Protein AF-A0A6V8HAY9-F1 (afdb_monomer_lite)

pLDDT: mean 81.93, std 17.63, range [26.91, 98.69]

Sequence (416 aa):
MENIYIRAATIEDAASVSQIQYEALKKFHAFYSGFLATHPRNILPITTKAAINNPKNIFLVAVDAATDEVVGFVRYAIVPEKQPEEENEAKGKEKEDAKSQLDRSQPEFANLFAPKEHVKKLWEEFSTRDDEMDACYEGVAKGQKHYYIKHLMISPTHQRRGIGAKLLSTVLAKSDAEHLPSFLTSSVEAHPLYTKLGFADFGPDFRIDNERWARRIMEVEEGLGVDENKRLKDPCIGLFEVENYSDYMAFLDKANKQRDAGRDEAHTEESTQPSKQVRTETVESGVRVPEQLKKVDAYYMSETDEPFEPVALNWKGASSGEWPGNDEFASLIASGSKPDIETLSEKSFDPRSQYSDVIKAVRAAVAASDSKVNESDVEVKVYRVEVGHSRVEYWVIALDGAEGKIVGLRAKAIES

InterPro domains:
  IPR000182 GNAT domain [PF13673] (139-209)
  IPR000182 GNAT domain [PS51186] (4-219)
  IPR016181 Acyl-CoA N-acyltransferase [SSF55729] (1-206)
  IPR056539 NuiA-like [PF23151] (246-414)
  IPR056539 NuiA-like [PTHR42093] (247-416)

Foldseek 3Di:
DFPKDKDWDDLVCLVVALVLVCQQCVLCQLLLVLWAPARSNVLSSVLSSVQSPDPQKTKMFIAGPVVRGGFWMWIKGWQAQDDPVVVVVCVPDPDCPPLSVDPCVDPVNVRNGHTDPLCNVVVVVVCVVVVVVVVQVCVVCVRHTAMETNDTGGRPVCPPVCPSVVNVVVVVVVCVVVVHKYKYWDWPVCVVSCVLVQWDFDDDWPKDQSLVSLVVSCVSCVVVVHDPSVPSSVSRVVPMGTTTMTMNVVRVCVVVCVVVVVVVVPDDDDDDDDFQQFAWDFEDPPFDAFPLQVPDQAFDDASNRHGWDKHKFAAQCLLVVDDDDQQRVQVRTTPDDRWDKDKDDPCRRCVPCRCVSQLLSQLVSLCVLPVVRDSVNWDWIWMWTDSGDFKTKIWTWTRNSSRNIIIGIIHIHGHD

Structure (mmCIF, N/CA/C/O backbone):
data_AF-A0A6V8HAY9-F1
#
_entry.id   AF-A0A6V8HAY9-F1
#
loop_
_atom_site.group_PDB
_atom_site.id
_atom_site.type_symbol
_atom_site.label_atom_id
_atom_site.label_alt_id
_atom_site.label_comp_id
_atom_site.label_asym_id
_atom_site.label_entity_id
_atom_site.label_seq_id
_atom_site.pdbx_PDB_ins_code
_atom_site.Cartn_x
_atom_site.Cartn_y
_atom_site.Cartn_z
_atom_site.occupancy
_atom_site.B_iso_or_equiv
_atom_site.auth_seq_id
_atom_site.auth_comp_id
_atom_site.auth_asym_id
_atom_site.auth_atom_id
_atom_site.pdbx_PDB_model_num
ATOM 1 N N . MET A 1 1 ? -12.230 -15.118 10.332 1.00 48.78 1 MET A N 1
ATOM 2 C CA . MET A 1 1 ? -10.915 -14.446 10.352 1.00 48.78 1 MET A CA 1
ATOM 3 C C . MET A 1 1 ? -9.862 -15.529 10.310 1.00 48.78 1 MET A C 1
ATOM 5 O O . MET A 1 1 ? -9.807 -16.326 11.235 1.00 48.78 1 MET A O 1
ATOM 9 N N . GLU A 1 2 ? -9.125 -15.621 9.208 1.00 59.16 2 GLU A N 1
ATOM 10 C CA . GLU A 1 2 ? -7.982 -16.534 9.094 1.00 59.16 2 GLU A CA 1
ATOM 11 C C . GLU A 1 2 ? -6.960 -16.235 10.192 1.00 59.16 2 GLU A C 1
ATOM 13 O O . GLU A 1 2 ? -6.788 -15.080 10.594 1.00 59.16 2 GLU A O 1
ATOM 18 N N . ASN A 1 3 ? -6.318 -17.282 10.704 1.00 86.56 3 ASN A N 1
ATOM 19 C CA . ASN A 1 3 ? -5.400 -17.224 11.837 1.00 86.56 3 ASN A CA 1
ATOM 20 C C . ASN A 1 3 ? -4.028 -16.674 11.395 1.00 86.56 3 ASN A C 1
ATOM 22 O O . ASN A 1 3 ? -3.010 -17.349 11.493 1.00 86.56 3 ASN A O 1
ATOM 26 N N . ILE A 1 4 ? -4.009 -15.458 10.842 1.00 95.12 4 ILE A N 1
ATOM 27 C CA . ILE A 1 4 ? -2.791 -14.800 10.359 1.00 95.12 4 ILE A CA 1
ATOM 28 C C . ILE A 1 4 ? -2.099 -14.087 11.520 1.00 95.12 4 ILE A C 1
ATOM 30 O O . ILE A 1 4 ? -2.687 -13.186 12.133 1.00 95.12 4 ILE A O 1
ATOM 34 N N . TYR A 1 5 ? -0.831 -14.398 11.778 1.00 95.62 5 TYR A N 1
ATOM 35 C CA . TYR A 1 5 ? 0.007 -13.667 12.736 1.00 95.62 5 TYR A CA 1
ATOM 36 C C . TYR A 1 5 ? 1.161 -12.945 12.033 1.00 95.62 5 TYR A C 1
ATOM 38 O O . TYR A 1 5 ? 1.526 -13.278 10.909 1.00 95.62 5 TYR A O 1
ATOM 46 N N . ILE A 1 6 ? 1.699 -11.906 12.677 1.00 97.75 6 ILE A N 1
ATOM 47 C CA . ILE A 1 6 ? 2.809 -11.107 12.141 1.00 97.75 6 ILE A CA 1
ATOM 48 C C . ILE A 1 6 ? 4.041 -11.335 13.005 1.00 97.75 6 ILE A C 1
ATOM 50 O O . ILE A 1 6 ? 3.955 -11.277 14.232 1.00 97.75 6 ILE A O 1
ATOM 54 N N . ARG A 1 7 ? 5.189 -11.549 12.363 1.00 97.50 7 ARG A N 1
ATOM 55 C CA . ARG A 1 7 ? 6.498 -11.628 13.024 1.00 97.50 7 ARG A CA 1
ATOM 56 C C . ARG A 1 7 ? 7.578 -10.952 12.186 1.00 97.50 7 ARG A C 1
ATOM 58 O O . ARG A 1 7 ? 7.374 -10.674 11.006 1.00 97.50 7 ARG A O 1
ATOM 65 N N . ALA A 1 8 ? 8.732 -10.693 12.796 1.00 97.81 8 ALA A N 1
ATOM 66 C CA . ALA A 1 8 ? 9.921 -10.320 12.040 1.00 97.81 8 ALA A CA 1
ATOM 67 C C . ALA A 1 8 ? 10.306 -11.451 11.073 1.00 97.81 8 ALA A C 1
ATOM 69 O O . ALA A 1 8 ? 10.159 -12.635 11.404 1.00 97.81 8 ALA A O 1
ATOM 70 N N . ALA A 1 9 ? 10.770 -11.078 9.882 1.00 97.38 9 ALA A N 1
ATOM 71 C CA . ALA A 1 9 ? 11.293 -12.046 8.930 1.00 97.38 9 ALA A CA 1
ATOM 72 C C . ALA A 1 9 ? 12.663 -12.569 9.381 1.00 97.38 9 ALA A C 1
ATOM 74 O O . ALA A 1 9 ? 13.457 -11.835 9.974 1.00 97.38 9 ALA A O 1
ATOM 75 N N . THR A 1 10 ? 12.951 -13.820 9.051 1.00 96.31 10 THR A N 1
ATOM 76 C CA . THR A 1 10 ? 14.282 -14.421 9.140 1.00 96.31 10 THR A CA 1
ATOM 77 C C . THR A 1 10 ? 14.824 -14.669 7.733 1.00 96.31 10 THR A C 1
ATOM 79 O O . THR A 1 10 ? 14.130 -14.504 6.727 1.00 96.31 10 THR A O 1
ATOM 82 N N . ILE A 1 11 ? 16.083 -15.097 7.639 1.00 95.81 11 ILE A N 1
ATOM 83 C CA . ILE A 1 11 ? 16.684 -15.456 6.351 1.00 95.81 11 ILE A CA 1
ATOM 84 C C . ILE A 1 11 ? 15.989 -16.649 5.673 1.00 95.81 11 ILE A C 1
ATOM 86 O O . ILE A 1 11 ? 16.065 -16.787 4.452 1.00 95.81 11 ILE A O 1
ATOM 90 N N . GLU A 1 12 ? 15.297 -17.489 6.445 1.00 96.62 12 GLU A N 1
ATOM 91 C CA . GLU A 1 12 ? 14.545 -18.644 5.941 1.00 96.62 12 GLU A CA 1
ATOM 92 C C . GLU A 1 12 ? 13.307 -18.203 5.144 1.00 96.62 12 GLU A C 1
ATOM 94 O O . GLU A 1 12 ? 12.920 -18.871 4.187 1.00 96.62 12 GLU A O 1
ATOM 99 N N . ASP A 1 13 ? 12.756 -17.021 5.443 1.00 97.81 13 ASP A N 1
ATOM 100 C CA . ASP A 1 13 ? 11.599 -16.466 4.732 1.00 97.81 13 ASP A CA 1
ATOM 101 C C . ASP A 1 13 ? 11.957 -15.896 3.347 1.00 97.81 13 ASP A C 1
ATOM 103 O O . ASP A 1 13 ? 11.064 -15.583 2.556 1.00 97.81 13 ASP A O 1
ATOM 107 N N . ALA A 1 14 ? 13.248 -15.738 3.024 1.00 97.00 14 ALA A N 1
ATOM 108 C CA . ALA A 1 14 ? 13.701 -15.032 1.822 1.00 97.00 14 ALA A CA 1
ATOM 109 C C . ALA A 1 14 ? 13.128 -15.620 0.522 1.00 97.00 14 ALA A C 1
ATOM 111 O O . ALA A 1 14 ? 12.751 -14.870 -0.382 1.00 97.00 14 ALA A O 1
ATOM 112 N N . ALA A 1 15 ? 13.025 -16.950 0.440 1.00 97.44 15 ALA A N 1
ATOM 113 C CA . ALA A 1 15 ? 12.447 -17.627 -0.717 1.00 97.44 15 ALA A CA 1
ATOM 114 C C . ALA A 1 15 ? 10.969 -17.245 -0.896 1.00 97.44 15 ALA A C 1
ATOM 116 O O . ALA A 1 15 ? 10.590 -16.762 -1.965 1.00 97.44 15 ALA A O 1
ATOM 117 N N . SER A 1 16 ? 10.168 -17.359 0.165 1.00 98.00 16 SER A N 1
ATOM 118 C CA . SER A 1 16 ? 8.740 -17.023 0.156 1.00 98.00 16 SER A CA 1
ATOM 119 C C . SER A 1 16 ? 8.496 -15.542 -0.135 1.00 98.00 16 SER A C 1
ATOM 121 O O . SER A 1 16 ? 7.665 -15.209 -0.976 1.00 98.00 16 SER A O 1
ATOM 123 N N . VAL A 1 17 ? 9.270 -14.643 0.483 1.00 97.94 17 VAL A N 1
ATOM 124 C CA . VAL A 1 17 ? 9.190 -13.192 0.236 1.00 97.94 17 VAL A CA 1
ATOM 125 C C . VAL A 1 17 ? 9.482 -12.868 -1.232 1.00 97.94 17 VAL A C 1
ATOM 127 O O . VAL A 1 17 ? 8.710 -12.147 -1.867 1.00 97.94 17 VAL A O 1
ATOM 130 N N . SER A 1 18 ? 10.554 -13.434 -1.799 1.00 96.50 18 SER A N 1
ATOM 131 C CA . SER A 1 18 ? 10.913 -13.199 -3.205 1.00 96.50 18 SER A CA 1
ATOM 132 C C . SER A 1 18 ? 9.863 -13.752 -4.177 1.00 96.50 18 SER A C 1
ATOM 134 O O . SER A 1 18 ? 9.556 -13.110 -5.183 1.00 96.50 18 SER A O 1
ATOM 136 N N . GLN A 1 19 ? 9.256 -14.900 -3.850 1.00 97.44 19 GLN A N 1
ATOM 137 C CA . GLN A 1 19 ? 8.193 -15.509 -4.646 1.00 97.44 19 GLN A CA 1
ATOM 138 C C . GLN A 1 19 ? 6.910 -14.672 -4.604 1.00 97.44 19 GLN A C 1
ATOM 140 O O . GLN A 1 19 ? 6.338 -14.398 -5.657 1.00 97.44 19 GLN A O 1
ATOM 145 N N . ILE A 1 20 ? 6.494 -14.198 -3.425 1.00 97.50 20 ILE A N 1
ATOM 146 C CA . ILE A 1 20 ? 5.339 -13.297 -3.280 1.00 97.50 20 ILE A CA 1
ATOM 147 C C . ILE A 1 20 ? 5.561 -12.016 -4.080 1.00 97.50 20 ILE A C 1
ATOM 149 O O . ILE A 1 20 ? 4.661 -11.585 -4.799 1.00 97.50 20 ILE A O 1
ATOM 153 N N . GLN A 1 21 ? 6.755 -11.423 -3.996 1.00 94.25 21 GLN A N 1
ATOM 154 C CA . GLN A 1 21 ? 7.088 -10.227 -4.767 1.00 94.25 21 GLN A CA 1
ATOM 155 C C . GLN A 1 21 ? 7.016 -10.485 -6.275 1.00 94.25 21 GLN A C 1
ATOM 157 O O . GLN A 1 21 ? 6.438 -9.689 -7.019 1.00 94.25 21 GLN A O 1
ATOM 162 N N . TYR A 1 22 ? 7.556 -11.616 -6.731 1.00 93.94 22 TYR A N 1
ATOM 163 C CA . TYR A 1 22 ? 7.466 -12.015 -8.129 1.00 93.94 22 TYR A CA 1
ATOM 164 C C . TYR A 1 22 ? 6.005 -12.203 -8.568 1.00 93.94 22 TYR A C 1
ATOM 166 O O . TYR A 1 22 ? 5.606 -11.721 -9.624 1.00 93.94 22 TYR A O 1
ATOM 174 N N . GLU A 1 23 ? 5.169 -12.861 -7.774 1.00 95.00 23 GLU A N 1
ATOM 175 C CA . GLU A 1 23 ? 3.765 -13.075 -8.130 1.00 95.00 23 GLU A CA 1
ATOM 176 C C . GLU A 1 23 ? 2.939 -11.785 -8.112 1.00 95.00 23 GLU A C 1
ATOM 178 O O . GLU A 1 23 ? 2.144 -11.560 -9.027 1.00 95.00 23 GLU A O 1
ATOM 183 N N . ALA A 1 24 ? 3.156 -10.915 -7.124 1.00 89.81 24 ALA A N 1
ATOM 184 C CA . ALA A 1 24 ? 2.458 -9.638 -7.004 1.00 89.81 24 ALA A CA 1
ATOM 185 C C . ALA A 1 24 ? 2.745 -8.704 -8.192 1.00 89.81 24 ALA A C 1
ATOM 187 O O . ALA A 1 24 ? 1.851 -8.002 -8.661 1.00 89.81 24 ALA A O 1
ATOM 188 N N . LEU A 1 25 ? 3.969 -8.745 -8.728 1.00 87.56 25 LEU A N 1
ATOM 189 C CA . LEU A 1 25 ? 4.401 -7.921 -9.862 1.00 87.56 25 LEU A CA 1
ATOM 190 C C . LEU A 1 25 ? 4.292 -8.638 -11.217 1.00 87.56 25 LEU A C 1
ATOM 192 O O . LEU A 1 25 ? 4.812 -8.149 -12.219 1.00 87.56 25 LEU A O 1
ATOM 196 N N . LYS A 1 26 ? 3.601 -9.787 -11.282 1.00 90.00 26 LYS A N 1
ATOM 197 C CA . LYS A 1 26 ? 3.583 -10.670 -12.462 1.00 90.00 26 LYS A CA 1
ATOM 198 C C . LYS A 1 26 ? 3.272 -9.956 -13.779 1.00 90.00 26 LYS A C 1
ATOM 200 O O . LYS A 1 26 ? 3.869 -10.292 -14.801 1.00 90.00 26 LYS A O 1
ATOM 205 N N . LYS A 1 27 ? 2.354 -8.986 -13.754 1.00 87.44 27 LYS A N 1
ATOM 206 C CA . LYS A 1 27 ? 1.926 -8.232 -14.943 1.00 87.44 27 LYS A CA 1
ATOM 207 C C . LYS A 1 27 ? 3.024 -7.341 -15.541 1.00 87.44 27 LYS A C 1
ATOM 209 O O . LYS A 1 27 ? 2.970 -7.056 -16.729 1.00 87.44 27 LYS A O 1
ATOM 214 N N . PHE A 1 28 ? 4.039 -6.971 -14.759 1.00 87.25 28 PHE A N 1
ATOM 215 C CA . PHE A 1 28 ? 5.123 -6.087 -15.195 1.00 87.25 28 PHE A CA 1
ATOM 216 C C . PHE A 1 28 ? 6.381 -6.831 -15.658 1.00 87.25 28 PHE A C 1
ATOM 218 O O . PHE A 1 28 ? 7.229 -6.246 -16.325 1.00 87.25 28 PHE A O 1
ATOM 225 N N . HIS A 1 29 ? 6.528 -8.127 -15.359 1.00 88.81 29 HIS A N 1
ATOM 226 C CA . HIS A 1 29 ? 7.774 -8.845 -15.679 1.00 88.81 29 HIS A CA 1
ATOM 227 C C . HIS A 1 29 ? 8.082 -8.896 -17.166 1.00 88.81 29 HIS A C 1
ATOM 229 O O . HIS A 1 29 ? 9.246 -8.776 -17.535 1.00 88.81 29 HIS A O 1
ATOM 235 N N . ALA A 1 30 ? 7.055 -9.047 -18.009 1.00 89.12 30 ALA A N 1
ATOM 236 C CA . ALA A 1 30 ? 7.232 -9.009 -19.457 1.00 89.12 30 ALA A CA 1
ATOM 237 C C . ALA A 1 30 ? 7.833 -7.662 -19.875 1.00 89.12 30 ALA A C 1
ATOM 239 O O . ALA A 1 30 ? 8.895 -7.640 -20.491 1.00 89.12 30 ALA A O 1
ATOM 240 N N . PHE A 1 31 ? 7.221 -6.559 -19.437 1.00 91.25 31 PHE A N 1
ATOM 241 C CA . PHE A 1 31 ? 7.702 -5.203 -19.685 1.00 91.25 31 PHE A CA 1
ATOM 242 C C . PHE A 1 31 ? 9.172 -5.015 -19.276 1.00 91.25 31 PHE A C 1
ATOM 244 O O . PHE A 1 31 ? 10.010 -4.697 -20.120 1.00 91.25 31 PHE A O 1
ATOM 251 N N . TYR A 1 32 ? 9.515 -5.296 -18.015 1.00 87.31 32 TYR A N 1
ATOM 252 C CA . TYR A 1 32 ? 10.884 -5.117 -17.518 1.00 87.31 32 TYR A CA 1
ATOM 253 C C . TYR A 1 32 ? 11.896 -6.073 -18.172 1.00 87.31 32 TYR A C 1
ATOM 255 O O . TYR A 1 32 ? 13.059 -5.707 -18.332 1.00 87.31 32 TYR A O 1
ATOM 263 N N . SER A 1 33 ? 11.478 -7.262 -18.624 1.00 89.06 33 SER A N 1
ATOM 264 C CA . SER A 1 33 ? 12.341 -8.169 -19.402 1.00 89.06 33 SER A CA 1
ATOM 265 C C . SER A 1 33 ? 12.676 -7.652 -20.808 1.00 89.06 33 SER A C 1
ATOM 267 O O . SER A 1 33 ? 13.651 -8.103 -21.413 1.00 89.06 33 SER A O 1
ATOM 269 N N . GLY A 1 34 ? 11.911 -6.680 -21.319 1.00 91.06 34 GLY A N 1
ATOM 270 C CA . GLY A 1 34 ? 12.255 -5.954 -22.539 1.00 91.06 34 GLY A CA 1
ATOM 271 C C . GLY A 1 34 ? 13.511 -5.098 -22.366 1.00 91.06 34 GLY A C 1
ATOM 272 O O . GLY A 1 34 ? 14.342 -5.038 -23.267 1.00 91.06 34 GLY A O 1
ATOM 273 N N . PHE A 1 35 ? 13.688 -4.503 -21.183 1.00 89.81 35 PHE A N 1
ATOM 274 C CA . PHE A 1 35 ? 14.856 -3.688 -20.854 1.00 89.81 35 PHE A CA 1
ATOM 275 C C . PHE A 1 35 ? 16.031 -4.497 -20.310 1.00 89.81 35 PHE A C 1
ATOM 277 O O . PHE A 1 35 ? 17.158 -4.309 -20.759 1.00 89.81 35 PHE A O 1
ATOM 284 N N . LEU A 1 36 ? 15.791 -5.359 -19.322 1.00 89.00 36 LEU A N 1
ATOM 285 C CA . LEU A 1 36 ? 16.849 -5.974 -18.520 1.00 89.00 36 LEU A CA 1
ATOM 286 C C . LEU A 1 36 ? 17.462 -7.197 -19.208 1.00 89.00 36 LEU A C 1
ATOM 288 O O . LEU A 1 36 ? 16.752 -8.052 -19.737 1.00 89.00 36 LEU A O 1
ATOM 292 N N . ALA A 1 37 ? 18.788 -7.324 -19.131 1.00 90.00 37 ALA A N 1
ATOM 293 C CA . ALA A 1 37 ? 19.498 -8.517 -19.592 1.00 90.00 37 ALA A CA 1
ATOM 294 C C . ALA A 1 37 ? 19.234 -9.737 -18.689 1.00 90.00 37 ALA A C 1
ATOM 296 O O . ALA A 1 37 ? 19.242 -10.878 -19.152 1.00 90.00 37 ALA A O 1
ATOM 297 N N . THR A 1 38 ? 18.961 -9.503 -17.402 1.00 88.25 38 THR A N 1
ATOM 298 C CA . THR A 1 38 ? 18.595 -10.548 -16.443 1.00 88.25 38 THR A CA 1
ATOM 299 C C . THR A 1 38 ? 17.096 -10.499 -16.173 1.00 88.25 38 THR A C 1
ATOM 301 O O . THR A 1 38 ? 16.545 -9.469 -15.796 1.00 88.25 38 THR A O 1
ATOM 304 N N . HIS A 1 39 ? 16.412 -11.631 -16.328 1.00 88.88 39 HIS A N 1
ATOM 305 C CA . HIS A 1 39 ? 14.978 -11.701 -16.063 1.00 88.88 39 HIS A CA 1
ATOM 306 C C . HIS A 1 39 ? 14.671 -11.493 -14.556 1.00 88.88 39 HIS A C 1
ATOM 308 O O . HIS A 1 39 ? 15.339 -12.120 -13.724 1.00 88.88 39 HIS A O 1
ATOM 314 N N . PRO A 1 40 ? 13.621 -10.730 -14.168 1.00 83.62 40 PRO A N 1
ATOM 315 C CA . PRO A 1 40 ? 13.296 -10.426 -12.764 1.00 83.62 40 PRO A CA 1
ATOM 316 C C . PRO A 1 40 ? 13.225 -11.638 -11.824 1.00 83.62 40 PRO A C 1
ATOM 318 O O . PRO A 1 40 ? 13.639 -11.564 -10.670 1.00 83.62 40 PRO A O 1
ATOM 321 N N . ARG A 1 41 ? 12.772 -12.792 -12.332 1.00 90.56 41 ARG A N 1
ATOM 322 C CA . ARG A 1 41 ? 12.734 -14.073 -11.594 1.00 90.56 41 ARG A CA 1
ATOM 323 C C . ARG A 1 41 ? 14.089 -14.505 -11.021 1.00 90.56 41 ARG A C 1
ATOM 325 O O . ARG A 1 41 ? 14.120 -15.163 -9.989 1.00 90.56 41 ARG A O 1
ATOM 332 N N . ASN A 1 42 ? 15.182 -14.145 -11.689 1.00 90.38 42 ASN A N 1
ATOM 333 C CA . ASN A 1 42 ? 16.539 -14.481 -11.261 1.00 90.38 42 ASN A CA 1
ATOM 334 C C . ASN A 1 42 ? 17.147 -13.379 -10.379 1.00 90.38 42 ASN A C 1
ATOM 336 O O . ASN A 1 42 ? 18.057 -13.653 -9.604 1.00 90.38 42 ASN A O 1
ATOM 340 N N . ILE A 1 43 ? 16.629 -12.150 -10.470 1.00 86.62 43 ILE A N 1
ATOM 341 C CA . ILE A 1 43 ? 17.093 -10.997 -9.689 1.00 86.62 43 ILE A CA 1
ATOM 342 C C . ILE A 1 43 ? 16.517 -11.036 -8.271 1.00 86.62 43 ILE A C 1
ATOM 344 O O . ILE A 1 43 ? 17.257 -10.899 -7.297 1.00 86.62 43 ILE A O 1
ATOM 348 N N . LEU A 1 44 ? 15.197 -11.223 -8.147 1.00 89.56 44 LEU A N 1
ATOM 349 C CA . LEU A 1 44 ? 14.482 -11.073 -6.876 1.00 89.56 44 LEU A CA 1
ATOM 350 C C . LEU A 1 44 ? 15.014 -11.981 -5.754 1.00 89.56 44 LEU A C 1
ATOM 352 O O . LEU A 1 44 ? 15.248 -11.462 -4.667 1.00 89.56 44 LEU A O 1
ATOM 356 N N . PRO A 1 45 ? 15.296 -13.284 -5.961 1.00 91.44 45 PRO A N 1
ATOM 357 C CA . PRO A 1 45 ? 15.821 -14.124 -4.882 1.00 91.44 45 PRO A CA 1
ATOM 358 C C . PRO A 1 45 ? 17.152 -13.614 -4.311 1.00 91.44 45 PRO A C 1
ATOM 360 O O . PRO A 1 45 ? 17.373 -13.669 -3.100 1.00 91.44 45 PRO A O 1
ATOM 363 N N . ILE A 1 46 ? 18.026 -13.085 -5.173 1.00 90.25 46 ILE A N 1
ATOM 364 C CA . ILE A 1 46 ? 19.342 -12.565 -4.787 1.00 90.25 46 ILE A CA 1
ATOM 365 C C . ILE A 1 46 ? 19.173 -11.273 -3.981 1.00 90.25 46 ILE A C 1
ATOM 367 O O . ILE A 1 46 ? 19.696 -11.152 -2.870 1.00 90.25 46 ILE A O 1
ATOM 371 N N . THR A 1 47 ? 18.398 -10.322 -4.506 1.00 86.75 47 THR A N 1
ATOM 372 C CA . THR A 1 47 ? 18.240 -8.998 -3.891 1.00 86.75 47 THR A CA 1
ATOM 373 C C . THR A 1 47 ? 17.382 -9.034 -2.631 1.00 86.75 47 THR A C 1
ATOM 375 O O . THR A 1 47 ? 17.698 -8.337 -1.668 1.00 86.75 47 THR A O 1
ATOM 378 N N . THR A 1 48 ? 16.355 -9.887 -2.572 1.00 91.50 48 THR A N 1
ATOM 379 C CA . THR A 1 48 ? 15.564 -10.116 -1.354 1.00 91.50 48 THR A CA 1
ATOM 380 C C . THR A 1 48 ? 16.436 -10.684 -0.239 1.00 91.50 48 THR A C 1
ATOM 382 O O . THR A 1 48 ? 16.396 -10.175 0.881 1.00 91.50 48 THR A O 1
ATOM 385 N N . LYS A 1 49 ? 17.264 -11.697 -0.531 1.00 91.81 49 LYS A N 1
ATOM 386 C CA . LYS A 1 49 ? 18.160 -12.298 0.467 1.00 91.81 49 LYS A CA 1
ATOM 387 C C . LYS A 1 49 ? 19.185 -11.288 0.990 1.00 91.81 49 LYS A C 1
ATOM 389 O O . LYS A 1 49 ? 19.410 -11.214 2.196 1.00 91.81 49 LYS A O 1
ATOM 394 N N . ALA A 1 50 ? 19.772 -10.490 0.096 1.00 89.62 50 ALA A N 1
ATOM 395 C CA . ALA A 1 50 ? 20.682 -9.410 0.471 1.00 89.62 50 ALA A CA 1
ATOM 396 C C . ALA A 1 50 ? 19.986 -8.355 1.347 1.00 89.62 50 ALA A C 1
ATOM 398 O O . ALA A 1 50 ? 20.521 -7.953 2.377 1.00 89.62 50 ALA A O 1
ATOM 399 N N . ALA A 1 51 ? 18.764 -7.958 0.982 1.00 90.00 51 ALA A N 1
ATOM 400 C CA . ALA A 1 51 ? 17.992 -6.972 1.728 1.00 90.00 51 ALA A CA 1
ATOM 401 C C . ALA A 1 51 ? 17.616 -7.453 3.136 1.00 90.00 51 ALA A C 1
ATOM 403 O O . ALA A 1 51 ? 17.728 -6.666 4.069 1.00 90.00 51 ALA A O 1
ATOM 404 N N . ILE A 1 52 ? 17.206 -8.715 3.307 1.00 92.88 52 ILE A N 1
ATOM 405 C CA . ILE A 1 52 ? 16.873 -9.282 4.628 1.00 92.88 52 ILE A CA 1
ATOM 406 C C . ILE A 1 52 ? 18.101 -9.312 5.550 1.00 92.88 52 ILE A C 1
ATOM 408 O O . ILE A 1 52 ? 17.975 -9.074 6.746 1.00 92.88 52 ILE A O 1
ATOM 412 N N . ASN A 1 53 ? 19.293 -9.559 5.000 1.00 90.44 53 ASN A N 1
ATOM 413 C CA . ASN A 1 53 ? 20.541 -9.553 5.770 1.00 90.44 53 ASN A CA 1
ATOM 414 C C . ASN A 1 53 ? 21.087 -8.147 6.057 1.00 90.44 53 ASN A C 1
ATOM 416 O O . ASN A 1 53 ? 22.002 -8.002 6.867 1.00 90.44 53 ASN A O 1
ATOM 420 N N . ASN A 1 54 ? 20.565 -7.113 5.394 1.00 87.94 54 ASN A N 1
ATOM 421 C CA . ASN A 1 54 ? 21.012 -5.744 5.599 1.00 87.94 54 ASN A CA 1
ATOM 422 C C . ASN A 1 54 ? 20.231 -5.111 6.767 1.00 87.94 54 ASN A C 1
ATOM 424 O O . ASN A 1 54 ? 19.029 -4.879 6.622 1.00 87.94 54 ASN A O 1
ATOM 428 N N . PRO A 1 55 ? 20.892 -4.735 7.881 1.00 88.00 55 PRO A N 1
ATOM 429 C CA . PRO A 1 55 ? 20.225 -4.196 9.068 1.00 88.00 55 PRO A CA 1
ATOM 430 C C . PRO A 1 55 ? 19.527 -2.847 8.837 1.00 88.00 55 PRO A C 1
ATOM 432 O O . PRO A 1 55 ? 18.688 -2.455 9.644 1.00 88.00 55 PRO A O 1
ATOM 435 N N . LYS A 1 56 ? 19.828 -2.136 7.737 1.00 88.19 56 LYS A N 1
ATOM 436 C CA . LYS A 1 56 ? 19.085 -0.931 7.324 1.00 88.19 56 LYS A CA 1
ATOM 437 C C . LYS A 1 56 ? 17.645 -1.251 6.884 1.00 88.19 56 LYS A C 1
ATOM 439 O O . LYS A 1 56 ? 16.827 -0.338 6.774 1.00 88.19 56 LYS A O 1
ATOM 444 N N . ASN A 1 57 ? 17.331 -2.520 6.606 1.00 90.75 57 ASN A N 1
ATOM 445 C CA . ASN A 1 57 ? 16.002 -2.967 6.208 1.00 90.75 57 ASN A CA 1
ATOM 446 C C . ASN A 1 57 ? 15.336 -3.755 7.328 1.00 90.75 57 ASN A C 1
ATOM 448 O O . ASN A 1 57 ? 15.917 -4.665 7.912 1.00 90.75 57 ASN A O 1
ATOM 452 N N . ILE A 1 58 ? 14.067 -3.445 7.556 1.00 96.06 58 ILE A N 1
ATOM 453 C CA . ILE A 1 58 ? 13.225 -4.157 8.502 1.00 96.06 58 ILE A CA 1
ATOM 454 C C . ILE A 1 58 ? 12.126 -4.851 7.706 1.00 96.06 58 ILE A C 1
ATOM 456 O O . ILE A 1 58 ? 11.432 -4.229 6.897 1.00 96.06 58 ILE A O 1
ATOM 460 N N . PHE A 1 59 ? 11.978 -6.152 7.939 1.00 97.81 59 PHE A N 1
ATOM 461 C CA . PHE A 1 59 ? 10.965 -6.984 7.306 1.00 97.81 59 PHE A CA 1
ATOM 462 C C . PHE A 1 59 ? 10.024 -7.555 8.359 1.00 97.81 59 PHE A C 1
ATOM 464 O O . PHE A 1 59 ? 10.468 -8.162 9.338 1.00 97.81 59 PHE A O 1
ATOM 471 N N . LEU A 1 60 ? 8.722 -7.407 8.126 1.00 98.50 60 LEU A N 1
ATOM 472 C CA . LEU A 1 60 ? 7.695 -8.170 8.828 1.00 98.50 60 LEU A CA 1
ATOM 473 C C . LEU A 1 60 ? 6.993 -9.080 7.823 1.00 98.50 60 LEU A C 1
ATOM 475 O O . LEU A 1 60 ? 6.694 -8.653 6.707 1.00 98.50 60 LEU A O 1
ATOM 479 N N . VAL A 1 61 ? 6.711 -10.311 8.232 1.00 98.69 61 VAL A N 1
ATOM 480 C CA . VAL A 1 61 ? 5.953 -11.291 7.450 1.00 98.69 61 VAL A CA 1
ATOM 481 C C . VAL A 1 61 ? 4.627 -11.591 8.128 1.00 98.69 61 VAL A C 1
ATOM 483 O O . VAL A 1 61 ? 4.540 -11.645 9.356 1.00 98.69 61 VAL A O 1
ATOM 486 N N . ALA A 1 62 ? 3.597 -11.781 7.313 1.00 98.50 62 ALA A N 1
ATOM 487 C CA . ALA A 1 62 ? 2.325 -12.349 7.716 1.00 98.50 62 ALA A CA 1
ATOM 488 C C . ALA A 1 62 ? 2.356 -13.851 7.430 1.00 98.50 62 ALA A C 1
ATOM 490 O O . ALA A 1 62 ? 2.621 -14.250 6.294 1.00 98.50 62 ALA A O 1
ATOM 491 N N . VAL A 1 63 ? 2.087 -14.658 8.452 1.00 98.12 63 VAL A N 1
ATOM 492 C CA . VAL A 1 63 ? 2.132 -16.121 8.387 1.00 98.12 63 VAL A CA 1
ATOM 493 C C . VAL A 1 63 ? 0.744 -16.678 8.662 1.00 98.12 63 VAL A C 1
ATOM 495 O O . VAL A 1 63 ? 0.099 -16.273 9.635 1.00 98.12 63 VAL A O 1
ATOM 498 N N . ASP A 1 64 ? 0.286 -17.588 7.809 1.00 95.62 64 ASP A N 1
ATOM 499 C CA . ASP A 1 64 ? -0.921 -18.367 8.060 1.00 95.62 64 ASP A CA 1
ATOM 500 C C . ASP A 1 64 ? -0.616 -19.468 9.077 1.00 95.62 64 ASP A C 1
ATOM 502 O O . ASP A 1 64 ? 0.136 -20.395 8.799 1.00 95.62 64 ASP A O 1
ATOM 506 N N . ALA A 1 65 ? -1.195 -19.380 10.276 1.00 93.62 65 ALA A N 1
ATOM 507 C CA . ALA A 1 65 ? -0.945 -20.359 11.329 1.00 93.62 65 ALA A CA 1
ATOM 508 C C . ALA A 1 65 ? -1.476 -21.768 11.014 1.00 93.62 65 ALA A C 1
ATOM 510 O O . ALA A 1 65 ? -1.102 -22.711 11.708 1.00 93.62 65 ALA A O 1
ATOM 511 N N . ALA A 1 66 ? -2.371 -21.927 10.034 1.00 91.81 66 ALA A N 1
ATOM 512 C CA . ALA A 1 66 ? -2.877 -23.242 9.648 1.00 91.81 66 ALA A CA 1
ATOM 513 C C . ALA A 1 66 ? -1.872 -24.019 8.785 1.00 91.81 66 ALA A C 1
ATOM 515 O O . ALA A 1 66 ? -1.783 -25.240 8.908 1.00 91.81 66 ALA A O 1
ATOM 516 N N . THR A 1 67 ? -1.135 -23.320 7.919 1.00 93.44 67 THR A N 1
ATOM 517 C CA . THR A 1 67 ? -0.192 -23.923 6.962 1.00 93.44 67 THR A CA 1
ATOM 518 C C . THR A 1 67 ? 1.272 -23.654 7.304 1.00 93.44 67 THR A C 1
ATOM 520 O O . THR A 1 67 ? 2.148 -24.305 6.746 1.00 93.44 67 THR A O 1
ATOM 523 N N . ASP A 1 68 ? 1.528 -22.723 8.226 1.00 93.56 68 ASP A N 1
ATOM 524 C CA . ASP A 1 68 ? 2.841 -22.140 8.522 1.00 93.56 68 ASP A CA 1
ATOM 525 C C . ASP A 1 68 ? 3.495 -21.459 7.302 1.00 93.56 68 ASP A C 1
ATOM 527 O O . ASP A 1 68 ? 4.712 -21.299 7.215 1.00 93.56 68 ASP A O 1
ATOM 531 N N . GLU A 1 69 ? 2.679 -21.027 6.334 1.00 96.06 69 GLU A N 1
ATOM 532 C CA . GLU A 1 69 ? 3.156 -20.361 5.124 1.00 96.06 69 GLU A CA 1
ATOM 533 C C . GLU A 1 69 ? 3.215 -18.842 5.301 1.00 96.06 69 GLU A C 1
ATOM 535 O O . GLU A 1 69 ? 2.292 -18.203 5.813 1.00 96.06 69 GLU A O 1
ATOM 540 N N . VAL A 1 70 ? 4.292 -18.230 4.805 1.00 98.31 70 VAL A N 1
ATOM 541 C CA . VAL A 1 70 ? 4.356 -16.777 4.622 1.00 98.31 70 VAL A CA 1
ATOM 542 C C . VAL A 1 70 ? 3.423 -16.398 3.473 1.00 98.31 70 VAL A C 1
ATOM 544 O O . VAL A 1 70 ? 3.616 -16.837 2.343 1.00 98.31 70 VAL A O 1
ATOM 547 N N . VAL A 1 71 ? 2.437 -15.546 3.754 1.00 97.88 71 VAL A N 1
ATOM 548 C CA . VAL A 1 71 ? 1.388 -15.138 2.798 1.00 97.88 71 VAL A CA 1
ATOM 549 C C . VAL A 1 71 ? 1.438 -13.652 2.440 1.00 97.88 71 VAL A C 1
ATOM 551 O O . VAL A 1 71 ? 0.722 -13.187 1.553 1.00 97.88 71 VAL A O 1
ATOM 554 N N . GLY A 1 72 ? 2.301 -12.883 3.096 1.00 98.19 72 GLY A N 1
ATOM 555 C CA . GLY A 1 72 ? 2.542 -11.483 2.773 1.00 98.19 72 GLY A CA 1
ATOM 556 C C . GLY A 1 72 ? 3.707 -10.914 3.565 1.00 98.19 72 GLY A C 1
ATOM 557 O O . GLY A 1 72 ? 4.142 -11.504 4.554 1.00 98.19 72 GLY A O 1
ATOM 558 N N . PHE A 1 73 ? 4.212 -9.761 3.145 1.00 98.62 73 PHE A N 1
ATOM 559 C CA . PHE A 1 73 ? 5.287 -9.075 3.849 1.00 98.62 73 PHE A CA 1
ATOM 560 C C . PHE A 1 73 ? 5.213 -7.557 3.680 1.00 98.62 73 PHE A C 1
ATOM 562 O O . PHE A 1 73 ? 4.621 -7.038 2.730 1.00 98.62 73 PHE A O 1
ATOM 569 N N . VAL A 1 74 ? 5.862 -6.855 4.605 1.00 98.06 74 VAL A N 1
ATOM 570 C CA . VAL A 1 74 ? 6.201 -5.437 4.480 1.00 98.06 74 VAL A CA 1
ATOM 571 C C . VAL A 1 74 ? 7.702 -5.257 4.689 1.00 98.06 74 VAL A C 1
ATOM 573 O O . VAL A 1 74 ? 8.276 -5.819 5.624 1.00 98.06 74 VAL A O 1
ATOM 576 N N . ARG A 1 75 ? 8.335 -4.484 3.803 1.00 96.31 75 ARG A N 1
ATOM 577 C CA . ARG A 1 75 ? 9.729 -4.032 3.908 1.00 96.31 75 ARG A CA 1
ATOM 578 C C . ARG A 1 75 ? 9.729 -2.528 4.117 1.00 96.31 75 ARG A C 1
ATOM 580 O O . ARG A 1 75 ? 9.188 -1.798 3.287 1.00 96.31 75 ARG A O 1
ATOM 587 N N . TYR A 1 76 ? 10.398 -2.065 5.162 1.00 94.69 76 TYR A N 1
A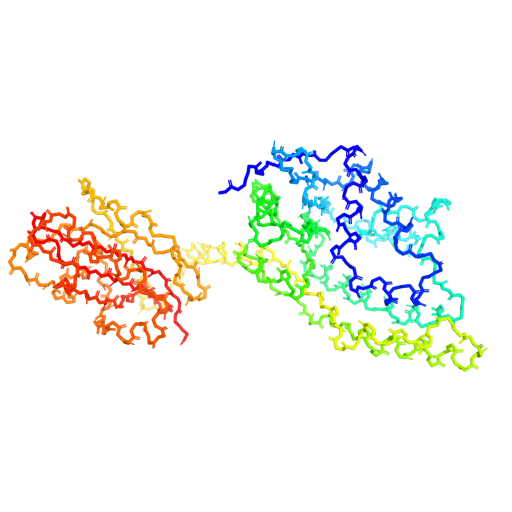TOM 588 C CA . TYR A 1 76 ? 10.572 -0.641 5.429 1.00 94.69 76 TYR A CA 1
ATOM 589 C C . TYR A 1 76 ? 11.973 -0.340 5.971 1.00 94.69 76 TYR A C 1
ATOM 591 O O . TYR A 1 76 ? 12.717 -1.246 6.351 1.00 94.69 76 TYR A O 1
ATOM 599 N N . ALA A 1 77 ? 12.344 0.935 5.970 1.00 92.12 77 ALA A N 1
ATOM 600 C CA . ALA A 1 77 ? 13.562 1.443 6.592 1.00 92.12 77 ALA A CA 1
ATOM 601 C C . ALA A 1 77 ? 13.228 2.648 7.477 1.00 92.12 77 ALA A C 1
ATOM 603 O O . ALA A 1 77 ? 12.247 3.346 7.224 1.00 92.12 77 ALA A O 1
ATOM 604 N N . ILE A 1 78 ? 14.056 2.898 8.489 1.00 91.81 78 ILE A N 1
ATOM 605 C CA . ILE A 1 78 ? 14.032 4.148 9.254 1.00 91.81 78 ILE A CA 1
ATOM 606 C C . ILE A 1 78 ? 15.165 5.006 8.698 1.00 91.81 78 ILE A C 1
ATOM 608 O O . ILE A 1 78 ? 16.340 4.683 8.876 1.00 91.81 78 ILE A O 1
ATOM 612 N N . VAL A 1 79 ? 14.806 6.050 7.962 1.00 88.44 79 VAL A N 1
ATOM 613 C CA . VAL A 1 79 ? 15.747 6.989 7.357 1.00 88.44 79 VAL A CA 1
ATOM 614 C C . VAL A 1 79 ? 16.176 7.985 8.437 1.00 88.44 79 VAL A C 1
ATOM 616 O O . VAL A 1 79 ? 15.304 8.581 9.077 1.00 88.44 79 VAL A O 1
ATOM 619 N N . PRO A 1 80 ? 17.487 8.135 8.700 1.00 87.25 80 PRO A N 1
ATOM 620 C CA . PRO A 1 80 ? 17.978 9.093 9.680 1.00 87.25 80 PRO A CA 1
ATOM 621 C C . PRO A 1 80 ? 17.779 10.528 9.186 1.00 87.25 80 PRO A C 1
ATOM 623 O O . PRO A 1 80 ? 17.592 10.775 7.996 1.00 87.25 80 PRO A O 1
ATOM 626 N N . GLU A 1 81 ? 17.842 11.473 10.116 1.00 86.06 81 GLU A N 1
ATOM 627 C CA . GLU A 1 81 ? 17.883 12.890 9.774 1.00 86.06 81 GLU A CA 1
ATOM 628 C C . GLU A 1 81 ? 19.181 13.206 9.011 1.00 86.06 81 GLU A C 1
ATOM 630 O O . GLU A 1 81 ? 20.264 12.809 9.450 1.00 86.06 81 GLU A O 1
ATOM 635 N N . LYS A 1 82 ? 19.079 13.885 7.862 1.00 81.12 82 LYS A N 1
ATOM 636 C CA . LYS A 1 82 ? 20.247 14.311 7.076 1.00 81.12 82 LYS A CA 1
ATOM 637 C C . LYS A 1 82 ? 20.937 15.467 7.804 1.00 81.12 82 LYS A C 1
ATOM 639 O O . LYS A 1 82 ? 20.308 16.493 8.061 1.00 81.12 82 LYS A O 1
ATOM 644 N N . GLN A 1 83 ? 22.230 15.332 8.105 1.00 63.16 83 GLN A N 1
ATOM 645 C CA . GLN A 1 83 ? 23.003 16.447 8.659 1.00 63.16 83 GLN A CA 1
ATOM 646 C C . GLN A 1 83 ? 23.452 17.415 7.546 1.00 63.16 83 GLN A C 1
ATOM 648 O O . GLN A 1 83 ? 23.799 16.957 6.455 1.00 63.16 83 GLN A O 1
ATOM 653 N N . PRO A 1 84 ? 23.525 18.738 7.804 1.00 52.88 84 PRO A N 1
ATOM 654 C CA . PRO A 1 84 ? 23.924 19.743 6.806 1.00 52.88 84 PRO A CA 1
ATOM 655 C C . PRO A 1 84 ? 25.300 19.499 6.159 1.00 52.88 84 PRO A C 1
ATOM 657 O O . PRO A 1 84 ? 25.573 19.970 5.059 1.00 52.88 84 PRO A O 1
ATOM 660 N N . GLU A 1 85 ? 26.189 18.769 6.835 1.00 49.97 85 GLU A N 1
ATOM 661 C CA . GLU A 1 85 ? 27.555 18.497 6.371 1.00 49.97 85 GLU A CA 1
ATOM 662 C C . GLU A 1 85 ? 27.613 17.376 5.309 1.00 49.97 85 GLU A C 1
ATOM 664 O O . GLU A 1 85 ? 28.468 17.407 4.422 1.00 49.97 85 GLU A O 1
ATOM 669 N N . GLU A 1 86 ? 26.654 16.441 5.315 1.00 49.84 86 GLU A N 1
ATOM 670 C CA . GLU A 1 86 ? 26.567 15.327 4.352 1.00 49.84 86 GLU A CA 1
ATOM 671 C C . GLU A 1 86 ? 26.081 15.777 2.959 1.00 49.84 86 GLU A C 1
ATOM 673 O O . GLU A 1 86 ? 26.327 15.108 1.950 1.00 49.84 86 GLU A O 1
ATOM 678 N N . GLU A 1 87 ? 25.453 16.955 2.879 1.00 45.47 87 GLU A N 1
ATOM 679 C CA . GLU A 1 87 ? 24.942 17.569 1.646 1.00 45.47 87 GLU A CA 1
ATOM 680 C C . GLU A 1 87 ? 26.069 17.932 0.652 1.00 45.47 87 GLU A C 1
ATOM 682 O O . GLU A 1 87 ? 25.863 17.966 -0.566 1.00 45.47 87 GLU A O 1
ATOM 687 N N . ASN A 1 88 ? 27.290 18.147 1.161 1.00 40.84 88 ASN A N 1
ATOM 688 C CA . ASN A 1 88 ? 28.469 18.465 0.351 1.00 40.84 88 ASN A CA 1
ATOM 689 C C . ASN A 1 88 ? 29.263 17.224 -0.099 1.00 40.84 88 ASN A C 1
ATOM 691 O O . ASN A 1 88 ? 29.886 17.269 -1.161 1.00 40.84 88 ASN A O 1
ATOM 695 N N . GLU A 1 89 ? 29.218 16.106 0.638 1.00 38.81 89 GLU A N 1
ATOM 696 C CA . GLU A 1 89 ? 29.927 14.866 0.267 1.00 38.81 89 GLU A CA 1
ATOM 697 C C . GLU A 1 89 ? 29.139 13.967 -0.703 1.00 38.81 89 GLU A C 1
ATOM 699 O O . GLU A 1 89 ? 29.739 13.249 -1.510 1.00 38.81 89 GLU A O 1
ATOM 704 N N . ALA A 1 90 ? 27.802 14.031 -0.691 1.00 40.81 90 ALA A N 1
ATOM 705 C CA . ALA A 1 90 ? 26.939 13.219 -1.558 1.00 40.81 90 ALA A CA 1
ATOM 706 C C . ALA A 1 90 ? 27.050 13.559 -3.061 1.00 40.81 90 ALA A C 1
ATOM 708 O O . ALA A 1 90 ? 26.591 12.797 -3.910 1.00 40.81 90 ALA A O 1
ATOM 709 N N . LYS A 1 91 ? 27.697 14.678 -3.415 1.00 39.56 91 LYS A N 1
ATOM 710 C CA . LYS A 1 91 ? 27.916 15.094 -4.812 1.00 39.56 91 LYS A CA 1
ATOM 711 C C . LYS A 1 91 ? 29.021 14.311 -5.539 1.00 39.56 91 LYS A C 1
ATOM 713 O O . LYS A 1 91 ? 29.189 14.520 -6.737 1.00 39.56 91 LYS A O 1
ATOM 718 N N . GLY A 1 92 ? 29.771 13.436 -4.854 1.00 35.12 92 GLY A N 1
ATOM 719 C CA . GLY A 1 92 ? 30.970 12.792 -5.419 1.00 35.12 92 GLY A CA 1
ATOM 720 C C . GLY A 1 92 ? 31.113 11.275 -5.251 1.00 35.12 92 GLY A C 1
ATOM 721 O O . GLY A 1 92 ? 32.098 10.728 -5.739 1.00 35.12 92 GLY A O 1
ATOM 722 N N . LYS A 1 93 ? 30.187 10.576 -4.586 1.00 32.03 93 LYS A N 1
ATOM 723 C CA . LYS A 1 93 ? 30.238 9.109 -4.436 1.00 32.03 93 LYS A CA 1
ATOM 724 C C . LYS A 1 93 ? 29.092 8.490 -5.228 1.00 32.03 93 LYS A C 1
ATOM 726 O O . LYS A 1 93 ? 27.961 8.953 -5.104 1.00 32.03 93 LYS A O 1
ATOM 731 N N . GLU A 1 94 ? 29.394 7.484 -6.053 1.00 36.84 94 GLU A N 1
ATOM 732 C CA . GLU A 1 94 ? 28.391 6.658 -6.734 1.00 36.84 94 GLU A CA 1
ATOM 733 C C . GLU A 1 94 ? 27.320 6.266 -5.716 1.00 36.84 94 GLU A C 1
ATOM 735 O O . GLU A 1 94 ? 27.603 5.614 -4.711 1.00 36.84 94 GLU A O 1
ATOM 740 N N . LYS A 1 95 ? 26.117 6.803 -5.936 1.00 37.94 95 LYS A N 1
ATOM 741 C CA . LYS A 1 95 ? 25.013 6.792 -4.987 1.00 37.94 95 LYS A CA 1
ATOM 742 C C . LYS A 1 95 ? 24.716 5.343 -4.601 1.00 37.94 95 LYS A C 1
ATOM 744 O O . LYS A 1 95 ? 24.248 4.561 -5.427 1.00 37.94 95 LYS A O 1
ATOM 749 N N . GLU A 1 96 ? 24.945 4.989 -3.336 1.00 39.50 96 GLU A N 1
ATOM 750 C CA . GLU A 1 96 ? 24.174 3.924 -2.699 1.00 39.50 96 GLU A CA 1
ATOM 751 C C . GLU A 1 96 ? 22.715 4.359 -2.908 1.00 39.50 96 GLU A C 1
ATOM 753 O O . GLU A 1 96 ? 22.292 5.357 -2.327 1.00 39.50 96 GLU A O 1
ATOM 758 N N . ASP A 1 97 ? 21.994 3.732 -3.846 1.00 43.22 97 ASP A N 1
ATOM 759 C CA . ASP A 1 97 ? 20.624 4.130 -4.184 1.00 43.22 97 ASP A CA 1
ATOM 760 C C . ASP A 1 97 ? 19.825 4.066 -2.879 1.00 43.22 97 ASP A C 1
ATOM 762 O O . ASP A 1 97 ? 19.523 2.970 -2.398 1.00 43.22 97 ASP A O 1
ATOM 766 N N . ALA A 1 98 ? 19.526 5.211 -2.257 1.00 41.47 98 ALA A N 1
ATOM 767 C CA . ALA A 1 98 ? 18.972 5.264 -0.900 1.00 41.47 98 ALA A CA 1
ATOM 768 C C . ALA A 1 98 ? 17.662 4.453 -0.793 1.00 41.47 98 ALA A C 1
ATOM 770 O O . ALA A 1 98 ? 17.335 3.875 0.253 1.00 41.47 98 ALA A O 1
ATOM 771 N N . LYS A 1 99 ? 16.965 4.320 -1.930 1.00 44.94 99 LYS A N 1
ATOM 772 C CA . LYS A 1 99 ? 15.795 3.465 -2.142 1.00 44.94 99 LYS A CA 1
ATOM 773 C C . LYS A 1 99 ? 16.133 1.971 -2.232 1.00 44.94 99 LYS A C 1
ATOM 775 O O . LYS A 1 99 ? 15.518 1.175 -1.516 1.00 44.94 99 LYS A O 1
ATOM 780 N N . SER A 1 100 ? 17.124 1.556 -3.026 1.00 50.56 100 SER A N 1
ATOM 781 C CA . SER A 1 100 ? 17.453 0.128 -3.193 1.00 50.56 100 SER A CA 1
ATOM 782 C C . SER A 1 100 ? 18.253 -0.451 -2.013 1.00 50.56 100 SER A C 1
ATOM 784 O O . SER A 1 100 ? 18.019 -1.604 -1.631 1.00 50.56 100 SER A O 1
ATOM 786 N N . GLN A 1 101 ? 19.121 0.365 -1.388 1.00 54.28 101 GLN A N 1
ATOM 787 C CA . GLN A 1 101 ? 20.116 -0.022 -0.367 1.00 54.28 101 GLN A CA 1
ATOM 788 C C . GLN A 1 101 ? 20.938 -1.254 -0.769 1.00 54.28 101 GLN A C 1
ATOM 790 O O . GLN A 1 101 ? 21.337 -2.062 0.074 1.00 54.28 101 GLN A O 1
ATOM 795 N N . LEU A 1 102 ? 21.122 -1.419 -2.077 1.00 56.84 102 LEU A N 1
ATOM 796 C CA . LEU A 1 102 ? 21.953 -2.446 -2.664 1.00 56.84 102 LEU A CA 1
ATOM 797 C C . LEU A 1 102 ? 23.301 -1.807 -2.984 1.00 56.84 102 LEU A C 1
ATOM 799 O O . LEU A 1 102 ? 23.359 -0.804 -3.696 1.00 56.84 102 LEU A O 1
ATOM 803 N N . ASP A 1 103 ? 24.374 -2.389 -2.468 1.00 60.69 103 ASP A N 1
ATOM 804 C CA . ASP A 1 103 ? 25.727 -1.953 -2.784 1.00 60.69 103 ASP A CA 1
ATOM 805 C C . ASP A 1 103 ? 26.102 -2.437 -4.191 1.00 60.69 103 ASP A C 1
ATOM 807 O O . ASP A 1 103 ? 26.676 -3.507 -4.376 1.00 60.69 103 ASP A O 1
ATOM 811 N N . ARG A 1 104 ? 25.737 -1.659 -5.214 1.00 56.84 104 ARG A N 1
ATOM 812 C CA . ARG A 1 104 ? 25.989 -2.008 -6.622 1.00 56.84 104 ARG A CA 1
ATOM 813 C C . ARG A 1 104 ? 27.479 -2.062 -6.985 1.00 56.84 104 ARG A C 1
ATOM 815 O O . ARG A 1 104 ? 27.792 -2.524 -8.079 1.00 56.84 104 ARG A O 1
ATOM 822 N N . SER A 1 105 ? 28.377 -1.645 -6.086 1.00 56.25 105 SER A N 1
ATOM 823 C CA . SER A 1 105 ? 29.821 -1.833 -6.259 1.00 56.25 105 SER A CA 1
ATOM 824 C C . SER A 1 105 ? 30.252 -3.292 -6.059 1.00 56.25 105 SER A C 1
ATOM 826 O O . SER A 1 105 ? 31.311 -3.695 -6.546 1.00 56.25 105 SER A O 1
ATOM 828 N N . GLN A 1 106 ? 29.425 -4.116 -5.400 1.00 60.84 106 GLN A N 1
ATOM 829 C CA . GLN A 1 106 ? 29.706 -5.540 -5.239 1.00 60.84 106 GLN A CA 1
ATOM 830 C C . GLN A 1 106 ? 29.482 -6.296 -6.560 1.00 60.84 106 GLN A C 1
ATOM 832 O O . GLN A 1 106 ? 28.448 -6.104 -7.215 1.00 60.84 106 GLN A O 1
ATOM 837 N N . PRO A 1 107 ? 30.409 -7.190 -6.959 1.00 68.56 107 PRO A N 1
ATOM 838 C CA . PRO A 1 107 ? 30.336 -7.906 -8.233 1.00 68.56 107 PRO A CA 1
ATOM 839 C C . PRO A 1 107 ? 29.041 -8.702 -8.435 1.00 68.56 107 PRO A C 1
ATOM 841 O O . PRO A 1 107 ? 28.548 -8.788 -9.560 1.00 68.56 107 PRO A O 1
ATOM 844 N N . GLU A 1 108 ? 28.467 -9.260 -7.363 1.00 68.69 108 GLU A N 1
ATOM 845 C CA . GLU A 1 108 ? 27.196 -9.993 -7.413 1.00 68.69 108 GLU A CA 1
ATOM 846 C C . GLU A 1 108 ? 25.981 -9.118 -7.755 1.00 68.69 108 GLU A C 1
ATOM 848 O O . GLU A 1 108 ? 24.964 -9.651 -8.199 1.00 68.69 108 GLU A O 1
ATOM 853 N N . PHE A 1 109 ? 26.076 -7.796 -7.575 1.00 71.44 109 PHE A N 1
ATOM 854 C CA . PHE A 1 109 ? 24.987 -6.846 -7.814 1.00 71.44 109 PHE A CA 1
ATOM 855 C C . PHE A 1 109 ? 25.212 -5.972 -9.053 1.00 71.44 109 PHE A C 1
ATOM 857 O O . PHE A 1 109 ? 24.230 -5.529 -9.655 1.00 71.44 109 PHE A O 1
ATOM 864 N N . ALA A 1 110 ? 26.469 -5.778 -9.467 1.00 65.12 110 ALA A N 1
ATOM 865 C CA . ALA A 1 110 ? 26.874 -4.868 -10.543 1.00 65.12 110 ALA A CA 1
ATOM 866 C C . ALA A 1 110 ? 26.122 -5.084 -11.873 1.00 65.12 110 ALA A C 1
ATOM 868 O O . ALA A 1 110 ? 25.781 -4.121 -12.553 1.00 65.12 110 ALA A O 1
ATOM 869 N N . ASN A 1 111 ? 25.804 -6.335 -12.223 1.00 77.38 111 ASN A N 1
ATOM 870 C CA . ASN A 1 111 ? 25.167 -6.675 -13.503 1.00 77.38 111 ASN A CA 1
ATOM 871 C C . ASN A 1 111 ? 23.710 -7.145 -13.386 1.00 77.38 111 ASN A C 1
ATOM 873 O O . ASN A 1 111 ? 23.092 -7.469 -14.401 1.00 77.38 111 ASN A O 1
ATOM 877 N N . LEU A 1 112 ? 23.132 -7.194 -12.180 1.00 78.75 112 LEU A N 1
ATOM 878 C CA . LEU A 1 112 ? 21.782 -7.747 -12.001 1.00 78.75 112 LEU A CA 1
ATOM 879 C C . LEU A 1 112 ? 20.715 -6.938 -12.737 1.00 78.75 112 LEU A C 1
ATOM 881 O O . LEU A 1 112 ? 19.794 -7.517 -13.302 1.00 78.75 112 LEU A O 1
ATOM 885 N N . PHE A 1 113 ? 20.859 -5.615 -12.750 1.00 77.81 113 PHE A N 1
ATOM 886 C CA . PHE A 1 113 ? 19.908 -4.686 -13.363 1.00 77.81 113 PHE A CA 1
ATOM 887 C C . PHE A 1 113 ? 20.433 -4.082 -14.668 1.00 77.81 113 PHE A C 1
ATOM 889 O O . PHE A 1 113 ? 19.904 -3.076 -15.131 1.00 77.81 113 PHE A O 1
ATOM 896 N N . ALA A 1 114 ? 21.489 -4.658 -15.251 1.00 85.75 114 ALA A N 1
ATOM 897 C CA . ALA A 1 114 ? 22.049 -4.138 -16.488 1.00 85.75 114 ALA A CA 1
ATOM 898 C C . ALA A 1 114 ? 20.990 -4.195 -17.608 1.00 85.75 114 ALA A C 1
ATOM 900 O O . ALA A 1 114 ? 20.410 -5.267 -17.844 1.00 85.75 114 ALA A O 1
ATOM 901 N N . PRO A 1 115 ? 20.718 -3.073 -18.303 1.00 87.50 115 PRO A N 1
ATOM 902 C CA . PRO A 1 115 ? 19.875 -3.107 -19.485 1.00 87.50 115 PRO A CA 1
ATOM 903 C C . PRO A 1 115 ? 20.590 -3.866 -20.609 1.00 87.50 115 PRO A C 1
ATOM 905 O O . PRO A 1 115 ? 21.821 -3.951 -20.638 1.00 87.50 115 PRO A O 1
ATOM 908 N N . LYS A 1 116 ? 19.832 -4.404 -21.565 1.00 90.50 116 LYS A N 1
ATOM 909 C CA . LYS A 1 116 ? 20.405 -4.940 -22.803 1.00 90.50 116 LYS A CA 1
ATOM 910 C C . LYS A 1 116 ? 21.055 -3.796 -23.579 1.00 90.50 116 LYS A C 1
ATOM 912 O O . LYS A 1 116 ? 20.516 -2.690 -23.642 1.00 90.50 116 LYS A O 1
ATOM 917 N N . GLU A 1 117 ? 22.200 -4.076 -24.194 1.00 92.62 117 GLU A N 1
ATOM 918 C CA . GLU A 1 117 ? 23.046 -3.040 -24.795 1.00 92.62 117 GLU A CA 1
ATOM 919 C C . GLU A 1 117 ? 22.295 -2.196 -25.838 1.00 92.62 117 GLU A C 1
ATOM 921 O O . GLU A 1 117 ? 22.398 -0.971 -25.847 1.00 92.62 117 GLU A O 1
ATOM 926 N N . HIS A 1 118 ? 21.460 -2.830 -26.668 1.00 92.88 118 HIS A N 1
ATOM 927 C CA . HIS A 1 118 ? 20.729 -2.153 -27.742 1.00 92.88 118 HIS A CA 1
ATOM 928 C C . HIS A 1 118 ? 19.595 -1.236 -27.266 1.00 92.88 118 HIS A C 1
ATOM 930 O O . HIS A 1 118 ? 19.200 -0.344 -28.012 1.00 92.88 118 HIS A O 1
ATOM 936 N N . VAL A 1 119 ? 19.099 -1.400 -26.034 1.00 93.38 119 VAL A N 1
ATOM 937 C CA . VAL A 1 119 ? 18.060 -0.533 -25.435 1.00 93.38 119 VAL A CA 1
ATOM 938 C C . VAL A 1 119 ? 18.592 0.352 -24.312 1.00 93.38 119 VAL A C 1
ATOM 940 O O . VAL A 1 119 ? 17.818 1.075 -23.691 1.00 93.38 119 VAL A O 1
ATOM 943 N N . LYS A 1 120 ? 19.905 0.360 -24.059 1.00 91.75 120 LYS A N 1
ATOM 944 C CA . LYS A 1 120 ? 20.521 1.116 -22.960 1.00 91.75 120 LYS A CA 1
ATOM 945 C C . LYS A 1 120 ? 20.177 2.609 -22.977 1.00 91.75 120 LYS A C 1
ATOM 947 O O . LYS A 1 120 ? 19.790 3.157 -21.953 1.00 91.75 120 LYS A O 1
ATOM 952 N N . LYS A 1 121 ? 20.216 3.250 -24.149 1.00 92.88 121 LYS A N 1
ATOM 953 C CA 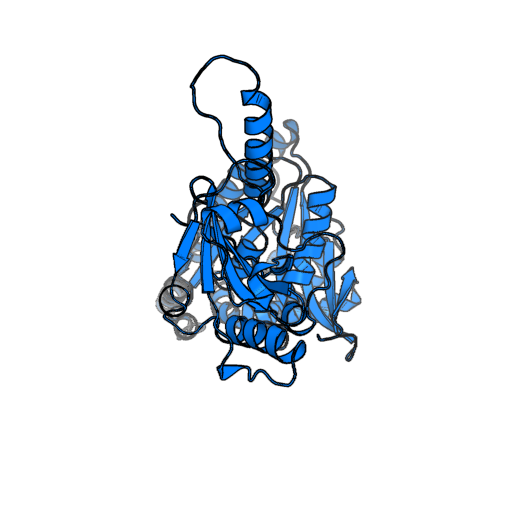. LYS A 1 121 ? 19.822 4.663 -24.292 1.00 92.88 121 LYS A CA 1
ATOM 954 C C . LYS A 1 121 ? 18.344 4.896 -23.954 1.00 92.88 121 LYS A C 1
ATOM 956 O O . LYS A 1 121 ? 17.987 5.922 -23.388 1.00 92.88 121 LYS A O 1
ATOM 961 N N . LEU A 1 122 ? 17.478 3.949 -24.318 1.00 92.94 122 LEU A N 1
ATOM 962 C CA . LEU A 1 122 ? 16.052 4.022 -24.003 1.00 92.94 122 LEU A CA 1
ATOM 963 C C . LEU A 1 122 ? 15.805 3.791 -22.505 1.00 92.94 122 LEU A C 1
ATOM 965 O O . LEU A 1 122 ? 14.913 4.412 -21.940 1.00 92.94 122 LEU A O 1
ATOM 969 N N . TRP A 1 123 ? 16.606 2.931 -21.870 1.00 86.38 123 TRP A N 1
ATOM 970 C CA . TRP A 1 123 ? 16.607 2.731 -20.422 1.00 86.38 123 TRP A CA 1
ATOM 971 C C . TRP A 1 123 ? 17.022 4.001 -19.671 1.00 86.38 123 TRP A C 1
ATOM 973 O O . TRP A 1 123 ? 16.325 4.401 -18.750 1.00 86.38 123 TRP A O 1
ATOM 983 N N . GLU A 1 124 ? 18.086 4.684 -20.106 1.00 86.62 124 GLU A N 1
ATOM 984 C CA . GLU A 1 124 ? 18.504 5.977 -19.536 1.00 86.62 124 GLU A CA 1
ATOM 985 C C . GLU A 1 124 ? 17.373 7.015 -19.594 1.00 86.62 124 GLU A C 1
ATOM 987 O O . GLU A 1 124 ? 17.118 7.700 -18.609 1.00 86.62 124 GLU A O 1
ATOM 992 N N . GLU A 1 125 ? 16.649 7.087 -20.716 1.00 88.88 125 GLU A N 1
ATOM 993 C CA . GLU A 1 125 ? 15.479 7.963 -20.857 1.00 88.88 125 GLU A CA 1
ATOM 994 C C . GLU A 1 125 ? 14.304 7.532 -19.964 1.00 88.88 125 GLU A C 1
ATOM 996 O O . GLU A 1 125 ? 13.621 8.373 -19.391 1.00 88.88 125 GLU A O 1
ATOM 1001 N N . PHE A 1 126 ? 14.051 6.228 -19.831 1.00 82.88 126 PHE A N 1
ATOM 1002 C CA . PHE A 1 126 ? 13.014 5.704 -18.937 1.00 82.88 126 PHE A CA 1
ATOM 1003 C C . PHE A 1 126 ? 13.317 6.021 -17.463 1.00 82.88 126 PHE A C 1
ATOM 1005 O O . PHE A 1 126 ? 12.398 6.299 -16.689 1.00 82.88 126 PHE A O 1
ATOM 1012 N N . SER A 1 127 ? 14.599 6.012 -17.093 1.00 78.12 127 SER A N 1
ATOM 1013 C CA . SER A 1 127 ? 15.077 6.236 -15.729 1.00 78.12 127 SER A CA 1
ATOM 1014 C C . SER A 1 127 ? 15.126 7.705 -15.302 1.00 78.12 127 SER A C 1
ATOM 1016 O O . SER A 1 127 ? 15.230 7.953 -14.107 1.00 78.12 127 SER A O 1
ATOM 1018 N N . THR A 1 128 ? 14.985 8.695 -16.195 1.00 76.81 128 THR A N 1
ATOM 1019 C CA . THR A 1 128 ? 14.986 10.117 -15.772 1.00 76.81 128 THR A CA 1
ATOM 1020 C C . THR A 1 128 ? 13.829 10.460 -14.833 1.00 76.81 128 THR A C 1
ATOM 1022 O O . THR A 1 128 ? 13.926 11.390 -14.039 1.00 76.81 128 THR A O 1
ATOM 1025 N N . ARG A 1 129 ? 12.730 9.699 -14.893 1.00 74.12 129 ARG A N 1
ATOM 1026 C CA . ARG A 1 129 ? 11.607 9.819 -13.951 1.00 74.12 129 ARG A CA 1
ATOM 1027 C C . ARG A 1 129 ? 12.053 9.567 -12.508 1.00 74.12 129 ARG A C 1
ATOM 1029 O O . ARG A 1 129 ? 11.522 10.192 -11.596 1.00 74.12 129 ARG A O 1
ATOM 1036 N N . ASP A 1 130 ? 13.011 8.666 -12.293 1.00 70.06 130 ASP A N 1
ATOM 1037 C CA . ASP A 1 130 ? 13.470 8.335 -10.943 1.00 70.06 130 ASP A CA 1
ATOM 1038 C C . ASP A 1 130 ? 14.105 9.563 -10.269 1.00 70.06 130 ASP A C 1
ATOM 1040 O O . ASP A 1 130 ? 13.862 9.786 -9.084 1.00 70.06 130 ASP A O 1
ATOM 1044 N N . ASP A 1 131 ? 14.793 10.421 -11.037 1.00 73.88 131 ASP A N 1
ATOM 1045 C CA . ASP A 1 131 ? 15.329 11.700 -10.551 1.00 73.88 131 ASP A CA 1
ATOM 1046 C C . ASP A 1 131 ? 14.211 12.687 -10.160 1.00 73.88 131 ASP A C 1
ATOM 1048 O O . ASP A 1 131 ? 14.301 13.364 -9.134 1.00 73.88 131 ASP A O 1
ATOM 1052 N N . GLU A 1 132 ? 13.132 12.768 -10.948 1.00 74.12 132 GLU A N 1
ATOM 1053 C CA . GLU A 1 132 ? 11.975 13.630 -10.648 1.00 74.12 132 GLU A CA 1
ATOM 1054 C C . GLU A 1 132 ? 11.235 13.164 -9.385 1.00 74.12 132 GLU A C 1
ATOM 1056 O O . GLU A 1 132 ? 10.846 13.970 -8.533 1.00 74.12 132 GLU A O 1
ATOM 1061 N N . MET A 1 133 ? 11.076 11.848 -9.247 1.00 72.19 133 MET A N 1
ATOM 1062 C CA . MET A 1 133 ? 10.486 11.207 -8.077 1.00 72.19 133 MET A CA 1
ATOM 1063 C C . MET A 1 133 ? 11.346 11.400 -6.826 1.00 72.19 133 MET A C 1
ATOM 1065 O O . MET A 1 133 ? 10.812 11.712 -5.760 1.00 72.19 133 MET A O 1
ATOM 1069 N N . ASP A 1 134 ? 12.666 11.243 -6.946 1.00 74.25 134 ASP A N 1
ATOM 1070 C CA . ASP A 1 134 ? 13.620 11.512 -5.867 1.00 74.25 134 ASP A CA 1
ATOM 1071 C C . ASP A 1 134 ? 13.535 12.968 -5.411 1.00 74.25 134 ASP A C 1
ATOM 1073 O O . ASP A 1 134 ? 13.375 13.221 -4.217 1.00 74.25 134 ASP A O 1
ATOM 1077 N N . ALA A 1 135 ? 13.548 13.923 -6.344 1.00 75.00 135 ALA A N 1
ATOM 1078 C CA . ALA A 1 135 ? 13.429 15.342 -6.020 1.00 75.00 135 ALA A CA 1
ATOM 1079 C C . ALA A 1 135 ? 12.097 15.672 -5.319 1.00 75.00 135 ALA A C 1
ATOM 1081 O O . ALA A 1 135 ? 12.072 16.446 -4.358 1.00 75.00 135 ALA A O 1
ATOM 1082 N N . CYS A 1 136 ? 10.990 15.065 -5.763 1.00 76.88 136 CYS A N 1
ATOM 1083 C CA . CYS A 1 136 ? 9.683 15.225 -5.126 1.00 76.88 136 CYS A CA 1
ATOM 1084 C C . CYS A 1 136 ? 9.689 14.701 -3.683 1.00 76.88 136 CYS A C 1
ATOM 1086 O O . CYS A 1 136 ? 9.291 15.414 -2.758 1.00 76.88 136 CYS A O 1
ATOM 1088 N N . TYR A 1 137 ? 10.194 13.484 -3.486 1.00 79.00 137 TYR A N 1
ATOM 1089 C CA . TYR A 1 137 ? 10.339 12.877 -2.170 1.00 79.00 137 TYR A CA 1
ATOM 1090 C C . TYR A 1 137 ? 11.235 13.705 -1.243 1.00 79.00 137 TYR A C 1
ATOM 1092 O O . TYR A 1 137 ? 10.852 13.969 -0.105 1.00 79.00 137 TYR A O 1
ATOM 1100 N N . GLU A 1 138 ? 12.397 14.160 -1.716 1.00 78.00 138 GLU A N 1
ATOM 1101 C CA . GLU A 1 138 ? 13.313 14.979 -0.918 1.00 78.00 138 GLU A CA 1
ATOM 1102 C C . GLU A 1 138 ? 12.684 16.315 -0.511 1.00 78.00 138 GLU A C 1
ATOM 1104 O O . GLU A 1 138 ? 12.840 16.741 0.638 1.00 78.00 138 GLU A O 1
ATOM 1109 N N . GLY A 1 139 ? 11.915 16.937 -1.408 1.00 75.50 139 GLY A N 1
ATOM 1110 C CA . GLY A 1 139 ? 11.196 18.180 -1.129 1.00 75.50 139 GLY A CA 1
ATOM 1111 C C . GLY A 1 139 ? 10.146 18.055 -0.019 1.00 75.50 139 GLY A C 1
ATOM 1112 O O . GLY A 1 139 ? 9.916 19.022 0.714 1.00 75.50 139 GLY A O 1
ATOM 1113 N N . VAL A 1 140 ? 9.533 16.876 0.138 1.00 76.00 140 VAL A N 1
ATOM 1114 C CA . VAL A 1 140 ? 8.528 16.615 1.184 1.00 76.00 140 VAL A CA 1
ATOM 1115 C C . VAL A 1 140 ? 9.160 16.072 2.461 1.00 76.00 140 VAL A C 1
ATOM 1117 O O . VAL A 1 140 ? 8.862 16.570 3.546 1.00 76.00 140 VAL A O 1
ATOM 1120 N N . ALA A 1 141 ? 10.083 15.117 2.349 1.00 79.06 141 ALA A N 1
ATOM 1121 C CA . ALA A 1 141 ? 10.789 14.562 3.497 1.00 79.06 141 ALA A CA 1
ATOM 1122 C C . ALA A 1 141 ? 11.660 15.614 4.200 1.00 79.06 141 ALA A C 1
ATOM 1124 O O . ALA A 1 141 ? 11.845 15.530 5.411 1.00 79.06 141 ALA A O 1
ATOM 1125 N N . LYS A 1 142 ? 12.194 16.605 3.466 1.00 81.38 142 LYS A N 1
ATOM 1126 C CA . LYS A 1 142 ? 13.001 17.724 3.997 1.00 81.38 142 LYS A CA 1
ATOM 1127 C C . LYS A 1 142 ? 14.149 17.283 4.909 1.00 81.38 142 LYS A C 1
ATOM 1129 O O . LYS A 1 142 ? 14.491 17.964 5.868 1.00 81.38 142 LYS A O 1
ATOM 1134 N N . GLY A 1 143 ? 14.715 16.110 4.629 1.00 79.00 143 GLY A N 1
ATOM 1135 C CA . GLY A 1 143 ? 15.811 15.540 5.408 1.00 79.00 143 GLY A CA 1
ATOM 1136 C C . GLY A 1 143 ? 15.457 15.128 6.840 1.00 79.00 143 GLY A C 1
ATOM 1137 O O . GLY A 1 143 ? 16.362 14.700 7.545 1.00 79.00 143 GLY A O 1
ATOM 1138 N N . GLN A 1 144 ? 14.196 15.209 7.279 1.00 83.12 144 GLN A N 1
ATOM 1139 C CA . GLN A 1 144 ? 13.802 14.808 8.634 1.00 83.12 144 GLN A CA 1
ATOM 1140 C C . GLN A 1 144 ? 13.924 13.290 8.822 1.00 83.12 144 GLN A C 1
ATOM 1142 O O . GLN A 1 144 ? 13.784 12.537 7.856 1.00 83.12 144 GLN A O 1
ATOM 1147 N N . LYS A 1 145 ? 14.122 12.811 10.057 1.00 88.19 145 LYS A N 1
ATOM 1148 C CA . LYS A 1 145 ? 14.044 11.370 10.358 1.00 88.19 145 LYS A CA 1
ATOM 1149 C C . LYS A 1 145 ? 12.630 10.857 10.059 1.00 88.19 145 LYS A C 1
ATOM 1151 O O . LYS A 1 145 ? 11.661 11.483 10.471 1.00 88.19 145 LYS A O 1
ATOM 1156 N N . HIS A 1 146 ? 12.492 9.720 9.381 1.00 89.50 146 HIS A N 1
ATOM 1157 C CA . HIS A 1 146 ? 11.178 9.163 9.035 1.00 89.50 146 HIS A CA 1
ATOM 1158 C C . HIS A 1 146 ? 11.230 7.664 8.713 1.00 89.50 146 HIS A C 1
ATOM 1160 O O . HIS A 1 146 ? 12.290 7.069 8.532 1.00 89.50 146 HIS A O 1
ATOM 1166 N N . TYR A 1 147 ? 10.061 7.045 8.618 1.00 92.25 147 TYR A N 1
ATOM 1167 C CA . TYR A 1 147 ? 9.844 5.696 8.122 1.00 92.25 147 TYR A CA 1
ATOM 1168 C C . TYR A 1 147 ? 9.598 5.739 6.607 1.00 92.25 147 TYR A C 1
ATOM 1170 O O . TYR A 1 147 ? 8.783 6.517 6.118 1.00 92.25 147 TYR A O 1
ATOM 1178 N N . TYR A 1 148 ? 10.287 4.889 5.849 1.00 89.56 148 TYR A N 1
ATOM 1179 C CA . TYR A 1 148 ? 10.072 4.731 4.409 1.00 89.56 148 TYR A CA 1
ATOM 1180 C C . TYR A 1 148 ? 9.637 3.296 4.109 1.00 89.56 148 TYR A C 1
ATOM 1182 O O . TYR A 1 148 ? 10.432 2.354 4.234 1.00 89.56 148 TYR A O 1
ATOM 1190 N N . ILE A 1 149 ? 8.365 3.116 3.751 1.00 92.38 149 ILE A N 1
ATOM 1191 C CA . ILE A 1 149 ? 7.780 1.818 3.418 1.00 92.38 149 ILE A CA 1
ATOM 1192 C C . ILE A 1 149 ? 8.069 1.547 1.944 1.00 92.38 149 ILE A C 1
ATOM 1194 O O . ILE A 1 149 ? 7.548 2.213 1.056 1.00 92.38 149 ILE A O 1
ATOM 1198 N N . LYS A 1 150 ? 8.920 0.550 1.692 1.00 87.12 150 LYS A N 1
ATOM 1199 C CA . LYS A 1 150 ? 9.424 0.225 0.352 1.00 87.12 150 LYS A CA 1
ATOM 1200 C C . LYS A 1 150 ? 8.519 -0.743 -0.382 1.00 87.12 150 LYS A C 1
ATOM 1202 O O . LYS A 1 150 ? 8.258 -0.575 -1.562 1.00 87.12 150 LYS A O 1
ATOM 1207 N N . HIS A 1 151 ? 8.083 -1.790 0.311 1.00 91.00 151 HIS A N 1
ATOM 1208 C CA . HIS A 1 151 ? 7.231 -2.819 -0.270 1.00 91.00 151 HIS A CA 1
ATOM 1209 C C . HIS A 1 151 ? 6.153 -3.213 0.727 1.00 91.00 151 HIS A C 1
ATOM 1211 O O . HIS A 1 151 ? 6.462 -3.495 1.884 1.00 91.00 151 HIS A O 1
ATOM 1217 N N . LEU A 1 152 ? 4.919 -3.324 0.247 1.00 94.94 152 LEU A N 1
ATOM 1218 C CA . LEU A 1 152 ? 3.832 -4.030 0.911 1.00 94.94 152 LEU A CA 1
ATOM 1219 C C . LEU A 1 152 ? 3.216 -4.979 -0.112 1.00 94.94 152 LEU A C 1
ATOM 1221 O O . LEU A 1 152 ? 2.598 -4.536 -1.077 1.00 94.94 152 LEU A O 1
ATOM 1225 N N . MET A 1 153 ? 3.415 -6.282 0.068 1.00 95.69 153 MET A N 1
ATOM 1226 C CA . MET A 1 153 ? 3.002 -7.269 -0.930 1.00 95.69 153 MET A CA 1
ATOM 1227 C C . MET A 1 153 ? 2.359 -8.472 -0.262 1.00 95.69 153 MET A C 1
ATOM 1229 O O . MET A 1 153 ? 2.904 -9.053 0.676 1.00 95.69 153 MET A O 1
ATOM 1233 N N . ILE A 1 154 ? 1.187 -8.843 -0.771 1.00 96.44 154 ILE A N 1
ATOM 1234 C CA . ILE A 1 154 ? 0.400 -9.983 -0.306 1.00 96.44 154 ILE A CA 1
ATOM 1235 C C . ILE A 1 154 ? 0.310 -10.989 -1.445 1.00 96.44 154 ILE A C 1
ATOM 1237 O O . ILE A 1 154 ? 0.049 -10.595 -2.589 1.00 96.44 154 ILE A O 1
ATOM 1241 N N . SER A 1 155 ? 0.492 -12.270 -1.121 1.00 95.88 155 SER A N 1
ATOM 1242 C CA . SER A 1 155 ? 0.292 -13.376 -2.056 1.00 95.88 155 SER A CA 1
ATOM 1243 C C . SER A 1 155 ? -1.061 -13.212 -2.761 1.00 95.88 155 SER A C 1
ATOM 1245 O O . SER A 1 155 ? -2.065 -12.999 -2.072 1.00 95.88 155 SER A O 1
ATOM 1247 N N . PRO A 1 156 ? -1.137 -13.309 -4.103 1.00 92.88 156 PRO A N 1
ATOM 1248 C CA . PRO A 1 156 ? -2.388 -13.108 -4.833 1.00 92.88 156 PRO A CA 1
ATOM 1249 C C . PRO A 1 156 ? -3.549 -13.979 -4.339 1.00 92.88 156 PRO A C 1
ATOM 1251 O O . PRO A 1 156 ? -4.697 -13.543 -4.358 1.00 92.88 156 PRO A O 1
ATOM 1254 N N . THR A 1 157 ? -3.264 -15.184 -3.837 1.00 93.56 157 THR A N 1
ATOM 1255 C CA . THR A 1 157 ? -4.276 -16.107 -3.297 1.00 93.56 157 THR A CA 1
ATOM 1256 C C . THR A 1 157 ? -4.798 -15.707 -1.912 1.00 93.56 157 THR A C 1
ATOM 1258 O O . THR A 1 157 ? -5.838 -16.213 -1.497 1.00 93.56 157 THR A O 1
ATOM 1261 N N . HIS A 1 158 ? -4.134 -14.770 -1.228 1.00 93.81 158 HIS A N 1
ATOM 1262 C CA . HIS A 1 158 ? -4.446 -14.303 0.130 1.00 93.81 158 HIS A CA 1
ATOM 1263 C C . HIS A 1 158 ? -4.808 -12.805 0.190 1.00 93.81 158 HIS A C 1
ATOM 1265 O O . HIS A 1 158 ? -4.973 -12.221 1.265 1.00 93.81 158 HIS A O 1
ATOM 1271 N N . GLN A 1 159 ? -4.951 -12.150 -0.965 1.00 90.75 159 GLN A N 1
ATOM 1272 C CA . GLN A 1 159 ? -5.377 -10.753 -1.048 1.00 90.75 159 GLN A CA 1
ATOM 1273 C C . GLN A 1 159 ? -6.839 -10.562 -0.620 1.00 90.75 159 GLN A C 1
ATOM 1275 O O . GLN A 1 159 ? -7.634 -11.496 -0.592 1.00 90.75 159 GLN A O 1
ATOM 1280 N N . ARG A 1 160 ? -7.204 -9.309 -0.307 1.00 88.75 160 ARG A N 1
ATOM 1281 C CA . ARG A 1 160 ? -8.565 -8.895 0.106 1.00 88.75 160 ARG A CA 1
ATOM 1282 C C . ARG A 1 160 ? -9.062 -9.512 1.423 1.00 88.75 160 ARG A C 1
ATOM 1284 O O . ARG A 1 160 ? -10.253 -9.472 1.700 1.00 88.75 160 ARG A O 1
ATOM 1291 N N . ARG A 1 161 ? -8.146 -9.992 2.271 1.00 91.56 161 ARG A N 1
ATOM 1292 C CA . ARG A 1 161 ? -8.437 -10.564 3.603 1.00 91.56 161 ARG A CA 1
ATOM 1293 C C . ARG A 1 161 ? -7.952 -9.699 4.777 1.00 91.56 161 ARG A C 1
ATOM 1295 O O . ARG A 1 161 ? -7.809 -10.181 5.892 1.00 91.56 161 ARG A O 1
ATOM 1302 N N . GLY A 1 162 ? -7.627 -8.428 4.525 1.00 92.94 162 GLY A N 1
ATOM 1303 C CA . GLY A 1 162 ? -7.138 -7.489 5.548 1.00 92.94 162 GLY A CA 1
ATOM 1304 C C . GLY A 1 162 ? -5.659 -7.638 5.940 1.00 92.94 162 GLY A C 1
ATOM 1305 O O . GLY A 1 162 ? -5.169 -6.861 6.754 1.00 92.94 162 GLY A O 1
ATOM 1306 N N . ILE A 1 163 ? -4.916 -8.575 5.338 1.00 95.75 163 ILE A N 1
ATOM 1307 C CA . ILE A 1 163 ? -3.504 -8.845 5.676 1.00 95.75 163 ILE A CA 1
ATOM 1308 C C . ILE A 1 163 ? -2.608 -7.622 5.427 1.00 95.75 163 ILE A C 1
ATOM 1310 O O . ILE A 1 163 ? -1.796 -7.274 6.281 1.00 95.75 163 ILE A O 1
ATOM 1314 N N . GLY A 1 164 ? -2.789 -6.938 4.290 1.00 94.38 164 GLY A N 1
ATOM 1315 C CA . GLY A 1 164 ?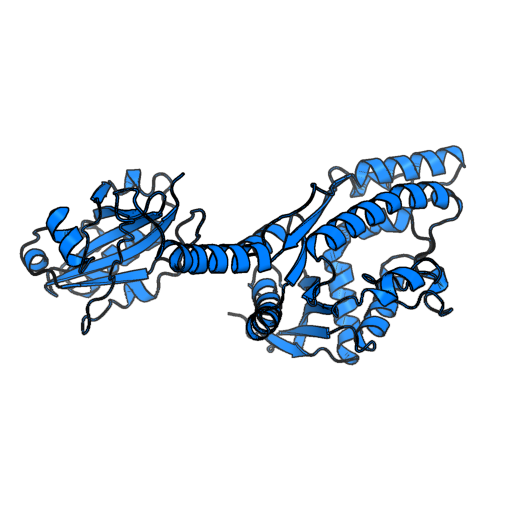 -2.038 -5.721 3.959 1.00 94.38 164 GLY A CA 1
ATOM 1316 C C . GLY A 1 164 ? -2.246 -4.603 4.979 1.00 94.38 164 GLY A C 1
ATOM 1317 O O . GLY A 1 164 ? -1.272 -4.016 5.442 1.00 94.38 164 GLY A O 1
ATOM 1318 N N . ALA A 1 165 ? -3.496 -4.382 5.399 1.00 94.62 165 ALA A N 1
ATOM 1319 C CA . ALA A 1 165 ? -3.814 -3.426 6.456 1.00 94.62 165 ALA A CA 1
ATOM 1320 C C . ALA A 1 165 ? -3.124 -3.808 7.768 1.00 94.62 165 ALA A C 1
ATOM 1322 O O . ALA A 1 165 ? -2.439 -2.986 8.359 1.00 94.62 165 ALA A O 1
ATOM 1323 N N . LYS A 1 166 ? -3.210 -5.079 8.178 1.00 95.56 166 LYS A N 1
ATOM 1324 C CA . LYS A 1 166 ? -2.584 -5.561 9.415 1.00 95.56 166 LYS A CA 1
ATOM 1325 C C . LYS A 1 166 ? -1.061 -5.354 9.424 1.00 95.56 166 LYS A C 1
ATOM 1327 O O . LYS A 1 166 ? -0.515 -4.889 10.425 1.00 95.56 166 LYS A O 1
ATOM 1332 N N . LEU A 1 167 ? -0.377 -5.679 8.322 1.00 97.50 167 LEU A N 1
ATOM 1333 C CA . LEU A 1 167 ? 1.069 -5.467 8.174 1.00 97.50 167 LEU A CA 1
ATOM 1334 C C . LEU A 1 167 ? 1.432 -3.984 8.247 1.00 97.50 167 LEU A C 1
ATOM 1336 O O . LEU A 1 167 ? 2.305 -3.615 9.030 1.00 97.50 167 LEU A O 1
ATOM 1340 N N . LEU A 1 168 ? 0.749 -3.141 7.471 1.00 95.94 168 LEU A N 1
ATOM 1341 C CA . LEU A 1 168 ? 1.057 -1.716 7.418 1.00 95.94 168 LEU A CA 1
ATOM 1342 C C . LEU A 1 168 ? 0.728 -1.010 8.740 1.00 95.94 168 LEU A C 1
ATOM 1344 O O . LEU A 1 168 ? 1.583 -0.303 9.261 1.00 95.94 168 LEU A O 1
ATOM 1348 N N . SER A 1 169 ? -0.424 -1.284 9.359 1.00 94.50 169 SER A N 1
ATOM 1349 C CA . SER A 1 169 ? -0.770 -0.756 10.687 1.00 94.50 169 SER A CA 1
ATOM 1350 C C . SER A 1 169 ? 0.250 -1.144 11.763 1.00 94.50 169 SER A C 1
ATOM 1352 O O . SER A 1 169 ? 0.504 -0.361 12.671 1.00 94.50 169 SER A O 1
ATOM 1354 N N . THR A 1 170 ? 0.886 -2.318 11.654 1.00 95.19 170 THR A N 1
ATOM 1355 C CA . THR A 1 170 ? 1.965 -2.720 12.577 1.00 95.19 170 THR A CA 1
ATOM 1356 C C . THR A 1 170 ? 3.206 -1.831 12.435 1.00 95.19 170 THR A C 1
ATOM 1358 O O . THR A 1 170 ? 3.912 -1.603 13.416 1.00 95.19 170 THR A O 1
ATOM 1361 N N . VAL A 1 171 ? 3.492 -1.334 11.228 1.00 95.44 171 VAL A N 1
ATOM 1362 C CA . VAL A 1 171 ? 4.587 -0.381 10.984 1.00 95.44 171 VAL A CA 1
ATOM 1363 C C . VAL A 1 171 ? 4.184 1.020 11.440 1.00 95.44 171 VAL A C 1
ATOM 1365 O O . VAL A 1 171 ? 4.949 1.648 12.168 1.00 95.44 171 VAL A O 1
ATOM 1368 N N . LEU A 1 172 ? 2.975 1.469 11.089 1.00 92.25 172 LEU A N 1
ATOM 1369 C CA . LEU A 1 172 ? 2.464 2.794 11.457 1.00 92.25 172 LEU A CA 1
ATOM 1370 C C . LEU A 1 172 ? 2.393 2.988 12.973 1.00 92.25 172 LEU A C 1
ATOM 1372 O O . LEU A 1 172 ? 2.852 4.004 13.473 1.00 92.25 172 LEU A O 1
ATOM 1376 N N . ALA A 1 173 ? 1.966 1.972 13.727 1.00 91.31 173 ALA A N 1
ATOM 1377 C CA . ALA A 1 173 ? 1.956 2.042 15.188 1.00 91.31 173 ALA A CA 1
ATOM 1378 C C . ALA A 1 173 ? 3.350 2.322 15.790 1.00 91.31 173 ALA A C 1
ATOM 1380 O O . ALA A 1 173 ? 3.452 2.922 16.861 1.00 91.31 173 ALA A O 1
ATOM 1381 N N . LYS A 1 174 ? 4.434 1.907 15.114 1.00 91.69 174 LYS A N 1
ATOM 1382 C CA . LYS A 1 174 ? 5.808 2.227 15.535 1.00 91.69 174 LYS A CA 1
ATOM 1383 C C . LYS A 1 174 ? 6.174 3.668 15.198 1.00 91.69 174 LYS A C 1
ATOM 1385 O O . LYS A 1 174 ? 6.725 4.353 16.055 1.00 91.69 174 LYS A O 1
ATOM 1390 N N . SER A 1 175 ? 5.853 4.134 13.988 1.00 90.44 175 SER A N 1
ATOM 1391 C CA . SER A 1 175 ? 6.105 5.530 13.611 1.00 90.44 175 SER A CA 1
ATOM 1392 C C . SER A 1 175 ? 5.286 6.503 14.462 1.00 90.44 175 SER A C 1
ATOM 1394 O O . SER A 1 175 ? 5.822 7.518 14.893 1.00 90.44 175 SER A O 1
ATOM 1396 N N . ASP A 1 176 ? 4.038 6.154 14.791 1.00 84.75 176 ASP A N 1
ATOM 1397 C CA . ASP A 1 176 ? 3.151 6.924 15.670 1.00 84.75 176 ASP A CA 1
ATOM 1398 C C . ASP A 1 176 ? 3.738 7.082 17.074 1.00 84.75 176 ASP A C 1
ATOM 1400 O O . ASP A 1 176 ? 3.757 8.186 17.621 1.00 84.75 176 ASP A O 1
ATOM 1404 N N . ALA A 1 177 ? 4.249 5.986 17.647 1.00 86.38 177 ALA A N 1
ATOM 1405 C CA . ALA A 1 177 ? 4.872 5.986 18.969 1.00 86.38 177 ALA A CA 1
ATOM 1406 C C . ALA A 1 177 ? 6.162 6.822 19.023 1.00 86.38 177 ALA A C 1
ATOM 1408 O O . ALA A 1 177 ? 6.513 7.334 20.084 1.00 86.38 177 ALA A O 1
ATOM 1409 N N . GLU A 1 178 ? 6.862 6.965 17.893 1.00 87.88 178 GLU A N 1
ATOM 1410 C CA . GLU A 1 178 ? 8.044 7.824 17.754 1.00 87.88 178 GLU A CA 1
ATOM 1411 C C . GLU A 1 178 ? 7.712 9.247 17.274 1.00 87.88 178 GLU A C 1
ATOM 1413 O O . GLU A 1 178 ? 8.610 10.086 17.225 1.00 87.88 178 GLU A O 1
ATOM 1418 N N . HIS A 1 179 ? 6.452 9.527 16.927 1.00 85.00 179 HIS A N 1
ATOM 1419 C CA . HIS A 1 179 ? 6.013 10.776 16.298 1.00 85.00 179 HIS A CA 1
ATOM 1420 C C . HIS A 1 179 ? 6.785 11.115 15.011 1.00 85.00 179 HIS A C 1
ATOM 1422 O O . HIS A 1 179 ? 7.159 12.265 14.781 1.00 85.00 179 HIS A O 1
ATOM 1428 N N . LEU A 1 180 ? 7.041 10.105 14.174 1.00 86.69 180 LEU A N 1
ATOM 1429 C CA . LEU A 1 180 ? 7.794 10.251 12.928 1.00 86.69 180 LEU A CA 1
ATOM 1430 C C . LEU A 1 180 ? 6.910 10.066 11.687 1.00 86.69 180 LEU A C 1
ATOM 1432 O O . LEU A 1 180 ? 5.984 9.251 11.714 1.00 86.69 180 LEU A O 1
ATOM 1436 N N . PRO A 1 181 ? 7.237 10.739 10.567 1.00 88.25 181 PRO A N 1
ATOM 1437 C CA . PRO A 1 181 ? 6.562 10.508 9.301 1.00 88.25 181 PRO A CA 1
ATOM 1438 C C . PRO A 1 181 ? 6.733 9.115 8.758 1.00 88.25 181 PRO A C 1
ATOM 1440 O O . PRO A 1 181 ? 7.750 8.469 8.987 1.00 88.25 181 PRO A O 1
ATOM 1443 N N . SER A 1 182 ? 5.741 8.708 7.976 1.00 88.75 182 SER A N 1
ATOM 1444 C CA . SER A 1 182 ? 5.798 7.535 7.123 1.00 88.75 182 SER A CA 1
ATOM 1445 C C . SER A 1 182 ? 5.553 7.964 5.683 1.00 88.75 182 SER A C 1
ATOM 1447 O O . SER A 1 182 ? 4.558 8.626 5.393 1.00 88.75 182 SER A O 1
ATOM 1449 N N . PHE A 1 183 ? 6.449 7.555 4.791 1.00 87.75 183 PHE A N 1
ATOM 1450 C CA . PHE A 1 183 ? 6.351 7.799 3.357 1.00 87.75 183 PHE A CA 1
ATOM 1451 C C . PHE A 1 183 ? 6.333 6.477 2.593 1.00 87.75 183 PHE A C 1
ATOM 1453 O O . PHE A 1 183 ? 7.011 5.517 2.975 1.00 87.75 183 PHE A O 1
ATOM 1460 N N . LEU A 1 184 ? 5.582 6.440 1.496 1.00 88.19 184 LEU A N 1
ATOM 1461 C CA . LEU A 1 184 ? 5.547 5.316 0.561 1.00 88.19 184 LEU A CA 1
ATOM 1462 C C . LEU A 1 184 ? 5.259 5.790 -0.862 1.00 88.19 184 LEU A C 1
ATOM 1464 O O . LEU A 1 184 ? 4.833 6.930 -1.063 1.00 88.19 184 LEU A O 1
ATOM 1468 N N . THR A 1 185 ? 5.457 4.898 -1.830 1.00 81.00 185 THR A N 1
ATOM 1469 C CA . THR A 1 185 ? 4.875 5.031 -3.169 1.00 81.00 185 THR A CA 1
ATOM 1470 C C . THR A 1 185 ? 3.709 4.060 -3.330 1.00 81.00 185 THR A C 1
ATOM 1472 O O . THR A 1 185 ? 3.723 2.931 -2.825 1.00 81.00 185 THR A O 1
ATOM 1475 N N . SER A 1 186 ? 2.647 4.530 -3.980 1.00 77.50 186 SER A N 1
ATOM 1476 C CA . SER A 1 186 ? 1.394 3.803 -4.127 1.00 77.50 186 SER A CA 1
ATOM 1477 C C . SER A 1 186 ? 1.095 3.441 -5.563 1.00 77.50 186 SER A C 1
ATOM 1479 O O . SER A 1 186 ? 1.041 4.321 -6.415 1.00 77.50 186 SER A O 1
ATOM 1481 N N . SER A 1 187 ? 0.823 2.153 -5.787 1.00 78.50 187 SER A N 1
ATOM 1482 C CA . SER A 1 187 ? 0.156 1.690 -6.998 1.00 78.50 187 SER A CA 1
ATOM 1483 C C . SER A 1 187 ? -1.334 2.020 -6.947 1.00 78.50 187 SER A C 1
ATOM 1485 O O . SER A 1 187 ? -1.924 2.069 -5.866 1.00 78.50 187 SER A O 1
ATOM 1487 N N . VAL A 1 188 ? -1.978 2.146 -8.111 1.00 76.94 188 VAL A N 1
ATOM 1488 C CA . VAL A 1 188 ? -3.434 2.387 -8.204 1.00 76.94 188 VAL A CA 1
ATOM 1489 C C . VAL A 1 188 ? -4.237 1.379 -7.377 1.00 76.94 188 VAL A C 1
ATOM 1491 O O . VAL A 1 188 ? -5.225 1.727 -6.739 1.00 76.94 188 VAL A O 1
ATOM 1494 N N . GLU A 1 189 ? -3.821 0.112 -7.371 1.00 80.50 189 GLU A N 1
ATOM 1495 C CA . GLU A 1 189 ? -4.526 -0.958 -6.663 1.00 80.50 189 GLU A CA 1
ATOM 1496 C C . GLU A 1 189 ? -4.369 -0.877 -5.143 1.00 80.50 189 GLU A C 1
ATOM 1498 O O . GLU A 1 189 ? -5.274 -1.285 -4.410 1.00 80.50 189 GLU A O 1
ATOM 1503 N N . ALA A 1 190 ? -3.219 -0.391 -4.671 1.00 81.50 190 ALA A N 1
ATOM 1504 C CA . ALA A 1 190 ? -2.917 -0.256 -3.250 1.00 81.50 190 ALA A CA 1
ATOM 1505 C C . ALA A 1 190 ? -3.379 1.091 -2.674 1.00 81.50 190 ALA A C 1
ATOM 1507 O O . ALA A 1 190 ? -3.564 1.197 -1.463 1.00 81.50 190 ALA A O 1
ATOM 1508 N N . HIS A 1 191 ? -3.610 2.094 -3.523 1.00 83.06 191 HIS A N 1
ATOM 1509 C CA . HIS A 1 191 ? -3.999 3.448 -3.130 1.00 83.06 191 HIS A CA 1
ATOM 1510 C C . HIS A 1 191 ? -5.196 3.502 -2.167 1.00 83.06 191 HIS A C 1
ATOM 1512 O O . HIS A 1 191 ? -5.030 4.067 -1.083 1.00 83.06 191 HIS A O 1
ATOM 1518 N N . PRO A 1 192 ? -6.324 2.793 -2.407 1.00 86.00 192 PRO A N 1
ATOM 1519 C CA . PRO A 1 192 ? -7.454 2.818 -1.475 1.00 86.00 192 PRO A CA 1
ATOM 1520 C C . PRO A 1 192 ? -7.110 2.309 -0.069 1.00 86.00 192 PRO A C 1
ATOM 1522 O O . PRO A 1 192 ? -7.679 2.769 0.919 1.00 86.00 192 PRO A O 1
ATOM 1525 N N . LEU A 1 193 ? -6.181 1.350 0.044 1.00 87.12 193 LEU A N 1
ATOM 1526 C CA . LEU A 1 193 ? -5.716 0.864 1.344 1.00 87.12 193 LEU A CA 1
ATOM 1527 C C . LEU A 1 193 ? -4.941 1.954 2.085 1.00 87.12 193 LEU A C 1
ATOM 1529 O O . LEU A 1 193 ? -5.126 2.114 3.289 1.00 87.12 193 LEU A O 1
ATOM 1533 N N . TYR A 1 194 ? -4.065 2.673 1.387 1.00 87.94 194 TYR A N 1
ATOM 1534 C CA . TYR A 1 194 ? -3.239 3.700 2.009 1.00 87.94 194 TYR A CA 1
ATOM 1535 C C . TYR A 1 194 ? -4.087 4.890 2.438 1.00 87.94 194 TYR A C 1
ATOM 1537 O O . TYR A 1 194 ? -4.015 5.267 3.607 1.00 87.94 194 TYR A O 1
ATOM 1545 N N . THR A 1 195 ? -4.972 5.397 1.577 1.00 85.94 195 THR A N 1
ATOM 1546 C CA . THR A 1 195 ? -5.897 6.481 1.946 1.00 85.94 195 THR A CA 1
ATOM 1547 C C . THR A 1 195 ? -6.733 6.112 3.171 1.00 85.94 195 THR A C 1
ATOM 1549 O O . THR A 1 195 ? -6.823 6.897 4.112 1.00 85.94 195 THR A O 1
ATOM 1552 N N . LYS A 1 196 ? -7.251 4.875 3.232 1.00 82.56 196 LYS A N 1
ATOM 1553 C CA . LYS A 1 196 ? -7.974 4.363 4.409 1.00 82.56 196 LYS A CA 1
ATOM 1554 C C . LYS A 1 196 ? -7.125 4.355 5.690 1.00 82.56 196 LYS A C 1
ATOM 1556 O O . LYS A 1 196 ? -7.669 4.437 6.786 1.00 82.56 196 LYS A O 1
ATOM 1561 N N . LEU A 1 197 ? -5.807 4.231 5.564 1.00 84.75 197 LEU A N 1
ATOM 1562 C CA . LEU A 1 197 ? -4.852 4.262 6.673 1.00 84.75 197 LEU A CA 1
ATOM 1563 C C . LEU A 1 197 ? -4.284 5.665 6.950 1.00 84.75 197 LEU A C 1
ATOM 1565 O O . LEU A 1 197 ? -3.349 5.777 7.733 1.00 84.75 197 LEU A O 1
ATOM 1569 N N . GLY A 1 198 ? -4.839 6.723 6.349 1.00 82.75 198 GLY A N 1
ATOM 1570 C CA . GLY A 1 198 ? -4.487 8.116 6.654 1.00 82.75 198 GLY A CA 1
ATOM 1571 C C . GLY A 1 198 ? -3.348 8.703 5.817 1.00 82.75 198 GLY A C 1
ATOM 1572 O O . GLY A 1 198 ? -2.891 9.809 6.092 1.00 82.75 198 GLY A O 1
ATOM 1573 N N . PHE A 1 199 ? -2.891 7.985 4.794 1.00 85.38 199 PHE A N 1
ATOM 1574 C CA . PHE A 1 199 ? -1.917 8.477 3.822 1.00 85.38 199 PHE A CA 1
ATOM 1575 C C . PHE A 1 199 ? -2.566 9.511 2.885 1.00 85.38 199 PHE A C 1
ATOM 1577 O O . PHE A 1 199 ? -3.627 9.252 2.311 1.00 85.38 199 PHE A O 1
ATOM 1584 N N . ALA A 1 200 ? -1.940 10.683 2.740 1.00 83.50 200 ALA A N 1
ATOM 1585 C CA . ALA A 1 200 ? -2.369 11.738 1.822 1.00 83.50 200 ALA A CA 1
ATOM 1586 C C . ALA A 1 200 ? -1.424 11.837 0.619 1.00 83.50 200 ALA A C 1
ATOM 1588 O O . ALA A 1 200 ? -0.206 11.788 0.787 1.00 83.50 200 ALA A O 1
ATOM 1589 N N . ASP A 1 201 ? -1.963 11.960 -0.592 1.00 82.81 201 ASP A N 1
ATOM 1590 C CA . ASP A 1 201 ? -1.144 12.067 -1.802 1.00 82.81 201 ASP A CA 1
ATOM 1591 C C . ASP A 1 201 ? -0.373 13.391 -1.851 1.00 82.81 201 ASP A C 1
ATOM 1593 O O . ASP A 1 201 ? -0.876 14.447 -1.452 1.00 82.81 201 ASP A O 1
ATOM 1597 N N . PHE A 1 202 ? 0.837 13.343 -2.400 1.00 78.00 202 PHE A N 1
ATOM 1598 C CA . PHE A 1 202 ? 1.621 14.522 -2.731 1.00 78.00 202 PHE A CA 1
ATOM 1599 C C . PHE A 1 202 ? 2.417 14.324 -4.020 1.00 78.00 202 PHE A C 1
ATOM 1601 O O . PHE A 1 202 ? 2.721 13.208 -4.434 1.00 78.00 202 PHE A O 1
ATOM 1608 N N . GLY A 1 203 ? 2.801 15.447 -4.627 1.00 71.25 203 GLY A N 1
ATOM 1609 C CA . GLY A 1 203 ? 3.518 15.448 -5.896 1.00 71.25 203 GLY A CA 1
ATOM 1610 C C . GLY A 1 203 ? 2.601 15.269 -7.109 1.00 71.25 203 GLY A C 1
ATOM 1611 O O . GLY A 1 203 ? 1.377 15.219 -6.975 1.00 71.25 203 GLY A O 1
ATOM 1612 N N . PRO A 1 204 ? 3.184 15.263 -8.316 1.00 70.94 204 PRO A N 1
ATOM 1613 C CA . PRO A 1 204 ? 2.451 14.953 -9.535 1.00 70.94 204 PRO A CA 1
ATOM 1614 C C . PRO A 1 204 ? 2.117 13.455 -9.615 1.00 70.94 204 PRO A C 1
ATOM 1616 O O . PRO A 1 204 ? 2.769 12.626 -8.986 1.00 70.94 204 PRO A O 1
ATOM 1619 N N . ASP A 1 205 ? 1.128 13.111 -10.442 1.00 71.56 205 ASP A N 1
ATOM 1620 C CA . ASP A 1 205 ? 0.855 11.723 -10.830 1.00 71.56 205 ASP A CA 1
ATOM 1621 C C . ASP A 1 205 ? 2.016 11.205 -11.698 1.00 71.56 205 ASP A C 1
ATOM 1623 O O . ASP A 1 205 ? 2.161 11.584 -12.868 1.00 71.56 205 ASP A O 1
ATOM 1627 N N . PHE A 1 206 ? 2.876 10.363 -11.117 1.00 74.31 206 PHE A N 1
ATOM 1628 C CA . PHE A 1 206 ? 3.966 9.708 -11.836 1.00 74.31 206 PHE A CA 1
ATOM 1629 C C . PHE A 1 206 ? 3.436 8.461 -12.543 1.00 74.31 206 PHE A C 1
ATOM 1631 O O . PHE A 1 206 ? 3.584 7.328 -12.078 1.00 74.31 206 PHE A O 1
ATOM 1638 N N . ARG A 1 207 ? 2.808 8.686 -13.698 1.00 79.19 207 ARG A N 1
ATOM 1639 C CA . ARG A 1 207 ? 2.232 7.626 -14.524 1.00 79.19 207 ARG A CA 1
ATOM 1640 C C . ARG A 1 207 ? 3.196 7.146 -15.606 1.00 79.19 207 ARG A C 1
ATOM 1642 O O . ARG A 1 207 ? 3.656 7.915 -16.450 1.00 79.19 207 ARG A O 1
ATOM 1649 N N . ILE A 1 208 ? 3.421 5.840 -15.647 1.00 81.75 208 ILE A N 1
ATOM 1650 C CA . ILE A 1 208 ? 4.174 5.140 -16.686 1.00 81.75 208 ILE A CA 1
ATOM 1651 C C . ILE A 1 208 ? 3.183 4.479 -17.636 1.00 81.75 208 ILE A C 1
ATOM 1653 O O . ILE A 1 208 ? 2.365 3.659 -17.235 1.00 81.75 208 ILE A O 1
ATOM 1657 N N . ASP A 1 209 ? 3.284 4.812 -18.918 1.00 87.69 209 ASP A N 1
ATOM 1658 C CA . ASP A 1 209 ? 2.595 4.095 -19.989 1.00 87.69 209 ASP A CA 1
ATOM 1659 C C . ASP A 1 209 ? 3.480 2.939 -20.475 1.00 87.69 209 ASP A C 1
ATOM 1661 O O . ASP A 1 209 ? 4.348 3.111 -21.341 1.00 87.69 209 ASP A O 1
ATOM 1665 N N . ASN A 1 210 ? 3.302 1.760 -19.873 1.00 88.88 210 ASN A N 1
ATOM 1666 C CA . ASN A 1 210 ? 4.093 0.576 -20.207 1.00 88.88 210 ASN A CA 1
ATOM 1667 C C . ASN A 1 210 ? 3.882 0.148 -21.661 1.00 88.88 210 ASN A C 1
ATOM 1669 O O . ASN A 1 210 ? 4.820 -0.341 -22.288 1.00 88.88 210 ASN A O 1
ATOM 1673 N N . GLU A 1 211 ? 2.683 0.351 -22.218 1.00 91.38 211 GLU A N 1
ATOM 1674 C CA . GLU A 1 211 ? 2.393 0.049 -23.621 1.00 91.38 211 GLU A CA 1
ATOM 1675 C C . GLU A 1 211 ? 3.262 0.891 -24.557 1.00 91.38 211 GLU A C 1
ATOM 1677 O O . GLU A 1 211 ? 3.901 0.366 -25.477 1.00 91.38 211 GLU A O 1
ATOM 1682 N N . ARG A 1 212 ? 3.309 2.205 -24.309 1.00 93.69 212 ARG A N 1
ATOM 1683 C CA . ARG A 1 212 ? 4.113 3.146 -25.091 1.00 93.69 212 ARG A CA 1
ATOM 1684 C C . ARG A 1 212 ? 5.590 2.784 -25.022 1.00 93.69 212 ARG A C 1
ATOM 1686 O O . ARG A 1 212 ? 6.248 2.747 -26.059 1.00 93.69 212 ARG A O 1
ATOM 1693 N N . TRP A 1 213 ? 6.114 2.501 -23.832 1.00 92.94 213 TRP A N 1
ATOM 1694 C CA . TRP A 1 213 ? 7.520 2.123 -23.666 1.00 92.94 213 TRP A CA 1
ATOM 1695 C C . TRP A 1 213 ? 7.843 0.766 -24.299 1.00 92.94 213 TRP A C 1
ATOM 1697 O O . TRP A 1 213 ? 8.848 0.652 -25.000 1.00 92.94 213 TRP A O 1
ATOM 1707 N N . ALA A 1 214 ? 6.962 -0.229 -24.159 1.00 93.88 214 ALA A N 1
ATOM 1708 C CA . ALA A 1 214 ? 7.098 -1.518 -24.834 1.00 93.88 214 ALA A CA 1
ATOM 1709 C C . ALA A 1 214 ? 7.151 -1.363 -26.361 1.00 93.88 214 ALA A C 1
ATOM 1711 O O . ALA A 1 214 ? 7.968 -2.002 -27.022 1.00 93.88 214 ALA A O 1
ATOM 1712 N N . ARG A 1 215 ? 6.329 -0.471 -26.930 1.00 94.38 215 ARG A N 1
ATOM 1713 C CA . ARG A 1 215 ? 6.356 -0.161 -28.367 1.00 94.38 215 ARG A CA 1
ATOM 1714 C C . ARG A 1 215 ? 7.687 0.452 -28.800 1.00 94.38 215 ARG A C 1
ATOM 1716 O O . ARG A 1 215 ? 8.227 0.049 -29.821 1.00 94.38 215 ARG A O 1
ATOM 1723 N N . ARG A 1 216 ? 8.249 1.364 -28.004 1.00 96.31 216 ARG A N 1
ATOM 1724 C CA . ARG A 1 216 ? 9.558 1.973 -28.295 1.00 96.31 216 ARG A CA 1
ATOM 1725 C C . ARG A 1 216 ? 10.700 0.958 -28.257 1.00 96.31 216 ARG A C 1
ATOM 1727 O O . ARG A 1 216 ? 11.592 1.033 -29.093 1.00 96.31 216 ARG A O 1
ATOM 1734 N N . ILE A 1 217 ? 10.661 -0.004 -27.331 1.00 95.31 217 ILE A N 1
ATOM 1735 C CA . ILE A 1 217 ? 11.611 -1.131 -27.313 1.00 95.31 217 ILE A CA 1
ATOM 1736 C C . ILE A 1 217 ? 11.510 -1.915 -28.625 1.00 95.31 217 ILE A C 1
ATOM 1738 O O . ILE A 1 217 ? 12.522 -2.161 -29.276 1.00 95.31 217 ILE A O 1
ATOM 1742 N N . MET A 1 218 ? 10.285 -2.257 -29.036 1.00 94.50 218 MET A N 1
ATOM 1743 C CA . MET A 1 218 ? 10.040 -2.991 -30.279 1.00 94.50 218 MET A CA 1
ATOM 1744 C C . MET A 1 218 ? 10.554 -2.244 -31.515 1.00 94.50 218 MET A C 1
ATOM 1746 O O . MET A 1 218 ? 11.165 -2.866 -32.373 1.00 94.50 218 MET A O 1
ATOM 1750 N N . GLU A 1 219 ? 10.345 -0.928 -31.597 1.00 94.94 219 GLU A N 1
ATOM 1751 C CA . GLU A 1 219 ? 10.824 -0.088 -32.707 1.00 94.94 219 GLU A CA 1
ATOM 1752 C C . GLU A 1 219 ? 12.359 -0.072 -32.799 1.00 94.94 219 GLU A C 1
ATOM 1754 O O . GLU A 1 219 ? 12.920 -0.162 -33.894 1.00 94.94 219 GLU A O 1
ATOM 1759 N N . VAL A 1 220 ? 13.048 0.005 -31.653 1.00 94.50 220 VAL A N 1
ATOM 1760 C CA . VAL A 1 220 ? 14.516 -0.079 -31.593 1.00 94.50 220 VAL A CA 1
ATOM 1761 C C . VAL A 1 220 ? 14.999 -1.449 -32.067 1.00 94.50 220 VAL A C 1
ATOM 1763 O O . VAL A 1 220 ? 15.932 -1.529 -32.864 1.00 94.50 220 VAL A O 1
ATOM 1766 N N . GLU A 1 221 ? 14.364 -2.527 -31.610 1.00 93.94 221 GLU A N 1
ATOM 1767 C CA . GLU A 1 221 ? 14.740 -3.890 -31.993 1.00 93.94 221 GLU A CA 1
ATOM 1768 C C . GLU A 1 221 ? 14.467 -4.191 -33.468 1.00 93.94 221 GLU A C 1
ATOM 1770 O O . GLU A 1 221 ? 15.334 -4.743 -34.148 1.00 93.94 221 GLU A O 1
ATOM 1775 N N . GLU A 1 222 ? 13.317 -3.766 -33.992 1.00 92.62 222 GLU A N 1
ATOM 1776 C CA . GLU A 1 222 ? 12.961 -3.922 -35.403 1.00 92.62 22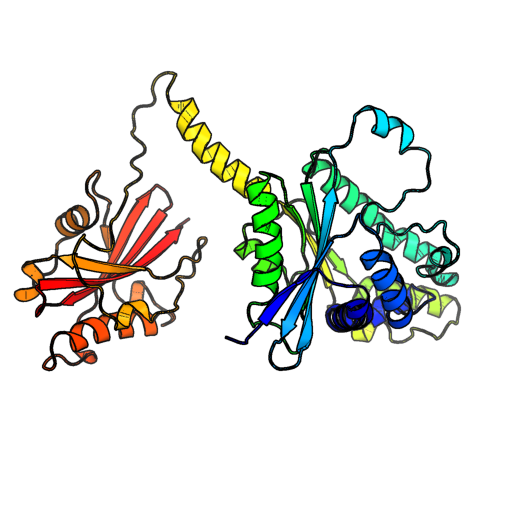2 GLU A CA 1
ATOM 1777 C C . GLU A 1 222 ? 13.970 -3.209 -36.311 1.00 92.62 222 GLU A C 1
ATOM 1779 O O . GLU A 1 222 ? 14.458 -3.803 -37.276 1.00 92.62 222 GLU A O 1
ATOM 1784 N N . GLY A 1 223 ? 14.364 -1.978 -35.960 1.00 92.88 223 GLY A N 1
ATOM 1785 C CA . GLY A 1 223 ? 15.386 -1.221 -36.690 1.00 92.88 223 GLY A CA 1
ATOM 1786 C C . GLY A 1 223 ? 16.774 -1.878 -36.697 1.00 92.88 223 GLY A C 1
ATOM 1787 O O . GLY A 1 223 ? 17.582 -1.592 -37.581 1.00 92.88 223 GLY A O 1
ATOM 1788 N N . LEU A 1 224 ? 17.044 -2.775 -35.745 1.00 92.69 224 LEU A N 1
ATOM 1789 C CA . LEU A 1 224 ? 18.295 -3.528 -35.618 1.00 92.69 224 LEU A CA 1
ATOM 1790 C C . LEU A 1 224 ? 18.185 -4.980 -36.117 1.00 92.69 224 LEU A C 1
ATOM 1792 O O . LEU A 1 224 ? 19.180 -5.705 -36.098 1.00 92.69 224 LEU A O 1
ATOM 1796 N N . GLY A 1 225 ? 17.002 -5.418 -36.562 1.00 90.38 225 GLY A N 1
ATOM 1797 C CA . GLY A 1 225 ? 16.749 -6.807 -36.957 1.00 90.38 225 GLY A CA 1
ATOM 1798 C C . GLY A 1 225 ? 16.747 -7.802 -35.788 1.00 90.38 225 GLY A C 1
ATOM 1799 O O . GLY A 1 225 ? 16.959 -8.996 -36.004 1.00 90.38 225 GLY A O 1
ATOM 1800 N N . VAL A 1 226 ? 16.525 -7.328 -34.560 1.00 89.69 226 VAL A N 1
ATOM 1801 C CA . VAL A 1 226 ? 16.394 -8.150 -33.349 1.00 89.69 226 VAL A CA 1
ATOM 1802 C C . VAL A 1 226 ? 14.938 -8.615 -33.209 1.00 89.69 226 VAL A C 1
ATOM 1804 O O . VAL A 1 226 ? 14.004 -7.842 -33.395 1.00 89.69 226 VAL A O 1
ATOM 1807 N N . ASP A 1 227 ? 14.735 -9.899 -32.903 1.00 84.44 227 ASP A N 1
ATOM 1808 C CA . ASP A 1 227 ? 13.416 -10.563 -32.877 1.00 84.44 227 ASP A CA 1
ATOM 1809 C C . ASP A 1 227 ? 12.989 -11.000 -31.460 1.00 84.44 227 ASP A C 1
ATOM 1811 O O . ASP A 1 227 ? 12.161 -11.887 -31.272 1.00 84.44 227 ASP A O 1
ATOM 1815 N N . GLU A 1 228 ? 13.593 -10.436 -30.417 1.00 84.12 228 GLU A N 1
ATOM 1816 C CA . GLU A 1 228 ? 13.369 -10.919 -29.051 1.00 84.12 228 GLU A CA 1
ATOM 1817 C C . GLU A 1 228 ? 11.994 -10.487 -28.508 1.00 84.12 228 GLU A C 1
ATOM 1819 O O . GLU A 1 228 ? 11.290 -11.287 -27.889 1.00 84.12 228 GLU A O 1
ATOM 1824 N N . ASN A 1 229 ? 11.572 -9.246 -28.790 1.00 86.94 229 ASN A N 1
ATOM 1825 C CA . ASN A 1 229 ? 10.385 -8.630 -28.193 1.00 86.94 229 ASN A CA 1
ATOM 1826 C C . ASN A 1 229 ? 9.251 -8.311 -29.183 1.00 86.94 229 ASN A C 1
ATOM 1828 O O . ASN A 1 229 ? 8.423 -7.450 -28.891 1.00 86.94 229 ASN A O 1
ATOM 1832 N N . LYS A 1 230 ? 9.122 -9.018 -30.319 1.00 87.25 230 LYS A N 1
ATOM 1833 C CA . LYS A 1 230 ? 8.118 -8.721 -31.379 1.00 87.25 230 LYS A CA 1
ATOM 1834 C C . LYS A 1 230 ? 6.663 -8.545 -30.923 1.00 87.25 230 LYS A C 1
ATOM 1836 O O . LYS A 1 230 ? 5.851 -7.988 -31.661 1.00 87.25 230 LYS A O 1
ATOM 1841 N N . ARG A 1 231 ? 6.303 -9.049 -29.742 1.00 88.50 231 ARG A N 1
ATOM 1842 C CA . ARG A 1 231 ? 4.958 -8.943 -29.153 1.00 88.50 231 ARG A CA 1
ATOM 1843 C C . ARG A 1 231 ? 4.960 -8.376 -27.733 1.00 88.50 231 ARG A C 1
ATOM 1845 O O . ARG A 1 231 ? 3.989 -8.556 -27.008 1.00 88.50 231 ARG A O 1
ATOM 1852 N N . LEU A 1 232 ? 6.027 -7.691 -27.324 1.00 89.19 232 LEU A N 1
ATOM 1853 C CA . LEU A 1 232 ? 6.181 -7.166 -25.963 1.00 89.19 232 LEU A CA 1
ATOM 1854 C C . LEU A 1 232 ? 5.083 -6.170 -25.576 1.00 89.19 232 LEU A C 1
ATOM 1856 O O . LEU A 1 232 ? 4.689 -6.114 -24.413 1.00 89.19 232 LEU A O 1
ATOM 1860 N N . LYS A 1 233 ? 4.540 -5.425 -26.545 1.00 87.56 233 LYS A N 1
ATOM 1861 C CA . LYS A 1 233 ? 3.409 -4.524 -26.298 1.00 87.56 233 LYS A CA 1
ATOM 1862 C C . LYS A 1 233 ? 2.129 -5.253 -25.888 1.00 87.56 233 LYS A C 1
ATOM 1864 O O . LYS A 1 233 ? 1.345 -4.677 -25.151 1.00 87.56 233 LYS A O 1
ATOM 1869 N N . ASP A 1 234 ? 1.907 -6.489 -26.341 1.00 90.12 234 ASP A N 1
ATOM 1870 C CA . ASP A 1 234 ? 0.638 -7.204 -26.159 1.00 90.12 234 ASP A CA 1
ATOM 1871 C C . ASP A 1 234 ? 0.265 -7.388 -24.673 1.00 90.12 234 ASP A C 1
ATOM 1873 O O . ASP A 1 234 ? -0.857 -7.036 -24.309 1.00 90.12 234 ASP A O 1
ATOM 1877 N N . PRO A 1 235 ? 1.162 -7.867 -23.781 1.00 87.69 235 PRO A N 1
ATOM 1878 C CA . PRO A 1 235 ? 0.878 -7.912 -22.343 1.00 87.69 235 PRO A CA 1
ATOM 1879 C C . PRO A 1 235 ? 0.848 -6.529 -21.673 1.00 87.69 235 PRO A C 1
ATOM 1881 O O . PRO A 1 235 ? 0.449 -6.437 -20.516 1.00 87.69 235 PRO A O 1
ATOM 1884 N N . CYS A 1 236 ? 1.273 -5.473 -22.372 1.00 86.56 236 CYS A N 1
ATOM 1885 C CA . CYS A 1 236 ? 1.323 -4.109 -21.853 1.00 86.56 236 CYS A CA 1
ATOM 1886 C C . CYS A 1 236 ? 0.130 -3.250 -22.304 1.00 86.56 236 CYS A C 1
ATOM 1888 O O . CYS A 1 236 ? 0.068 -2.091 -21.912 1.00 86.56 236 CYS A O 1
ATOM 1890 N N . ILE A 1 237 ? -0.803 -3.771 -23.113 1.00 85.50 237 ILE A N 1
ATOM 1891 C CA . ILE A 1 237 ? -1.951 -2.994 -23.611 1.00 85.50 237 ILE A CA 1
ATOM 1892 C C . ILE A 1 237 ? -2.768 -2.453 -22.436 1.00 85.50 237 ILE A C 1
ATOM 1894 O O . ILE A 1 237 ? -3.280 -3.222 -21.619 1.00 85.50 237 ILE A O 1
ATOM 1898 N N . GLY A 1 238 ? -2.891 -1.124 -22.361 1.00 80.12 238 GLY A N 1
ATOM 1899 C CA . GLY A 1 238 ? -3.576 -0.438 -21.261 1.00 80.12 238 GLY A CA 1
ATOM 1900 C C . GLY A 1 238 ? -2.939 -0.639 -19.878 1.00 80.12 238 GLY A C 1
ATOM 1901 O O . GLY A 1 238 ? -3.584 -0.350 -18.868 1.00 80.12 238 GLY A O 1
ATOM 1902 N N . LEU A 1 239 ? -1.704 -1.147 -19.816 1.00 80.00 239 LEU A N 1
ATOM 1903 C CA . LEU A 1 239 ? -0.950 -1.299 -18.580 1.00 80.00 239 LEU A CA 1
ATOM 1904 C C . LEU A 1 239 ? -0.316 0.040 -18.213 1.00 80.00 239 LEU A C 1
ATOM 1906 O O . LEU A 1 239 ? 0.448 0.618 -18.986 1.00 80.00 239 LEU A O 1
ATOM 1910 N N . PHE A 1 240 ? -0.634 0.495 -17.007 1.00 76.50 240 PHE A N 1
ATOM 1911 C CA . PHE A 1 240 ? -0.022 1.668 -16.413 1.00 76.50 240 PHE A CA 1
ATOM 1912 C C . PHE A 1 240 ? 0.523 1.318 -15.035 1.00 76.50 240 PHE A C 1
ATOM 1914 O O . PHE A 1 240 ? -0.170 0.683 -14.234 1.00 76.50 240 PHE A O 1
ATOM 1921 N N . GLU A 1 241 ? 1.743 1.757 -14.760 1.00 72.69 241 GLU A N 1
ATOM 1922 C CA . GLU A 1 241 ? 2.242 1.917 -13.399 1.00 72.69 241 GLU A CA 1
ATOM 1923 C C . GLU A 1 241 ? 1.941 3.353 -12.983 1.00 72.69 241 GLU A C 1
ATOM 1925 O O . GLU A 1 241 ? 2.169 4.293 -13.740 1.00 72.69 241 GLU A O 1
ATOM 1930 N N . VAL A 1 242 ? 1.370 3.514 -11.800 1.00 64.69 242 VAL A N 1
ATOM 1931 C CA . VAL A 1 242 ? 1.214 4.816 -11.155 1.00 64.69 242 VAL A CA 1
ATOM 1932 C C . VAL A 1 242 ? 1.967 4.702 -9.853 1.00 64.69 242 VAL A C 1
ATOM 1934 O O . VAL A 1 242 ? 1.757 3.727 -9.133 1.00 64.69 242 VAL A O 1
ATOM 1937 N N . GLU A 1 243 ? 2.840 5.659 -9.577 1.00 61.03 243 GLU A N 1
ATOM 1938 C CA . GLU A 1 243 ? 3.480 5.792 -8.277 1.00 61.03 243 GLU A CA 1
ATOM 1939 C C . GLU A 1 243 ? 3.107 7.145 -7.684 1.00 61.03 243 GLU A C 1
ATOM 1941 O O . GLU A 1 243 ? 3.760 8.155 -7.932 1.00 61.03 243 GLU A O 1
ATOM 1946 N N . ASN A 1 244 ? 2.044 7.165 -6.882 1.00 54.44 244 ASN A N 1
ATOM 1947 C CA . ASN A 1 244 ? 1.716 8.347 -6.093 1.00 54.44 244 ASN A CA 1
ATOM 1948 C C . ASN A 1 244 ? 2.507 8.302 -4.796 1.00 54.44 244 ASN A C 1
ATOM 1950 O O . ASN A 1 244 ? 2.437 7.323 -4.044 1.00 54.44 244 ASN A O 1
ATOM 1954 N N . TYR A 1 245 ? 3.269 9.355 -4.533 1.00 54.22 245 TYR A N 1
ATOM 1955 C CA . TYR A 1 245 ? 3.873 9.514 -3.229 1.00 54.22 245 TYR A CA 1
ATOM 1956 C C . TYR A 1 245 ? 2.811 9.878 -2.210 1.00 54.22 245 TYR A C 1
ATOM 1958 O O . TYR A 1 245 ? 1.933 10.697 -2.478 1.00 54.22 245 TYR A O 1
ATOM 1966 N N . SER A 1 246 ? 2.914 9.277 -1.029 1.00 54.75 246 SER A N 1
ATOM 1967 C CA . SER A 1 246 ? 1.983 9.578 0.038 1.00 54.75 246 SER A CA 1
ATOM 1968 C C . SER A 1 246 ? 2.656 9.796 1.385 1.00 54.75 246 SER A C 1
ATOM 1970 O O . SER A 1 246 ? 3.584 9.070 1.754 1.00 54.75 246 SER A O 1
ATOM 1972 N N . ASP A 1 247 ? 2.208 10.847 2.076 1.00 52.22 247 ASP A N 1
ATOM 1973 C CA . ASP A 1 247 ? 2.711 11.324 3.361 1.00 52.22 247 ASP A CA 1
ATOM 1974 C C . ASP A 1 247 ? 1.645 11.100 4.431 1.00 52.22 247 ASP A C 1
ATOM 1976 O O . ASP A 1 247 ? 0.504 11.556 4.321 1.00 52.22 247 ASP A O 1
ATOM 1980 N N . TYR A 1 248 ? 2.039 10.390 5.479 1.00 48.03 248 TYR A N 1
ATOM 1981 C CA . TYR A 1 248 ? 1.210 10.113 6.641 1.00 48.03 248 TYR A CA 1
ATOM 1982 C C . TYR A 1 248 ? 1.271 11.237 7.703 1.00 48.03 248 TYR A C 1
ATOM 1984 O O . TYR A 1 248 ? 0.314 11.429 8.453 1.00 48.03 248 TYR A O 1
ATOM 1992 N N . MET A 1 249 ? 2.333 12.061 7.748 1.00 45.78 249 MET A N 1
ATOM 1993 C CA . MET A 1 249 ? 2.406 13.195 8.689 1.00 45.78 249 MET A CA 1
ATOM 1994 C C . MET A 1 249 ? 1.679 14.436 8.212 1.00 45.78 249 MET A C 1
ATOM 1996 O O . MET A 1 249 ? 1.305 15.229 9.060 1.00 45.78 249 MET A O 1
ATOM 2000 N N . ALA A 1 250 ? 1.360 14.600 6.928 1.00 47.62 250 ALA A N 1
ATOM 2001 C CA . ALA A 1 250 ? 0.448 15.670 6.516 1.00 47.62 250 ALA A CA 1
ATOM 2002 C C . ALA A 1 250 ? -0.917 15.565 7.233 1.00 47.62 250 ALA A C 1
ATOM 2004 O O . ALA A 1 250 ? -1.531 16.584 7.545 1.00 47.62 250 ALA A O 1
ATOM 2005 N N . PHE A 1 251 ? -1.366 14.347 7.563 1.00 39.94 251 PHE A N 1
ATOM 2006 C CA . PHE A 1 251 ? -2.556 14.097 8.376 1.00 39.94 251 PHE A CA 1
ATOM 2007 C C . PHE A 1 251 ? -2.331 14.410 9.861 1.00 39.94 251 PHE A C 1
ATOM 2009 O O . PHE A 1 251 ? -3.156 15.104 10.452 1.00 39.94 251 PHE A O 1
ATOM 2016 N N . LEU A 1 252 ? -1.217 13.966 10.457 1.00 41.56 252 LEU A N 1
ATOM 2017 C CA . LEU A 1 252 ? -0.901 14.248 11.863 1.00 41.56 252 LEU A CA 1
ATOM 2018 C C . LEU A 1 252 ? -0.579 15.725 12.102 1.00 41.56 252 LEU A C 1
ATOM 2020 O O . LEU A 1 252 ? -1.055 16.277 13.080 1.00 41.56 252 LEU A O 1
ATOM 2024 N N . ASP A 1 253 ? 0.127 16.399 11.200 1.00 45.94 253 ASP A N 1
ATOM 2025 C CA . ASP A 1 253 ? 0.332 17.847 11.216 1.00 45.94 253 ASP A CA 1
ATOM 2026 C C . ASP A 1 253 ? -0.960 18.600 10.923 1.00 45.94 253 ASP A C 1
ATOM 2028 O O . ASP A 1 253 ? -1.150 19.669 11.478 1.00 45.94 253 ASP A O 1
ATOM 2032 N N . LYS A 1 254 ? -1.884 18.087 10.101 1.00 44.41 254 LYS A N 1
ATOM 2033 C CA . LYS A 1 254 ? -3.220 18.690 9.944 1.00 44.41 254 LYS A CA 1
ATOM 2034 C C . LYS A 1 254 ? -4.062 18.496 11.206 1.00 44.41 254 LYS A C 1
ATOM 2036 O O . LYS A 1 254 ? -4.714 19.443 11.626 1.00 44.41 254 LYS A O 1
ATOM 2041 N N . ALA A 1 255 ? -4.003 17.334 11.853 1.00 41.56 255 ALA A N 1
ATOM 2042 C CA . ALA A 1 255 ? -4.678 17.049 13.118 1.00 41.56 255 ALA A CA 1
ATOM 2043 C C . ALA A 1 255 ? -4.061 17.833 14.293 1.00 41.56 255 ALA A C 1
ATOM 2045 O O . ALA A 1 255 ? -4.787 18.366 15.130 1.00 41.56 255 ALA A O 1
ATOM 2046 N N . ASN A 1 256 ? -2.734 17.975 14.322 1.00 42.09 256 ASN A N 1
ATOM 2047 C CA . ASN A 1 256 ? -1.989 18.750 15.310 1.00 42.09 256 ASN A CA 1
ATOM 2048 C C . ASN A 1 256 ? -2.109 20.249 15.041 1.00 42.09 256 ASN A C 1
ATOM 2050 O O . ASN A 1 256 ? -2.375 20.969 15.983 1.00 42.09 256 ASN A O 1
ATOM 2054 N N . LYS A 1 257 ? -2.058 20.737 13.793 1.00 42.94 257 LYS A N 1
ATOM 2055 C CA . LYS A 1 257 ? -2.385 22.137 13.456 1.00 42.94 257 LYS A CA 1
ATOM 2056 C C . LYS A 1 257 ? -3.845 22.458 13.726 1.00 42.94 257 LYS A C 1
ATOM 2058 O O . LYS A 1 257 ? -4.117 23.571 14.126 1.00 42.94 257 LYS A O 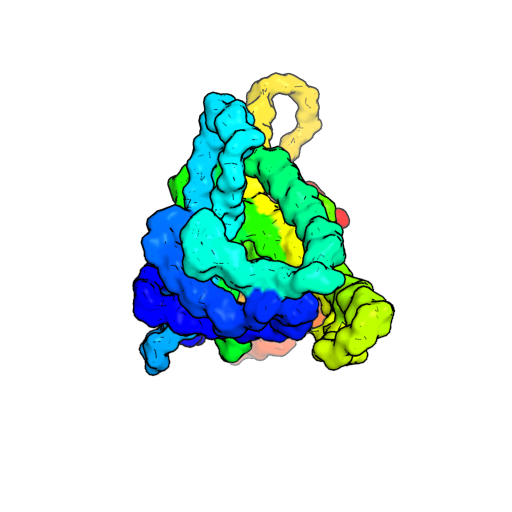1
ATOM 2063 N N . GLN A 1 258 ? -4.787 21.529 13.563 1.00 43.22 258 GLN A N 1
ATOM 2064 C CA . GLN A 1 258 ? -6.176 21.738 13.998 1.00 43.22 258 GLN A CA 1
ATOM 2065 C C . GLN A 1 258 ? -6.293 21.782 15.532 1.00 43.22 258 GLN A C 1
ATOM 2067 O O . GLN A 1 258 ? -7.093 22.545 16.065 1.00 43.22 258 GLN A O 1
ATOM 2072 N N . ARG A 1 259 ? -5.467 21.013 16.251 1.00 35.94 259 ARG A N 1
ATOM 2073 C CA . ARG A 1 259 ? -5.379 21.027 17.720 1.00 35.94 259 ARG A CA 1
ATOM 2074 C C . ARG A 1 259 ? -4.655 22.265 18.271 1.00 35.94 259 ARG A C 1
ATOM 2076 O O . ARG A 1 259 ? -5.057 22.780 19.309 1.00 35.94 259 ARG A O 1
ATOM 2083 N N . ASP A 1 260 ? -3.616 22.729 17.585 1.00 38.44 260 ASP A N 1
ATOM 2084 C CA . ASP A 1 260 ? -2.741 23.837 17.974 1.00 38.44 260 ASP A CA 1
ATOM 2085 C C . ASP A 1 260 ? -3.284 25.181 17.460 1.00 38.44 260 ASP A C 1
ATOM 2087 O O . ASP A 1 260 ? -3.223 26.159 18.191 1.00 38.44 260 ASP A O 1
ATOM 2091 N N . ALA A 1 261 ? -3.964 25.236 16.306 1.00 43.12 261 ALA A N 1
ATOM 2092 C CA . ALA A 1 261 ? -4.818 26.375 15.938 1.00 43.12 261 ALA A CA 1
ATOM 2093 C C . ALA A 1 261 ? -5.966 26.545 16.946 1.00 43.12 261 ALA A C 1
ATOM 2095 O O . ALA A 1 261 ? -6.292 27.663 17.322 1.00 43.12 261 ALA A O 1
ATOM 2096 N N . GLY A 1 262 ? -6.490 25.442 17.498 1.00 37.91 262 GLY A N 1
ATOM 2097 C CA . GLY A 1 262 ? -7.397 25.474 18.651 1.00 37.91 262 GLY A CA 1
ATOM 2098 C C . GLY A 1 262 ? -6.748 25.904 19.978 1.00 37.91 262 GLY A C 1
ATOM 2099 O O . GLY A 1 262 ? -7.455 26.038 20.978 1.00 37.91 262 GLY A O 1
ATOM 2100 N N . ARG A 1 263 ? -5.423 26.108 20.019 1.00 33.50 263 ARG A N 1
ATOM 2101 C CA . ARG A 1 263 ? -4.646 26.490 21.211 1.00 33.50 263 ARG A CA 1
ATOM 2102 C C . ARG A 1 263 ? -4.046 27.898 21.105 1.00 33.50 263 ARG A C 1
ATOM 2104 O O . ARG A 1 263 ? -4.006 28.593 22.117 1.00 33.50 263 ARG A O 1
ATOM 2111 N N . ASP A 1 264 ? -3.670 28.330 19.902 1.00 33.59 264 ASP A N 1
ATOM 2112 C CA . ASP A 1 264 ? -3.122 29.661 19.608 1.00 33.59 264 ASP A CA 1
ATOM 2113 C C . ASP A 1 264 ? -4.203 30.707 19.263 1.00 33.59 264 ASP A C 1
ATOM 2115 O O . ASP A 1 264 ? -3.946 31.904 19.356 1.00 33.59 264 ASP A O 1
ATOM 2119 N N . GLU A 1 265 ? -5.453 30.302 18.998 1.00 34.31 265 GLU A N 1
ATOM 2120 C CA . GLU A 1 265 ? -6.606 31.224 18.942 1.00 34.31 265 GLU A CA 1
ATOM 2121 C C . GLU A 1 265 ? -7.131 31.646 20.333 1.00 34.31 265 GLU A C 1
ATOM 2123 O O . GLU A 1 265 ? -8.122 32.368 20.440 1.00 34.31 265 GLU A O 1
ATOM 2128 N N . ALA A 1 266 ? -6.468 31.254 21.430 1.00 34.06 266 ALA A N 1
ATOM 2129 C CA . ALA A 1 266 ? -6.851 31.691 22.777 1.00 34.06 266 ALA A CA 1
ATOM 2130 C C . ALA A 1 266 ? -6.373 33.110 23.141 1.00 34.06 266 ALA A C 1
ATOM 2132 O O . ALA A 1 266 ? -6.834 33.666 24.137 1.00 34.06 266 ALA A O 1
ATOM 2133 N N . HIS A 1 267 ? -5.497 33.734 22.349 1.00 33.78 267 HIS A N 1
ATOM 2134 C CA . HIS A 1 267 ? -5.078 35.116 22.576 1.00 33.78 267 HIS A CA 1
ATOM 2135 C C . HIS A 1 267 ? -4.738 35.796 21.245 1.00 33.78 267 HIS A C 1
ATOM 2137 O O . HIS A 1 267 ? -3.616 35.680 20.772 1.00 33.78 267 HIS A O 1
ATOM 2143 N N . THR A 1 268 ? -5.690 36.495 20.618 1.00 29.62 268 THR A N 1
ATOM 2144 C CA . THR A 1 268 ? -5.730 37.971 20.501 1.00 29.62 268 THR A CA 1
ATOM 2145 C C . THR A 1 268 ? -6.987 38.368 19.699 1.00 29.62 268 THR A C 1
ATOM 2147 O O . THR A 1 268 ? -7.110 38.043 18.528 1.00 29.62 268 THR A O 1
ATOM 2150 N N . GLU A 1 269 ? -7.916 39.035 20.386 1.00 30.86 269 GLU A N 1
ATOM 2151 C CA . GLU A 1 269 ? -8.957 39.978 19.927 1.00 30.86 269 GLU A CA 1
ATOM 2152 C C . GLU A 1 269 ? -9.828 39.678 18.676 1.00 30.86 269 GLU A C 1
ATOM 2154 O O . GLU A 1 269 ? -9.469 39.929 17.532 1.00 30.86 269 GLU A O 1
ATOM 2159 N N . GLU A 1 270 ? -11.069 39.276 18.988 1.00 33.75 270 GLU A N 1
ATOM 2160 C CA . GLU A 1 270 ? -12.346 39.659 18.356 1.00 33.75 270 GLU A CA 1
ATOM 2161 C C . GLU A 1 270 ? -12.554 39.420 16.846 1.00 33.75 270 GLU A C 1
ATOM 2163 O O . GLU A 1 270 ? -12.500 40.323 16.014 1.00 33.75 270 GLU A O 1
ATOM 2168 N N . SER A 1 271 ? -13.090 38.234 16.532 1.00 26.91 271 SER A N 1
ATOM 2169 C CA . SER A 1 271 ? -14.295 38.166 15.696 1.00 26.91 271 SER A CA 1
ATOM 2170 C C . SER A 1 271 ? -15.361 37.322 16.398 1.00 26.91 271 SER A C 1
ATOM 2172 O O . SER A 1 271 ? -15.122 36.239 16.928 1.00 26.91 271 SER A O 1
ATOM 2174 N N . THR A 1 272 ? -16.540 37.909 16.531 1.00 35.25 272 THR A N 1
ATOM 2175 C CA . THR A 1 272 ? -17.605 37.481 17.431 1.00 35.25 272 THR A CA 1
ATOM 2176 C C . THR A 1 272 ? -18.433 36.378 16.772 1.00 35.25 272 THR A C 1
ATOM 2178 O O . THR A 1 272 ? -19.461 36.677 16.178 1.00 35.25 272 THR A O 1
ATOM 2181 N N . GLN A 1 273 ? -18.023 35.109 16.869 1.00 30.75 273 GLN A N 1
ATOM 2182 C CA . GLN A 1 273 ? -18.947 33.966 16.776 1.00 30.75 273 GLN A CA 1
ATOM 2183 C C . GLN A 1 273 ? -18.303 32.674 17.327 1.00 30.75 273 GLN A C 1
ATOM 2185 O O . GLN A 1 273 ? -17.244 32.274 16.856 1.00 30.75 273 GLN A O 1
ATOM 2190 N N . PRO A 1 274 ? -18.903 32.008 18.333 1.00 33.78 274 PRO A N 1
ATOM 2191 C CA . PRO A 1 274 ? -18.320 30.812 18.938 1.00 33.78 274 PRO A CA 1
ATOM 2192 C C . PRO A 1 274 ? -18.401 29.613 17.981 1.00 33.78 274 PRO A C 1
ATOM 2194 O O . PRO A 1 274 ? -19.490 29.264 17.520 1.00 33.78 274 PRO A O 1
ATOM 2197 N N . SER A 1 275 ? -17.275 28.937 17.733 1.00 41.22 275 SER A N 1
ATOM 2198 C CA . SER A 1 275 ? -17.231 27.642 17.047 1.00 41.22 275 SER A CA 1
ATOM 2199 C C . SER A 1 275 ? -17.897 26.569 17.922 1.00 41.22 275 SER A C 1
ATOM 2201 O O . SER A 1 275 ? -17.297 25.942 18.794 1.00 41.22 275 SER A O 1
ATOM 2203 N N . LYS A 1 276 ? -19.204 26.378 17.724 1.00 51.94 276 LYS A N 1
ATOM 2204 C CA . LYS A 1 276 ? -19.993 25.335 18.390 1.00 51.94 276 LYS A CA 1
ATOM 2205 C C . LYS A 1 276 ? -19.685 23.971 17.774 1.00 51.94 276 LYS A C 1
ATOM 2207 O O . LYS A 1 276 ? -20.433 23.487 16.933 1.00 51.94 276 LYS A O 1
ATOM 2212 N N . GLN A 1 277 ? -18.604 23.326 18.198 1.00 59.78 277 GLN A N 1
ATOM 2213 C CA . GLN A 1 277 ? -18.455 21.894 17.943 1.00 59.78 277 GLN A CA 1
ATOM 2214 C C . GLN A 1 277 ? -19.352 21.133 18.930 1.00 59.78 277 GLN A C 1
ATOM 2216 O O . GLN A 1 277 ? -19.085 21.103 20.134 1.00 59.78 277 GLN A O 1
ATOM 2221 N N . VAL A 1 278 ? -20.457 20.574 18.434 1.00 78.31 278 VAL A N 1
ATOM 2222 C CA . VAL A 1 278 ? -21.427 19.836 19.256 1.00 78.31 278 VAL A CA 1
ATOM 2223 C C . VAL A 1 278 ? -20.903 18.420 19.493 1.00 78.31 278 VAL A C 1
ATOM 2225 O O . VAL A 1 278 ? -20.478 17.744 18.559 1.00 78.31 278 VAL A O 1
ATOM 2228 N N . ARG A 1 279 ? -20.913 17.961 20.749 1.00 82.38 279 ARG A N 1
ATOM 2229 C CA . ARG A 1 279 ? -20.606 16.567 21.105 1.00 82.38 279 ARG A CA 1
ATOM 2230 C C . ARG A 1 279 ? -21.900 15.820 21.381 1.00 82.38 279 ARG A C 1
ATOM 2232 O O . ARG A 1 279 ? -22.710 16.310 22.168 1.00 82.38 279 ARG A O 1
ATOM 2239 N N . THR A 1 280 ? -22.050 14.653 20.763 1.00 88.44 280 THR A N 1
ATOM 2240 C CA . THR A 1 280 ? -23.224 13.796 20.918 1.00 88.44 280 THR A CA 1
ATOM 2241 C C . THR A 1 280 ? -22.897 12.489 21.648 1.00 88.44 280 THR A C 1
ATOM 2243 O O . THR A 1 280 ? -21.791 11.952 21.530 1.00 88.44 280 THR A O 1
ATOM 2246 N N . GLU A 1 281 ? -23.862 11.971 22.402 1.00 88.81 281 GLU A N 1
ATOM 2247 C CA . GLU A 1 281 ? -23.780 10.724 23.165 1.00 88.81 281 GLU A CA 1
ATOM 2248 C C . GLU A 1 281 ? -24.738 9.684 22.575 1.00 88.81 281 GLU A C 1
ATOM 2250 O O . GLU A 1 281 ? -25.925 9.944 22.392 1.00 88.81 281 GLU A O 1
ATOM 2255 N N . THR A 1 282 ? -24.220 8.498 22.250 1.00 88.88 282 THR A N 1
ATOM 2256 C CA . THR A 1 282 ? -24.995 7.412 21.625 1.00 88.88 282 THR A CA 1
ATOM 2257 C C . THR A 1 282 ? -25.551 6.418 22.634 1.00 88.88 282 THR A C 1
ATOM 2259 O O . THR A 1 282 ? -26.602 5.829 22.394 1.00 88.88 282 THR A O 1
ATOM 2262 N N . VAL A 1 283 ? -24.873 6.220 23.764 1.00 90.25 283 VAL A N 1
ATOM 2263 C CA . VAL A 1 283 ? -25.272 5.261 24.797 1.00 90.25 283 VAL A CA 1
ATOM 2264 C C . VAL A 1 283 ? -25.274 5.953 26.146 1.00 90.25 283 VAL A C 1
ATOM 2266 O O . VAL A 1 283 ? -24.232 6.400 26.624 1.00 90.25 283 VAL A O 1
ATOM 2269 N N . GLU A 1 284 ? -26.442 6.003 26.771 1.00 85.75 284 GLU A N 1
ATOM 2270 C CA . GLU A 1 284 ? -26.585 6.565 28.107 1.00 85.75 284 GLU A CA 1
ATOM 2271 C C . GLU A 1 284 ? -26.007 5.603 29.157 1.00 85.75 284 GLU A C 1
ATOM 2273 O O . GLU A 1 284 ? -26.129 4.375 29.064 1.00 85.75 284 GLU A O 1
ATOM 2278 N N . SER A 1 285 ? -25.355 6.161 30.179 1.00 77.44 285 SER A N 1
ATOM 2279 C CA . SER A 1 285 ? -24.703 5.373 31.227 1.00 77.44 285 SER A CA 1
ATOM 2280 C C . SER A 1 285 ? -25.692 4.435 31.929 1.00 77.44 285 SER A C 1
ATOM 2282 O O . SER A 1 285 ? -26.726 4.857 32.441 1.00 77.44 285 SER A O 1
ATOM 2284 N N . GLY A 1 286 ? -25.360 3.143 31.971 1.00 76.06 286 GLY A N 1
ATOM 2285 C CA . GLY A 1 286 ? -26.197 2.110 32.587 1.00 76.06 286 GLY A CA 1
ATOM 2286 C C . GLY A 1 286 ? -27.297 1.538 31.685 1.00 76.06 286 GLY A C 1
ATOM 2287 O O . GLY A 1 286 ? -27.967 0.592 32.103 1.00 76.06 286 GLY A O 1
ATOM 2288 N N . VAL A 1 287 ? -27.459 2.031 30.451 1.00 87.00 287 VAL A N 1
ATOM 2289 C CA . VAL A 1 287 ? -28.425 1.485 29.488 1.00 87.00 287 VAL A CA 1
ATOM 2290 C C . VAL A 1 287 ? -27.811 0.324 28.706 1.00 87.00 287 VAL A C 1
ATOM 2292 O O . VAL A 1 287 ? -26.706 0.399 28.166 1.00 87.00 287 VAL A O 1
ATOM 2295 N N . ARG A 1 288 ? -28.541 -0.794 28.629 1.00 86.00 288 ARG A N 1
ATOM 2296 C CA . ARG A 1 288 ? -28.098 -1.975 27.883 1.00 86.00 288 ARG A CA 1
ATOM 2297 C C . ARG A 1 288 ? -28.339 -1.794 26.384 1.00 86.00 288 ARG A C 1
ATOM 2299 O O . ARG A 1 288 ? -29.479 -1.665 25.937 1.00 86.00 288 ARG A O 1
ATOM 2306 N N . VAL A 1 289 ? -27.261 -1.904 25.612 1.00 91.94 289 VAL A N 1
ATOM 2307 C CA . VAL A 1 289 ? -27.298 -1.955 24.144 1.00 91.94 289 VAL A CA 1
ATOM 2308 C C . VAL A 1 289 ? -27.770 -3.341 23.665 1.00 91.94 289 VAL A C 1
ATOM 2310 O O . VAL A 1 289 ? -27.149 -4.340 24.056 1.00 91.94 289 VAL A O 1
ATOM 2313 N N . PRO A 1 290 ? -28.815 -3.427 22.817 1.00 92.38 290 PRO A N 1
ATOM 2314 C CA . PRO A 1 290 ? -29.252 -4.671 22.178 1.00 92.38 290 PRO A CA 1
ATOM 2315 C C . PRO A 1 290 ? -28.138 -5.398 21.408 1.00 92.38 290 PRO A C 1
ATOM 2317 O O . PRO A 1 290 ? -27.343 -4.786 20.694 1.00 92.38 290 PRO A O 1
ATOM 2320 N N . GLU A 1 291 ? -28.092 -6.728 21.512 1.00 88.88 291 GLU A N 1
ATOM 2321 C CA . GLU A 1 291 ? -27.046 -7.554 20.881 1.00 88.88 291 GLU A CA 1
ATOM 2322 C C . GLU A 1 291 ? -27.110 -7.541 19.347 1.00 88.88 291 GLU A C 1
ATOM 2324 O O . GLU A 1 291 ? -26.106 -7.771 18.680 1.00 88.88 291 GLU A O 1
ATOM 2329 N N . GLN A 1 292 ? -28.284 -7.265 18.782 1.00 92.56 292 GLN A N 1
ATOM 2330 C CA . GLN A 1 292 ? -28.522 -7.152 17.345 1.00 92.56 292 GLN A CA 1
ATOM 2331 C C . GLN A 1 292 ? -27.705 -6.006 16.744 1.00 92.56 292 GLN A C 1
ATOM 2333 O O . GLN A 1 292 ? -27.117 -6.172 15.681 1.00 92.56 292 GLN A O 1
ATOM 2338 N N . LEU A 1 293 ? -27.599 -4.884 17.463 1.00 90.75 293 LEU A N 1
ATOM 2339 C CA . LEU A 1 293 ? -26.890 -3.686 17.010 1.00 90.75 293 LEU A CA 1
ATOM 2340 C C . LEU A 1 293 ? -25.370 -3.857 17.089 1.00 90.75 293 LEU A C 1
ATOM 2342 O O . LEU A 1 293 ? -24.648 -3.362 16.234 1.00 90.75 293 LEU A O 1
ATOM 2346 N N . LYS A 1 294 ? -24.873 -4.620 18.071 1.00 86.06 294 LYS A N 1
ATOM 2347 C CA . LYS A 1 294 ? -23.433 -4.903 18.236 1.00 86.06 294 LYS A CA 1
ATOM 2348 C C . LYS A 1 294 ? -22.853 -5.809 17.147 1.00 86.06 294 LYS A C 1
ATOM 2350 O O . LYS A 1 294 ? -21.638 -5.895 17.012 1.00 86.06 294 LYS A O 1
ATOM 2355 N N . LYS A 1 295 ? -23.709 -6.540 16.428 1.00 82.31 295 LYS A N 1
ATOM 2356 C CA . LYS A 1 295 ? -23.313 -7.489 15.375 1.00 82.31 295 LYS A CA 1
ATOM 2357 C C . LYS A 1 295 ? -23.239 -6.848 13.991 1.00 82.31 295 LYS A C 1
ATOM 2359 O O . LYS A 1 295 ? -22.881 -7.538 13.040 1.00 82.31 295 LYS A O 1
ATOM 2364 N N . VAL A 1 296 ? -23.611 -5.576 13.871 1.00 82.00 296 VAL A N 1
ATOM 2365 C CA . VAL A 1 296 ? -23.590 -4.865 12.597 1.00 82.00 296 VAL A CA 1
ATOM 2366 C C . VAL A 1 296 ? -22.167 -4.415 12.301 1.00 82.00 296 VAL A C 1
ATOM 2368 O O . VAL A 1 296 ? -21.649 -3.507 12.938 1.00 82.00 296 VAL A O 1
ATOM 2371 N N . ASP A 1 297 ? -21.551 -5.070 11.322 1.00 81.75 297 ASP A N 1
ATOM 2372 C CA . ASP A 1 297 ? -20.259 -4.691 10.745 1.00 81.75 297 ASP A CA 1
ATOM 2373 C C . ASP A 1 297 ? -20.513 -3.936 9.432 1.00 81.75 297 ASP A C 1
ATOM 2375 O O . ASP A 1 297 ? -20.369 -4.475 8.334 1.00 81.75 297 ASP A O 1
ATOM 2379 N N . ALA A 1 298 ? -21.028 -2.710 9.559 1.00 78.38 298 ALA A N 1
ATOM 2380 C CA . ALA A 1 298 ? -21.357 -1.835 8.438 1.00 78.38 298 ALA A CA 1
ATOM 2381 C C . ALA A 1 298 ? -20.713 -0.459 8.624 1.00 78.38 298 ALA A C 1
ATOM 2383 O O . ALA A 1 298 ? -20.602 0.051 9.741 1.00 78.38 298 ALA A O 1
ATOM 2384 N N . TYR A 1 299 ? -20.338 0.154 7.505 1.00 85.56 299 TYR A N 1
ATOM 2385 C CA . TYR A 1 299 ? -19.687 1.458 7.441 1.00 85.56 299 TYR A CA 1
ATOM 2386 C C . TYR A 1 299 ? -20.518 2.392 6.574 1.00 85.56 299 TYR A C 1
ATOM 2388 O O . TYR A 1 299 ? -20.984 1.983 5.508 1.00 85.56 299 TYR A O 1
ATOM 2396 N N . TYR A 1 300 ? -20.705 3.631 7.022 1.00 83.12 300 TYR A N 1
ATOM 2397 C CA . TYR A 1 300 ? -21.371 4.641 6.208 1.00 83.12 300 TYR A CA 1
ATOM 2398 C C . TYR A 1 300 ? -20.364 5.275 5.251 1.00 83.12 300 TYR A C 1
ATOM 2400 O O . TYR A 1 300 ? -19.416 5.929 5.685 1.00 83.12 300 TYR A O 1
ATOM 2408 N N . MET A 1 301 ? -20.579 5.079 3.950 1.00 74.56 301 MET A N 1
ATOM 2409 C CA . MET A 1 301 ? -19.698 5.588 2.903 1.00 74.56 301 MET A CA 1
ATOM 2410 C C . MET A 1 301 ? -19.808 7.112 2.806 1.00 74.56 301 MET A C 1
ATOM 2412 O O . MET A 1 301 ? -20.787 7.651 2.289 1.00 74.56 301 MET A O 1
ATOM 2416 N N . SER A 1 302 ? -18.787 7.789 3.317 1.00 72.00 302 SER A N 1
ATOM 2417 C CA . SER A 1 302 ? -18.583 9.244 3.298 1.00 72.00 302 SER A CA 1
ATOM 2418 C C . SER A 1 302 ? -17.076 9.509 3.356 1.00 72.00 302 SER A C 1
ATOM 2420 O O . SER A 1 302 ? -16.310 8.567 3.521 1.00 72.00 302 SER A O 1
ATOM 2422 N N . GLU A 1 303 ? -16.608 10.759 3.291 1.00 53.09 303 GLU A N 1
ATOM 2423 C CA . GLU A 1 303 ? -15.159 11.037 3.387 1.00 53.09 303 GLU A CA 1
ATOM 2424 C C . GLU A 1 303 ? -14.492 10.477 4.662 1.00 53.09 303 GLU A C 1
ATOM 2426 O O . GLU A 1 303 ? -13.272 10.335 4.704 1.00 53.09 303 GLU A O 1
ATOM 2431 N N . THR A 1 304 ? -15.276 10.161 5.700 1.00 52.88 304 THR A N 1
ATOM 2432 C CA . THR A 1 304 ? -14.787 9.604 6.966 1.00 52.88 304 THR A CA 1
ATOM 2433 C C . THR A 1 304 ? -14.911 8.083 7.093 1.00 52.88 304 THR A C 1
ATOM 2435 O O . THR A 1 304 ? -14.269 7.535 7.980 1.00 52.88 304 THR A O 1
ATOM 2438 N N . ASP A 1 305 ? -15.694 7.402 6.240 1.00 62.38 305 ASP A N 1
ATOM 2439 C CA . ASP A 1 305 ? -15.934 5.941 6.270 1.00 62.38 305 ASP A CA 1
ATOM 2440 C C . ASP A 1 305 ? -16.009 5.341 7.696 1.00 62.38 305 ASP A C 1
ATOM 2442 O O . ASP A 1 305 ? -15.351 4.349 8.018 1.00 62.38 305 ASP A O 1
ATOM 2446 N N . GLU A 1 306 ? -16.795 5.968 8.579 1.00 70.44 306 GLU A N 1
ATOM 2447 C CA . GLU A 1 306 ? -16.909 5.589 9.994 1.00 70.44 306 GLU A CA 1
ATOM 2448 C C . GLU A 1 306 ? -17.892 4.415 10.169 1.00 70.44 306 GLU A C 1
ATOM 2450 O O . GLU A 1 306 ? -18.903 4.333 9.453 1.00 70.44 306 GLU A O 1
ATOM 2455 N N . PRO A 1 307 ? -17.627 3.483 11.107 1.00 84.44 307 PRO A N 1
ATOM 2456 C CA . PRO A 1 307 ? -18.553 2.399 11.397 1.00 84.44 307 PRO A CA 1
ATOM 2457 C C . PRO A 1 307 ? -19.845 2.950 12.001 1.00 84.44 307 PRO A C 1
ATOM 2459 O O . PRO A 1 307 ? -19.854 3.974 12.688 1.00 84.44 307 PRO A O 1
ATOM 2462 N N . PHE A 1 308 ? -20.942 2.229 11.794 1.00 89.75 308 PHE A N 1
ATOM 2463 C CA . PHE A 1 308 ? -22.162 2.504 12.538 1.00 89.75 308 PHE A CA 1
ATOM 2464 C C . PHE A 1 308 ? -21.969 2.153 14.021 1.00 89.75 308 PHE A C 1
ATOM 2466 O O . PHE A 1 308 ? -21.658 1.019 14.381 1.00 89.75 308 PHE A O 1
ATOM 2473 N N . GLU A 1 309 ? -22.182 3.132 14.895 1.00 92.50 309 GLU A N 1
ATOM 2474 C CA . GLU A 1 309 ? -22.078 2.986 16.344 1.00 92.50 309 GLU A CA 1
ATOM 2475 C C . GLU A 1 309 ? -23.462 2.721 16.962 1.00 92.50 309 GLU A C 1
ATOM 2477 O O . GLU A 1 309 ? -24.418 3.428 16.633 1.00 92.50 309 GLU A O 1
ATOM 2482 N N . PRO A 1 310 ? -23.609 1.739 17.870 1.00 93.94 310 PRO A N 1
ATOM 2483 C CA . PRO A 1 310 ? -24.884 1.467 18.526 1.00 93.94 310 PRO A CA 1
ATOM 2484 C C . PRO A 1 310 ? -25.412 2.651 19.334 1.00 93.94 310 PRO A C 1
ATOM 2486 O O . PRO A 1 310 ? -24.659 3.319 20.040 1.00 93.94 310 PRO A O 1
ATOM 2489 N N . VAL A 1 311 ? -26.728 2.839 19.281 1.00 96.56 311 VAL A N 1
ATOM 2490 C CA . VAL A 1 311 ? -27.477 3.844 20.034 1.00 96.56 311 VAL A CA 1
ATOM 2491 C C . VAL A 1 311 ? -28.390 3.150 21.040 1.00 96.56 311 VAL A C 1
ATOM 2493 O O . VAL A 1 311 ? -29.102 2.207 20.683 1.00 96.56 311 VAL A O 1
ATOM 2496 N N . ALA A 1 312 ? -28.370 3.613 22.289 1.00 95.88 312 ALA A N 1
ATOM 2497 C CA . ALA A 1 312 ? -29.294 3.210 23.345 1.00 95.88 312 ALA A CA 1
ATOM 2498 C C . ALA A 1 312 ? -29.463 4.353 24.367 1.00 95.88 312 ALA A C 1
ATOM 2500 O O . ALA A 1 312 ? -28.584 4.577 25.200 1.00 95.88 312 ALA A O 1
ATOM 2501 N N . LEU A 1 313 ? -30.589 5.067 24.299 1.00 94.25 313 LEU A N 1
ATOM 2502 C CA . LEU A 1 313 ? -30.863 6.280 25.088 1.00 94.25 313 LEU A CA 1
ATOM 2503 C C . LEU A 1 313 ? -32.231 6.173 25.766 1.00 94.25 313 LEU A C 1
ATOM 2505 O O . LEU A 1 313 ? -33.196 5.768 25.114 1.00 94.25 313 LEU A O 1
ATOM 2509 N N . ASN A 1 314 ? -32.354 6.533 27.046 1.00 93.81 314 ASN A N 1
ATOM 2510 C CA . ASN A 1 314 ? -33.650 6.480 27.724 1.00 93.81 314 ASN A CA 1
ATOM 2511 C C . ASN A 1 314 ? -34.607 7.518 27.130 1.00 93.81 314 ASN A C 1
ATOM 2513 O O . ASN A 1 314 ? -34.294 8.701 27.024 1.00 93.81 314 ASN A O 1
ATOM 2517 N N . TRP A 1 315 ? -35.822 7.090 26.800 1.00 95.56 315 TRP A N 1
ATOM 2518 C CA . TRP A 1 315 ? -36.849 7.979 26.275 1.00 95.56 315 TRP A CA 1
ATOM 2519 C C . TRP A 1 315 ? -38.225 7.502 26.720 1.00 95.56 315 TRP A C 1
ATOM 2521 O O . TRP A 1 315 ? -38.799 6.571 26.159 1.00 95.56 315 TRP A O 1
ATOM 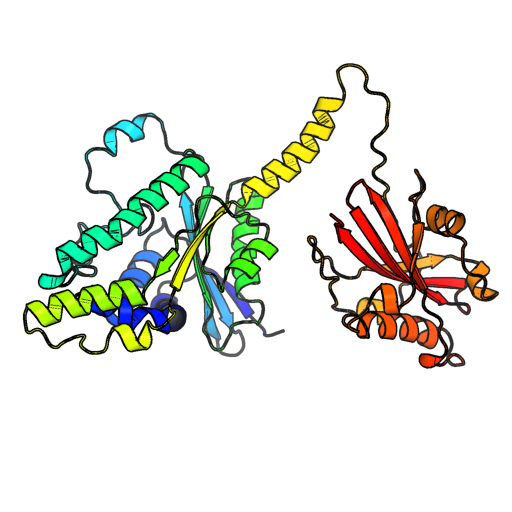2531 N N . LYS A 1 316 ? -38.788 8.172 27.729 1.00 89.69 316 LYS A N 1
ATOM 2532 C CA . LYS A 1 316 ? -40.073 7.775 28.331 1.00 89.69 316 LYS A CA 1
ATOM 2533 C C . LYS A 1 316 ? -41.235 7.782 27.333 1.00 89.69 316 LYS A C 1
ATOM 2535 O O . LYS A 1 316 ? -42.162 6.995 27.500 1.00 89.69 316 LYS A O 1
ATOM 2540 N N . GLY A 1 317 ? -41.171 8.628 26.301 1.00 91.31 317 GLY A N 1
ATOM 2541 C CA . GLY A 1 317 ? -42.170 8.661 25.231 1.00 91.31 317 GLY A CA 1
ATOM 2542 C C . GLY A 1 317 ? -42.228 7.364 24.416 1.00 91.31 317 GLY A C 1
ATOM 2543 O O . GLY A 1 317 ? -43.287 7.037 23.885 1.00 91.31 317 GLY A O 1
ATOM 2544 N N . ALA A 1 318 ? -41.153 6.562 24.395 1.00 93.50 318 ALA A N 1
ATOM 2545 C CA . ALA A 1 318 ? -41.098 5.311 23.638 1.00 93.50 318 ALA A CA 1
ATOM 2546 C C . ALA A 1 318 ? -42.210 4.334 24.047 1.00 93.50 318 ALA A C 1
ATOM 2548 O O . ALA A 1 318 ? -42.839 3.729 23.183 1.00 93.50 318 ALA A O 1
ATOM 2549 N N . SER A 1 319 ? -42.510 4.218 25.346 1.00 91.06 319 SER A N 1
ATOM 2550 C CA . SER A 1 319 ? -43.565 3.323 25.848 1.00 91.06 319 SER A CA 1
ATOM 2551 C C . SER A 1 319 ? -44.980 3.744 25.437 1.00 91.06 319 SER A C 1
ATOM 2553 O O . SER A 1 319 ? -45.885 2.913 25.438 1.00 91.06 319 SER A O 1
ATOM 2555 N N . SER A 1 320 ? -45.165 5.010 25.057 1.00 91.88 320 SER A N 1
ATOM 2556 C CA . SER A 1 320 ? -46.420 5.548 24.518 1.00 91.88 320 SER A CA 1
ATOM 2557 C C . SER A 1 320 ? -46.414 5.641 22.985 1.00 91.88 320 SER A C 1
ATOM 2559 O O . SER A 1 320 ? -47.388 6.114 22.406 1.00 91.88 320 SER A O 1
ATOM 2561 N N . GLY A 1 321 ? -45.332 5.213 22.321 1.00 91.25 321 GLY A N 1
ATOM 2562 C CA . GLY A 1 321 ? -45.139 5.382 20.876 1.00 91.25 321 GLY A CA 1
ATOM 2563 C C . GLY A 1 321 ? -44.882 6.832 20.445 1.00 91.25 321 GLY A C 1
ATOM 2564 O O . GLY A 1 321 ? -44.982 7.155 19.263 1.00 91.25 321 GLY A O 1
ATOM 2565 N N . GLU A 1 322 ? -44.567 7.719 21.389 1.00 94.56 322 GLU A N 1
ATOM 2566 C CA . GLU A 1 322 ? -44.286 9.125 21.122 1.00 94.56 322 GLU A CA 1
ATOM 2567 C C . GLU A 1 322 ? -42.812 9.298 20.754 1.00 94.56 322 GLU A C 1
ATOM 2569 O O . GLU A 1 322 ? -41.909 8.992 21.537 1.00 94.56 322 GLU A O 1
ATOM 2574 N N . TRP A 1 323 ? -42.561 9.799 19.548 1.00 94.62 323 TRP A N 1
ATOM 2575 C CA . TRP A 1 323 ? -41.218 10.126 19.079 1.00 94.62 323 TRP A CA 1
ATOM 2576 C C . TRP A 1 323 ? -40.759 11.480 19.630 1.00 94.62 323 TRP A C 1
ATOM 2578 O O . TRP A 1 323 ? -41.580 12.397 19.685 1.00 94.62 323 TRP A O 1
ATOM 2588 N N . PRO A 1 324 ? -39.466 11.650 19.965 1.00 93.06 324 PRO A N 1
ATOM 2589 C CA . PRO A 1 324 ? -38.946 12.965 20.312 1.00 93.06 324 PRO A CA 1
ATOM 2590 C C . PRO A 1 324 ? -39.054 13.911 19.109 1.00 93.06 324 PRO A C 1
ATOM 2592 O O . PRO A 1 324 ? -38.737 13.539 17.971 1.00 93.06 324 PRO A O 1
ATOM 2595 N N . GLY A 1 325 ? -39.475 15.151 19.361 1.00 90.62 325 GLY A N 1
ATOM 2596 C CA . GLY A 1 325 ? -39.290 16.239 18.402 1.00 90.62 325 GLY A CA 1
ATOM 2597 C C . GLY A 1 325 ? -37.804 16.566 18.213 1.00 90.62 325 GLY A C 1
ATOM 2598 O O . GLY A 1 325 ? -36.968 16.164 19.022 1.00 90.62 325 GLY A O 1
ATOM 2599 N N . ASN A 1 326 ? -37.455 17.335 17.177 1.00 91.94 326 ASN A N 1
ATOM 2600 C CA . ASN A 1 326 ? -36.052 17.673 16.883 1.00 91.94 326 ASN A CA 1
ATOM 2601 C C . ASN A 1 326 ? -35.342 18.312 18.092 1.00 91.94 326 ASN A C 1
ATOM 2603 O O . ASN A 1 326 ? -34.248 17.894 18.449 1.00 91.94 326 ASN A O 1
ATOM 2607 N N . ASP A 1 327 ? -35.987 19.250 18.791 1.00 89.88 327 ASP A N 1
ATOM 2608 C CA . ASP A 1 327 ? -35.413 19.907 19.976 1.00 89.88 327 ASP A CA 1
ATOM 2609 C C . ASP A 1 327 ? -35.224 18.982 21.184 1.00 89.88 327 ASP A C 1
ATOM 2611 O O . ASP A 1 327 ? -34.336 19.219 22.012 1.00 89.88 327 ASP A O 1
ATOM 2615 N N . GLU A 1 328 ? -36.084 17.974 21.321 1.00 93.25 328 GLU A N 1
ATOM 2616 C CA . GLU A 1 328 ? -36.017 16.974 22.387 1.00 93.25 328 GLU A CA 1
ATOM 2617 C C . GLU A 1 328 ? -34.935 15.947 22.074 1.00 93.25 328 GLU A C 1
ATOM 2619 O O . GLU A 1 328 ? -34.149 15.607 22.954 1.00 93.25 328 GLU A O 1
ATOM 2624 N N . PHE A 1 329 ? -34.837 15.523 20.810 1.00 94.44 329 PHE A N 1
ATOM 2625 C CA . PHE A 1 329 ? -33.776 14.639 20.347 1.00 94.44 329 PHE A CA 1
ATOM 2626 C C . PHE A 1 329 ? -32.406 15.320 20.456 1.00 94.44 329 PHE A C 1
ATOM 2628 O O . PHE A 1 329 ? -31.478 14.712 20.980 1.00 94.44 329 PHE A O 1
ATOM 2635 N N . ALA A 1 330 ? -32.295 16.607 20.098 1.00 92.62 330 ALA A N 1
ATOM 2636 C CA . ALA A 1 330 ? -31.098 17.422 20.328 1.00 92.62 330 ALA A CA 1
ATOM 2637 C C . ALA A 1 330 ? -30.671 17.432 21.802 1.00 92.62 330 ALA A C 1
ATOM 2639 O O . ALA A 1 330 ? -29.494 17.246 22.100 1.00 92.62 330 ALA A O 1
ATOM 2640 N N . SER A 1 331 ? -31.620 17.636 22.724 1.00 90.75 331 SER A N 1
ATOM 2641 C CA . SER A 1 331 ? -31.345 17.585 24.166 1.00 90.75 331 SER A CA 1
ATOM 2642 C C . SER A 1 331 ? -30.962 16.187 24.650 1.00 90.75 331 SER A C 1
ATOM 2644 O O . SER A 1 331 ? -30.218 16.067 25.617 1.00 90.75 331 SER A O 1
ATOM 2646 N N . LEU A 1 332 ? -31.502 15.139 24.023 1.00 91.81 332 LEU A N 1
ATOM 2647 C CA . LEU A 1 332 ? -31.236 13.756 24.402 1.00 91.81 332 LEU A CA 1
ATOM 2648 C C . LEU A 1 332 ? -29.810 13.342 24.038 1.00 91.81 332 LEU A C 1
ATOM 2650 O O . LEU A 1 332 ? -29.165 12.632 24.802 1.00 91.81 332 LEU A O 1
ATOM 2654 N N . ILE A 1 333 ? -29.325 13.790 22.879 1.00 93.19 333 ILE A N 1
ATOM 2655 C CA . ILE A 1 333 ? -28.005 13.407 22.380 1.00 93.19 333 ILE A CA 1
ATOM 2656 C C . ILE A 1 333 ? -26.902 14.374 22.810 1.00 93.19 333 ILE A C 1
ATOM 2658 O O . ILE A 1 333 ? -25.746 13.981 22.752 1.00 93.19 333 ILE A O 1
ATOM 2662 N N . ALA A 1 334 ? -27.196 15.612 23.226 1.00 88.31 334 ALA A N 1
ATOM 2663 C CA . ALA A 1 334 ? -26.170 16.611 23.539 1.00 88.31 334 ALA A CA 1
ATOM 2664 C C . ALA A 1 334 ? -26.411 17.340 24.873 1.00 88.31 334 ALA A C 1
ATOM 2666 O O . ALA A 1 334 ? -27.438 17.977 25.089 1.00 88.31 334 ALA A O 1
ATOM 2667 N N . SER A 1 335 ? -25.382 17.364 25.726 1.00 71.44 335 SER A N 1
ATOM 2668 C CA . SER A 1 335 ? -25.390 18.034 27.043 1.00 71.44 335 SER A CA 1
ATOM 2669 C C . SER A 1 335 ? -25.029 19.534 26.995 1.00 71.44 335 SER A C 1
ATOM 2671 O O . SER A 1 335 ? -24.733 20.140 28.024 1.00 71.44 335 SER A O 1
ATOM 2673 N N . GLY A 1 336 ? -24.999 20.146 25.804 1.00 71.69 336 GLY A N 1
ATOM 2674 C CA . GLY A 1 336 ? -24.471 21.498 25.583 1.00 71.69 336 GLY A CA 1
ATOM 2675 C C . GLY A 1 336 ? -25.217 22.281 24.503 1.00 71.69 336 GLY A C 1
ATOM 2676 O O . GLY A 1 336 ? -26.428 22.468 24.579 1.00 71.69 336 GLY A O 1
ATOM 2677 N N . SER A 1 337 ? -24.491 22.791 23.502 1.00 77.62 337 SER A N 1
ATOM 2678 C CA . SER A 1 337 ? -25.136 23.441 22.353 1.00 77.62 337 SER A CA 1
ATOM 2679 C C . SER A 1 337 ? -25.993 22.427 21.602 1.00 77.62 337 SER A C 1
ATOM 2681 O O . SER A 1 337 ? -25.487 21.379 21.214 1.00 77.62 337 SER A O 1
ATOM 2683 N N . LYS A 1 338 ? -27.273 22.748 21.398 1.00 82.88 338 LYS A N 1
ATOM 2684 C CA . LYS A 1 338 ? -28.176 21.909 20.611 1.00 82.88 338 LYS A CA 1
ATOM 2685 C C . LYS A 1 338 ? -27.748 21.918 19.139 1.00 82.88 338 LYS A C 1
ATOM 2687 O O . LYS A 1 338 ? -27.558 23.018 18.612 1.00 82.88 338 LYS A O 1
ATOM 2692 N N . PRO A 1 339 ? -27.570 20.745 18.512 1.00 87.88 339 PRO A N 1
ATOM 2693 C CA . PRO A 1 339 ? -27.337 20.664 17.079 1.00 87.88 339 PRO A CA 1
ATOM 2694 C C . PRO A 1 339 ? -28.627 20.943 16.307 1.00 87.88 339 PRO A C 1
ATOM 2696 O O . PRO A 1 339 ? -29.725 20.686 16.811 1.00 87.88 339 PRO A O 1
ATOM 2699 N N . ASP A 1 340 ? -28.479 21.409 15.070 1.00 88.81 340 ASP A N 1
ATOM 2700 C CA . ASP A 1 340 ? -29.594 21.484 14.132 1.00 88.81 340 ASP A CA 1
ATOM 2701 C C . ASP A 1 340 ? -29.899 20.080 13.600 1.00 88.81 340 ASP A C 1
ATOM 2703 O O . ASP A 1 340 ? -28.996 19.299 13.286 1.00 88.81 340 ASP A O 1
ATOM 2707 N N . ILE A 1 341 ? -31.185 19.728 13.557 1.00 93.94 341 ILE A N 1
ATOM 2708 C CA . ILE A 1 341 ? -31.641 18.374 13.233 1.00 93.94 341 ILE A CA 1
ATOM 2709 C C . ILE A 1 341 ? -32.688 18.425 12.132 1.00 93.94 341 ILE A C 1
ATOM 2711 O O . ILE A 1 341 ? -33.683 19.147 12.225 1.00 93.94 341 ILE A O 1
ATOM 2715 N N . GLU A 1 342 ? -32.494 17.577 11.129 1.00 93.12 342 GLU A N 1
ATOM 2716 C CA . GLU A 1 342 ? -33.434 17.312 10.049 1.00 93.12 342 GLU A CA 1
ATOM 2717 C C . GLU A 1 342 ? -33.890 15.847 10.102 1.00 93.12 342 GLU A C 1
ATOM 2719 O O . GLU A 1 342 ? -33.095 14.940 10.343 1.00 93.12 342 GLU A O 1
ATOM 2724 N N . THR A 1 343 ? -35.182 15.595 9.877 1.00 93.19 343 THR A N 1
ATOM 2725 C CA . THR A 1 343 ? -35.708 14.226 9.755 1.00 93.19 343 THR A CA 1
ATOM 2726 C C . THR A 1 343 ? -35.742 13.817 8.288 1.00 93.19 343 THR A C 1
ATOM 2728 O O . THR A 1 343 ? -36.358 14.492 7.466 1.00 93.19 343 THR A O 1
ATOM 2731 N N . LEU A 1 344 ? -35.135 12.678 7.971 1.00 91.69 344 LEU A N 1
ATOM 2732 C CA . LEU A 1 344 ? -35.079 12.106 6.632 1.00 91.69 344 LEU A CA 1
ATOM 2733 C C . LEU A 1 344 ? -35.952 10.851 6.533 1.00 91.69 344 LEU A C 1
ATOM 2735 O O . LEU A 1 344 ? -36.138 10.108 7.498 1.00 91.69 344 LEU A O 1
ATOM 2739 N N . SER A 1 345 ? -36.461 10.584 5.329 1.00 88.00 345 SER A N 1
ATOM 2740 C CA . SER A 1 345 ? -37.085 9.293 5.019 1.00 88.00 345 SER A CA 1
ATOM 2741 C C . SER A 1 345 ? -36.021 8.211 4.796 1.00 88.00 345 SER A C 1
ATOM 2743 O O . SER A 1 345 ? -34.926 8.527 4.324 1.00 88.00 345 SER A O 1
ATOM 2745 N N . GLU A 1 346 ? -36.355 6.933 5.030 1.00 87.12 346 GLU A N 1
ATOM 2746 C CA . GLU A 1 346 ? -35.455 5.800 4.724 1.00 87.12 346 GLU A CA 1
ATOM 2747 C C . GLU A 1 346 ? -34.934 5.862 3.278 1.00 87.12 346 GLU A C 1
ATOM 2749 O O . GLU A 1 346 ? -33.756 5.635 3.025 1.00 87.12 346 GLU A O 1
ATOM 2754 N N . LYS A 1 347 ? -35.793 6.247 2.323 1.00 87.56 347 LYS A N 1
ATOM 2755 C CA . LYS A 1 347 ? -35.438 6.351 0.901 1.00 87.56 347 LYS A CA 1
ATOM 2756 C C . LYS A 1 347 ? -34.529 7.543 0.588 1.00 87.56 347 LYS A C 1
ATOM 2758 O O . LYS A 1 347 ? -33.744 7.465 -0.352 1.00 87.56 347 LYS A O 1
ATOM 2763 N N . SER A 1 348 ? -34.657 8.644 1.329 1.00 88.19 348 SER A N 1
ATOM 2764 C CA . SER A 1 348 ? -33.771 9.807 1.185 1.00 88.19 348 SER A CA 1
ATOM 2765 C C . SER A 1 348 ? -32.378 9.500 1.728 1.00 88.19 348 SER A C 1
ATOM 2767 O O . SER A 1 348 ? -31.391 9.902 1.123 1.00 88.19 348 SER A O 1
ATOM 2769 N N . PHE A 1 349 ? -32.314 8.770 2.843 1.00 91.19 349 PHE A N 1
ATOM 2770 C CA . PHE A 1 349 ? -31.068 8.337 3.467 1.00 91.19 349 PHE A CA 1
ATOM 2771 C C . PHE A 1 349 ? -30.357 7.244 2.659 1.00 91.19 349 PHE A C 1
ATOM 2773 O O . PHE A 1 349 ? -29.156 7.329 2.419 1.00 91.19 349 PHE A O 1
ATOM 2780 N N . ASP A 1 350 ? -31.098 6.232 2.207 1.00 90.25 350 ASP A N 1
ATOM 2781 C CA . ASP A 1 350 ? -30.545 5.073 1.511 1.00 90.25 350 ASP A CA 1
ATOM 2782 C C . ASP A 1 350 ? -31.245 4.811 0.162 1.00 90.25 350 ASP A C 1
ATOM 2784 O O . ASP A 1 350 ? -31.952 3.812 -0.024 1.00 90.25 350 ASP A O 1
ATOM 2788 N N . PRO A 1 351 ? -31.048 5.693 -0.837 1.00 85.38 351 PRO A N 1
ATOM 2789 C CA . PRO A 1 351 ? -31.724 5.589 -2.131 1.00 85.38 351 PRO A CA 1
ATOM 2790 C C . PRO A 1 351 ? -31.317 4.348 -2.939 1.00 85.38 351 PRO A C 1
ATOM 2792 O O . PRO A 1 351 ? -32.005 3.990 -3.896 1.00 85.38 351 PRO A O 1
ATOM 2795 N N . ARG A 1 352 ? -30.192 3.708 -2.587 1.00 87.00 352 ARG A N 1
ATOM 2796 C CA . ARG A 1 352 ? -29.627 2.532 -3.271 1.00 87.00 352 ARG A CA 1
ATOM 2797 C C . ARG A 1 352 ? -29.723 1.242 -2.445 1.00 87.00 352 ARG A C 1
ATOM 2799 O O . ARG A 1 352 ? -29.193 0.225 -2.885 1.00 87.00 352 ARG A O 1
ATOM 2806 N N . SER A 1 353 ? -30.398 1.273 -1.293 1.00 88.81 353 SER A N 1
ATOM 2807 C CA . SER A 1 353 ? -30.550 0.127 -0.380 1.00 88.81 353 SER A CA 1
ATOM 2808 C C . SER A 1 353 ? -29.218 -0.475 0.110 1.00 88.81 353 SER A C 1
ATOM 2810 O O . SER A 1 353 ? -29.126 -1.675 0.379 1.00 88.81 353 SER A O 1
ATOM 2812 N N . GLN A 1 354 ? -28.179 0.359 0.209 1.00 87.75 354 GLN A N 1
ATOM 2813 C CA . GLN A 1 354 ? -26.826 0.006 0.645 1.00 87.75 354 GLN A CA 1
ATOM 2814 C C . GLN A 1 354 ? -26.739 -0.290 2.149 1.00 87.75 354 GLN A C 1
ATOM 2816 O O . GLN A 1 354 ? -25.857 -1.036 2.565 1.00 87.75 354 GLN A O 1
ATOM 2821 N N . TYR A 1 355 ? -27.663 0.239 2.952 1.00 92.00 355 TYR A N 1
ATOM 2822 C CA . TYR A 1 355 ? -27.705 0.118 4.412 1.00 92.00 355 TYR A CA 1
ATOM 2823 C C . TYR A 1 355 ? -28.934 -0.667 4.893 1.00 92.00 355 TYR A C 1
ATOM 2825 O O . TYR A 1 355 ? -29.397 -0.512 6.024 1.00 92.00 355 TYR A O 1
ATOM 2833 N N . SER A 1 356 ? -29.456 -1.560 4.050 1.00 91.69 356 SER A N 1
ATOM 2834 C CA . SER A 1 356 ? -30.593 -2.423 4.396 1.00 91.69 356 SER A CA 1
ATOM 2835 C C . SER A 1 356 ? -30.330 -3.301 5.629 1.00 91.69 356 SER A C 1
ATOM 2837 O O . SER A 1 356 ? -31.232 -3.483 6.448 1.00 91.69 356 SER A O 1
ATOM 2839 N N . ASP A 1 357 ? -29.092 -3.766 5.826 1.00 91.56 357 ASP A N 1
ATOM 2840 C CA . ASP A 1 357 ? -28.694 -4.533 7.015 1.00 91.56 357 ASP A CA 1
ATOM 2841 C C . ASP A 1 357 ? -28.697 -3.689 8.302 1.00 91.56 357 ASP A C 1
ATOM 2843 O O . ASP A 1 357 ? -29.059 -4.199 9.363 1.00 91.56 357 ASP A O 1
ATOM 2847 N N . VAL A 1 358 ? -28.376 -2.391 8.214 1.00 94.38 358 VAL A N 1
ATOM 2848 C CA . VAL A 1 358 ? -28.466 -1.439 9.338 1.00 94.38 358 VAL A CA 1
ATOM 2849 C C . VAL A 1 358 ? -29.924 -1.292 9.757 1.00 94.38 358 VAL A C 1
ATOM 2851 O O . VAL A 1 358 ? -30.261 -1.539 10.912 1.00 94.38 358 VAL A O 1
ATOM 2854 N N . ILE A 1 359 ? -30.813 -0.978 8.809 1.00 94.62 359 ILE A N 1
ATOM 2855 C CA . ILE A 1 359 ? -32.251 -0.812 9.074 1.00 94.62 359 ILE A CA 1
ATOM 2856 C C . ILE A 1 359 ? -32.845 -2.109 9.644 1.00 94.62 359 ILE A C 1
ATOM 2858 O O . ILE A 1 359 ? -33.585 -2.079 10.629 1.00 94.62 359 ILE A O 1
ATOM 2862 N N . LYS A 1 360 ? -32.479 -3.266 9.080 1.00 94.75 360 LYS A N 1
ATOM 2863 C CA . LYS A 1 360 ? -32.918 -4.574 9.575 1.00 94.75 360 LYS A CA 1
ATOM 2864 C C . LYS A 1 360 ? -32.456 -4.833 11.009 1.00 94.75 360 LYS A C 1
ATOM 2866 O O . LYS A 1 360 ? -33.245 -5.311 11.819 1.00 94.75 360 LYS A O 1
ATOM 2871 N N . ALA A 1 361 ? -31.213 -4.497 11.346 1.00 96.19 361 ALA A N 1
ATOM 2872 C CA . ALA A 1 361 ? -30.700 -4.667 12.700 1.00 96.19 361 ALA A CA 1
ATOM 2873 C C . ALA A 1 361 ? -31.409 -3.766 13.720 1.00 96.19 361 ALA A C 1
ATOM 2875 O O . ALA A 1 361 ? -31.682 -4.218 14.832 1.00 96.19 361 ALA A O 1
ATOM 2876 N N . VAL A 1 362 ? -31.756 -2.530 13.338 1.00 97.12 362 VAL A N 1
ATOM 2877 C CA . VAL A 1 362 ? -32.556 -1.622 14.179 1.00 97.12 362 VAL A CA 1
ATOM 2878 C C . VAL A 1 362 ? -33.940 -2.211 14.460 1.00 97.12 362 VAL A C 1
ATOM 2880 O O . VAL A 1 362 ? -34.363 -2.261 15.614 1.00 97.12 362 VAL A O 1
ATOM 2883 N N . ARG A 1 363 ? -34.612 -2.755 13.440 1.00 96.75 363 ARG A N 1
ATOM 2884 C CA . ARG A 1 363 ? -35.912 -3.430 13.607 1.00 96.75 363 ARG A CA 1
ATOM 2885 C C . ARG A 1 363 ? -35.808 -4.681 14.484 1.00 96.75 363 ARG A C 1
ATOM 2887 O O . ARG A 1 363 ? -36.604 -4.863 15.404 1.00 96.75 363 ARG A O 1
ATOM 2894 N N . ALA A 1 364 ? -34.786 -5.504 14.254 1.00 95.25 364 ALA A N 1
ATOM 2895 C CA . ALA A 1 364 ? -34.520 -6.704 15.046 1.00 95.25 364 ALA A CA 1
ATOM 2896 C C . ALA A 1 364 ? -34.197 -6.392 16.516 1.00 95.25 364 ALA A C 1
ATOM 2898 O O . ALA A 1 364 ? -34.495 -7.203 17.392 1.00 95.25 364 ALA A O 1
ATOM 2899 N N . ALA A 1 365 ? -33.598 -5.234 16.808 1.00 95.56 365 ALA A N 1
ATOM 2900 C CA . ALA A 1 365 ? -33.321 -4.807 18.176 1.00 95.56 365 ALA A CA 1
ATOM 2901 C C . ALA A 1 365 ? -34.610 -4.575 18.982 1.00 95.56 365 ALA A C 1
ATOM 2903 O O . ALA A 1 365 ? -34.675 -5.004 20.130 1.00 95.56 365 ALA A O 1
ATOM 2904 N N . VAL A 1 366 ? -35.634 -3.971 18.367 1.00 96.12 366 VAL A N 1
ATOM 2905 C CA . VAL A 1 366 ? -36.952 -3.754 18.994 1.00 96.12 366 VAL A CA 1
ATOM 2906 C C . VAL A 1 366 ? -37.751 -5.058 19.077 1.00 96.12 366 VAL A C 1
ATOM 2908 O O . VAL A 1 366 ? -38.298 -5.388 20.122 1.00 96.12 366 VAL A O 1
ATOM 2911 N N . ALA A 1 367 ? -37.775 -5.866 18.014 1.00 93.88 367 ALA A N 1
ATOM 2912 C CA . ALA A 1 367 ? -38.475 -7.158 18.044 1.00 93.88 367 ALA A CA 1
ATOM 2913 C C . ALA A 1 367 ? -37.886 -8.134 19.086 1.00 93.88 367 ALA A C 1
ATOM 2915 O O . ALA A 1 367 ? -38.569 -9.028 19.585 1.00 93.88 367 ALA A O 1
ATOM 2916 N N . ALA A 1 368 ? -36.608 -7.967 19.442 1.00 92.12 368 ALA A N 1
ATOM 2917 C CA . ALA A 1 368 ? -35.964 -8.759 20.482 1.00 92.12 368 ALA A CA 1
ATOM 2918 C C . ALA A 1 368 ? -36.355 -8.351 21.913 1.00 92.12 368 ALA A C 1
ATOM 2920 O O . ALA A 1 368 ? -36.198 -9.178 22.815 1.00 92.12 368 ALA A O 1
ATOM 2921 N N . SER A 1 369 ? -36.835 -7.121 22.135 1.00 88.75 369 SER A N 1
ATOM 2922 C CA . SER A 1 369 ? -37.294 -6.655 23.452 1.00 88.75 369 SER A CA 1
ATOM 2923 C C . SER A 1 369 ? -38.770 -6.988 23.711 1.00 88.75 369 SER A C 1
ATOM 2925 O O . SER A 1 369 ? -39.140 -7.238 24.859 1.00 88.75 369 SER A O 1
ATOM 2927 N N . ASP A 1 370 ? -39.597 -7.094 22.662 1.00 89.38 370 ASP A N 1
ATOM 2928 C CA . ASP A 1 370 ? -40.990 -7.548 22.753 1.00 89.38 370 ASP A CA 1
ATOM 2929 C C . ASP A 1 370 ? -41.353 -8.575 21.672 1.00 89.38 370 ASP A C 1
ATOM 2931 O O . ASP A 1 370 ? -41.569 -8.254 20.506 1.00 89.38 370 ASP A O 1
ATOM 2935 N N . SER A 1 371 ? -41.547 -9.823 22.106 1.00 83.94 371 SER A N 1
ATOM 2936 C CA . SER A 1 371 ? -41.982 -10.951 21.267 1.00 83.94 371 SER A CA 1
ATOM 2937 C C . SER A 1 371 ? -43.318 -10.758 20.527 1.00 83.94 371 SER A C 1
ATOM 2939 O O . SER A 1 371 ? -43.656 -11.582 19.676 1.00 83.94 371 SER A O 1
ATOM 2941 N N . LYS A 1 372 ? -44.106 -9.726 20.863 1.00 88.44 372 LYS A N 1
ATOM 2942 C CA . LYS A 1 372 ? -45.363 -9.383 20.177 1.00 88.44 372 LYS A CA 1
ATOM 2943 C C . LYS A 1 372 ? -45.164 -8.466 18.969 1.00 88.44 372 LYS A C 1
ATOM 2945 O O . LYS A 1 372 ? -46.112 -8.286 18.206 1.00 88.44 372 LYS A O 1
ATOM 2950 N N . VAL A 1 373 ? -43.979 -7.879 18.807 1.00 88.75 373 VAL A N 1
ATOM 2951 C CA . VAL A 1 373 ? -43.653 -6.950 17.721 1.00 88.75 373 VAL A CA 1
ATOM 2952 C C . VAL A 1 373 ? -42.930 -7.709 16.610 1.00 88.75 373 VAL A C 1
ATOM 2954 O O . VAL A 1 373 ? -41.881 -8.309 16.838 1.00 88.75 373 VAL A O 1
ATOM 2957 N N . ASN A 1 374 ? -43.471 -7.680 15.390 1.00 90.00 374 ASN A N 1
ATOM 2958 C CA . ASN A 1 374 ? -42.759 -8.207 14.226 1.00 90.00 374 ASN A CA 1
ATOM 2959 C C . ASN A 1 374 ? -41.759 -7.170 13.713 1.00 90.00 374 ASN A C 1
ATOM 2961 O O . ASN A 1 374 ? -42.077 -5.985 13.652 1.00 90.00 374 ASN A O 1
ATOM 2965 N N . GLU A 1 375 ? -40.593 -7.616 13.236 1.00 89.19 375 GLU A N 1
ATOM 2966 C CA . GLU A 1 375 ? -39.575 -6.725 12.656 1.00 89.19 375 GLU A CA 1
ATOM 2967 C C . GLU A 1 375 ? -40.133 -5.834 11.536 1.00 89.19 375 GLU A C 1
ATOM 2969 O O . GLU A 1 375 ? -39.743 -4.678 11.428 1.00 89.19 375 GLU A O 1
ATOM 2974 N N . SER A 1 376 ? -41.059 -6.340 10.713 1.00 89.06 376 SER A N 1
ATOM 2975 C CA . SER A 1 376 ? -41.666 -5.584 9.605 1.00 89.06 376 SER A CA 1
ATOM 2976 C C . SER A 1 376 ? -42.519 -4.398 10.046 1.00 89.06 376 SER A C 1
ATOM 2978 O O . SER A 1 376 ? -42.716 -3.481 9.252 1.00 89.06 376 SER A O 1
ATOM 2980 N N . ASP A 1 377 ? -43.023 -4.435 11.279 1.00 89.69 377 ASP A N 1
ATOM 2981 C CA . ASP A 1 377 ? -43.973 -3.458 11.814 1.00 89.69 377 ASP A CA 1
ATOM 2982 C C . ASP A 1 377 ? -43.251 -2.356 12.612 1.00 89.69 377 ASP A C 1
ATOM 2984 O O . ASP A 1 377 ? -43.874 -1.387 13.043 1.00 89.69 377 ASP A O 1
ATOM 2988 N N . VAL A 1 378 ? -41.931 -2.488 12.801 1.00 94.31 378 VAL A N 1
ATOM 2989 C CA . VAL A 1 378 ? -41.099 -1.508 13.505 1.00 94.31 378 VAL A CA 1
ATOM 2990 C C . VAL A 1 378 ? -40.811 -0.314 12.595 1.00 94.31 378 VAL A C 1
ATOM 2992 O O . VAL A 1 378 ? -40.077 -0.416 11.607 1.00 94.31 378 VAL A O 1
ATOM 2995 N N . GLU A 1 379 ? -41.364 0.840 12.966 1.00 94.69 379 GLU A N 1
ATOM 2996 C CA . GLU A 1 379 ? -41.054 2.126 12.343 1.00 94.69 379 GLU A CA 1
ATOM 2997 C C . GLU A 1 379 ? -39.604 2.537 12.655 1.00 94.69 379 GLU A C 1
ATOM 2999 O O . GLU A 1 379 ? -39.177 2.536 13.812 1.00 94.69 379 GLU A O 1
ATOM 3004 N N . VAL A 1 380 ? -38.855 2.921 11.617 1.00 95.50 380 VAL A N 1
ATOM 3005 C CA . VAL A 1 380 ? -37.493 3.457 11.729 1.00 95.50 380 VAL A CA 1
ATOM 3006 C C . VAL A 1 380 ? -37.489 4.900 11.237 1.00 95.50 380 VAL A C 1
ATOM 3008 O O . VAL A 1 380 ? -38.040 5.209 10.178 1.00 95.50 380 VAL A O 1
ATOM 3011 N N . LYS A 1 381 ? -36.841 5.788 11.993 1.00 95.12 381 LYS A N 1
ATOM 3012 C CA . LYS A 1 381 ? -36.596 7.178 11.596 1.00 95.12 381 LYS A CA 1
ATOM 3013 C C . LYS A 1 381 ? -35.113 7.435 11.420 1.00 95.12 381 LYS A C 1
ATOM 3015 O O . LYS A 1 381 ? -34.283 6.841 12.106 1.00 95.12 381 LYS A O 1
ATOM 3020 N N . VAL A 1 382 ? -34.801 8.345 10.501 1.00 96.44 382 VAL A N 1
ATOM 3021 C CA . VAL A 1 382 ? -33.439 8.811 10.265 1.00 96.44 382 VAL A CA 1
ATOM 3022 C C . VAL A 1 382 ? -33.356 10.291 10.609 1.00 96.44 382 VAL A C 1
ATOM 3024 O O . VAL A 1 382 ? -34.073 11.096 10.019 1.00 96.44 382 VAL A O 1
ATOM 3027 N N . TYR A 1 383 ? -32.475 10.655 11.537 1.00 96.06 383 TYR A N 1
ATOM 3028 C CA . TYR A 1 383 ? -32.158 12.052 11.830 1.00 96.06 383 TYR A CA 1
ATOM 3029 C C . TYR A 1 383 ? -30.778 12.404 11.277 1.00 96.06 383 TYR A C 1
ATOM 3031 O O . TYR A 1 383 ? -29.803 11.715 11.577 1.00 96.06 383 TYR A O 1
ATOM 3039 N N . ARG A 1 384 ? -30.696 13.476 10.487 1.00 94.94 384 ARG A N 1
ATOM 3040 C CA . ARG A 1 384 ? -29.443 14.134 10.103 1.00 94.94 384 ARG A CA 1
ATOM 3041 C C . ARG A 1 384 ? -29.175 15.243 11.115 1.00 94.94 384 ARG A C 1
ATOM 3043 O O . ARG A 1 384 ? -29.986 16.154 11.254 1.00 94.94 384 ARG A O 1
ATOM 3050 N N . VAL A 1 385 ? -28.064 15.141 11.829 1.00 93.94 385 VAL A N 1
ATOM 3051 C CA . VAL A 1 385 ? -27.691 16.026 12.939 1.00 93.94 385 VAL A CA 1
ATOM 3052 C C . VAL A 1 385 ? -26.441 16.805 12.549 1.00 93.94 385 VAL A C 1
ATOM 3054 O O . VAL A 1 385 ? -25.397 16.201 12.318 1.00 93.94 385 VAL A O 1
ATOM 3057 N N . GLU A 1 386 ? -26.525 18.129 12.478 1.00 90.44 386 GLU A N 1
ATOM 3058 C CA . GLU A 1 386 ? -25.385 18.991 12.161 1.00 90.44 386 GLU A CA 1
ATOM 3059 C C . GLU A 1 386 ? -24.541 19.241 13.417 1.00 90.44 386 GLU A C 1
ATOM 3061 O O . GLU A 1 386 ? -24.976 19.887 14.372 1.00 90.44 386 GLU A O 1
ATOM 3066 N N . VAL A 1 387 ? -23.320 18.703 13.428 1.00 85.75 387 VAL A N 1
ATOM 3067 C CA . VAL A 1 387 ? -22.396 18.781 14.577 1.00 85.75 387 VAL A CA 1
ATOM 3068 C C . VAL A 1 387 ? -21.194 19.698 14.317 1.00 85.75 387 VAL A C 1
ATOM 3070 O O . VAL A 1 387 ? -20.355 19.906 15.200 1.00 85.75 387 VAL A O 1
ATOM 3073 N N . GLY A 1 388 ? -21.114 20.274 13.115 1.00 80.94 388 GLY A N 1
ATOM 3074 C CA . GLY A 1 388 ? -20.159 21.305 12.718 1.00 80.94 388 GLY A CA 1
ATOM 3075 C C . GLY A 1 388 ? -20.294 21.671 11.237 1.00 80.94 388 GLY A C 1
ATOM 3076 O O . GLY A 1 388 ? -21.038 21.027 10.510 1.00 80.94 388 GLY A O 1
ATOM 3077 N N . HIS A 1 389 ? -19.508 22.652 10.781 1.00 72.12 389 HIS A N 1
ATOM 3078 C CA . HIS A 1 389 ? -19.625 23.289 9.453 1.00 72.12 389 HIS A CA 1
ATOM 3079 C C . HIS A 1 389 ? -19.730 22.327 8.253 1.00 72.12 389 HIS A C 1
ATOM 3081 O O . HIS A 1 389 ? -20.381 22.641 7.267 1.00 72.12 389 HIS A O 1
ATOM 3087 N N . SER A 1 390 ? -19.056 21.180 8.299 1.00 77.94 390 SER A N 1
ATOM 3088 C CA . SER A 1 390 ? -19.147 20.136 7.269 1.00 77.94 390 SER A CA 1
ATOM 3089 C C . SER A 1 390 ? -19.404 18.756 7.865 1.00 77.94 390 SER A C 1
ATOM 3091 O O . SER A 1 390 ? -19.260 17.752 7.182 1.00 77.94 390 SER A O 1
ATOM 3093 N N . ARG A 1 391 ? -19.725 18.676 9.163 1.00 83.25 391 ARG A N 1
ATOM 3094 C CA . ARG A 1 391 ? -19.820 17.414 9.904 1.00 83.25 391 ARG A CA 1
ATOM 3095 C C . ARG A 1 391 ? -21.264 17.146 10.270 1.00 83.25 391 ARG A C 1
ATOM 3097 O O . ARG A 1 391 ? -21.875 17.931 10.995 1.00 83.25 391 ARG A O 1
ATOM 3104 N N . VAL A 1 392 ? -21.757 15.995 9.841 1.00 90.31 392 VAL A N 1
ATOM 3105 C CA . VAL A 1 392 ? -23.104 15.535 10.163 1.00 90.31 392 VAL A CA 1
ATOM 3106 C C . VAL A 1 392 ? -23.067 14.140 10.764 1.00 90.31 392 VAL A C 1
ATOM 3108 O O . VAL A 1 392 ? -22.139 13.361 10.540 1.00 90.31 392 VAL A O 1
ATOM 3111 N N . GLU A 1 393 ? -24.104 13.808 11.515 1.00 93.88 393 GLU A N 1
ATOM 3112 C CA . GLU A 1 393 ? -24.346 12.457 11.995 1.00 93.88 393 GLU A CA 1
ATOM 3113 C C . GLU A 1 393 ? -25.707 11.970 11.508 1.00 93.88 393 GLU A C 1
ATOM 3115 O O . GLU A 1 393 ? -26.707 12.678 11.614 1.00 93.88 393 GLU A O 1
ATOM 3120 N N . TYR A 1 394 ? -25.746 10.743 11.001 1.00 94.88 394 TYR A N 1
ATOM 3121 C CA . TYR A 1 394 ? -26.967 10.059 10.602 1.00 94.88 394 TYR A CA 1
ATOM 3122 C C . TYR A 1 394 ? -27.369 9.071 11.688 1.00 94.88 394 TYR A C 1
ATOM 3124 O O . TYR A 1 394 ? -26.667 8.092 11.936 1.00 94.88 394 TYR A O 1
ATOM 3132 N N . TRP A 1 395 ? -28.506 9.321 12.327 1.00 97.38 395 TRP A N 1
ATOM 3133 C CA . TRP A 1 395 ? -29.055 8.503 13.402 1.00 97.38 395 TRP A CA 1
ATOM 3134 C C . TRP A 1 395 ? -30.231 7.695 12.871 1.00 97.38 395 TRP A C 1
ATOM 3136 O O . TRP A 1 395 ? -31.316 8.239 12.684 1.00 97.38 395 TRP A O 1
ATOM 3146 N N . VAL A 1 396 ? -30.013 6.404 12.629 1.00 97.38 396 VAL A N 1
ATOM 3147 C CA . VAL A 1 396 ? -31.034 5.444 12.192 1.00 97.38 396 VAL A CA 1
ATOM 3148 C C . VAL A 1 396 ? -31.585 4.754 13.435 1.00 97.38 396 VAL A C 1
ATOM 3150 O O . VAL A 1 396 ? -30.914 3.901 14.015 1.00 97.38 396 VAL A O 1
ATOM 3153 N N . ILE A 1 397 ? -32.774 5.149 13.889 1.00 97.50 397 ILE A N 1
ATOM 3154 C CA . ILE A 1 397 ? -33.289 4.781 15.214 1.00 97.50 397 ILE A CA 1
ATOM 3155 C C . ILE A 1 397 ? -34.749 4.315 15.193 1.00 97.50 397 ILE A C 1
ATOM 3157 O O . ILE A 1 397 ? -35.514 4.657 14.294 1.00 97.50 397 ILE A O 1
ATOM 3161 N N . ALA A 1 398 ? -35.125 3.541 16.210 1.00 97.44 398 ALA A N 1
ATOM 3162 C CA . ALA A 1 398 ? -36.471 3.044 16.480 1.00 97.44 398 ALA A CA 1
ATOM 3163 C C . ALA A 1 398 ? -36.835 3.201 17.966 1.00 97.44 398 ALA A C 1
ATOM 3165 O O . ALA A 1 398 ? -35.961 3.248 18.839 1.00 97.44 398 ALA A O 1
ATOM 3166 N N . LEU A 1 399 ? -38.138 3.273 18.252 1.00 96.94 399 LEU A N 1
ATOM 3167 C CA . LEU A 1 399 ? -38.661 3.261 19.618 1.00 96.94 399 LEU A CA 1
ATOM 3168 C C . LEU A 1 399 ? -38.731 1.823 20.139 1.00 96.94 399 LEU A C 1
ATOM 3170 O O . LEU A 1 399 ? -39.425 0.980 19.575 1.00 96.94 399 LEU A O 1
ATOM 3174 N N . ASP A 1 400 ? -38.062 1.565 21.256 1.00 95.31 400 ASP A N 1
ATOM 3175 C CA . ASP A 1 400 ? -38.222 0.349 22.045 1.00 95.31 400 ASP A CA 1
ATOM 3176 C C . ASP A 1 400 ? -39.196 0.645 23.192 1.00 95.31 400 ASP A C 1
ATOM 3178 O O . ASP A 1 400 ? -38.815 1.085 24.281 1.00 95.31 400 ASP A O 1
ATOM 3182 N N . GLY A 1 401 ? -40.488 0.464 22.913 1.00 91.69 401 GLY A N 1
ATOM 3183 C CA . GLY A 1 401 ? -41.550 0.783 23.866 1.00 91.69 401 GLY A CA 1
ATOM 3184 C C . GLY A 1 401 ? -41.563 -0.116 25.104 1.00 91.69 401 GLY A C 1
ATOM 3185 O O . GLY A 1 401 ? -41.953 0.347 26.180 1.00 91.69 401 GLY A O 1
ATOM 3186 N N . ALA A 1 402 ? -41.094 -1.361 24.976 1.00 91.25 402 ALA A N 1
ATOM 3187 C CA . ALA A 1 402 ? -41.037 -2.321 26.076 1.00 91.25 402 ALA A CA 1
ATOM 3188 C C . ALA A 1 402 ? -39.981 -1.941 27.119 1.00 91.25 402 ALA A C 1
ATOM 3190 O O . ALA A 1 402 ? -40.221 -2.090 28.318 1.00 91.25 402 ALA A O 1
ATOM 3191 N N . GLU A 1 403 ? -38.842 -1.406 26.674 1.00 89.62 403 GLU A N 1
ATOM 3192 C CA . GLU A 1 403 ? -37.771 -0.947 27.564 1.00 89.62 403 GLU A CA 1
ATOM 3193 C C . GLU A 1 403 ? -37.765 0.575 27.800 1.00 89.62 403 GLU A C 1
ATOM 3195 O O . GLU A 1 403 ? -36.964 1.064 28.595 1.00 89.62 403 GLU A O 1
ATOM 3200 N N . GLY A 1 404 ? -38.663 1.334 27.160 1.00 93.38 404 GLY A N 1
ATOM 3201 C CA . GLY A 1 404 ? -38.790 2.783 27.359 1.00 93.38 404 GLY A CA 1
ATOM 3202 C C . GLY A 1 404 ? -37.570 3.567 26.865 1.00 93.38 404 GLY A C 1
ATOM 3203 O O . GLY A 1 404 ? -37.127 4.517 27.519 1.00 93.38 404 GLY A O 1
ATOM 3204 N N . LYS A 1 405 ? -36.994 3.145 25.736 1.00 94.56 405 LYS A N 1
ATOM 3205 C CA . LYS A 1 405 ? -35.746 3.695 25.194 1.00 94.56 405 LYS A CA 1
ATOM 3206 C C . LYS A 1 405 ? -35.787 3.851 23.676 1.00 94.56 405 LYS A C 1
ATOM 3208 O O . LYS A 1 405 ? -36.630 3.284 22.988 1.00 94.56 405 LYS A O 1
ATOM 3213 N N . ILE A 1 406 ? -34.849 4.628 23.156 1.00 97.00 406 ILE A N 1
ATOM 3214 C CA . ILE A 1 406 ? -34.529 4.724 21.734 1.00 97.00 406 ILE A CA 1
ATOM 3215 C C . ILE A 1 406 ? -33.334 3.820 21.463 1.00 97.00 406 ILE A C 1
ATOM 3217 O O . ILE A 1 406 ? -32.328 3.893 22.172 1.00 97.00 406 ILE A O 1
ATOM 3221 N N . VAL A 1 407 ? -33.438 2.985 20.430 1.00 97.38 407 VAL A N 1
ATOM 3222 C CA . VAL A 1 407 ? -32.364 2.087 19.993 1.00 97.38 407 VAL A CA 1
ATOM 3223 C C . VAL A 1 407 ? -32.063 2.284 18.520 1.00 97.38 407 VAL A C 1
ATOM 3225 O O . VAL A 1 407 ? -32.958 2.575 17.730 1.00 97.38 407 VAL A O 1
ATOM 3228 N N . GLY A 1 408 ? -30.808 2.106 18.124 1.00 97.38 408 GLY A N 1
ATOM 3229 C CA . GLY A 1 408 ? -30.459 2.203 16.716 1.00 97.38 408 GLY A CA 1
ATOM 3230 C C . GLY A 1 408 ? -28.971 2.229 16.432 1.00 97.38 408 GLY A C 1
ATOM 3231 O O . GLY A 1 408 ? -28.170 1.694 17.195 1.00 97.38 408 GLY A O 1
ATOM 3232 N N . LEU A 1 409 ? -28.605 2.851 15.320 1.00 96.62 409 LEU A N 1
ATOM 3233 C CA . LEU A 1 409 ? -27.230 2.982 14.863 1.00 96.62 409 LEU A CA 1
ATOM 3234 C C . LEU A 1 409 ? -26.973 4.412 14.388 1.00 96.62 409 LEU A C 1
ATOM 3236 O O . LEU A 1 409 ? -27.804 5.008 13.705 1.00 96.62 409 LEU A O 1
ATOM 3240 N N . ARG A 1 410 ? -25.806 4.953 14.736 1.00 95.81 410 ARG A N 1
ATOM 3241 C CA . ARG A 1 410 ? -25.345 6.274 14.314 1.00 95.81 410 ARG A CA 1
ATOM 3242 C C . ARG A 1 410 ? -24.125 6.147 13.416 1.00 95.81 410 ARG A C 1
ATOM 3244 O O . ARG A 1 410 ? -23.155 5.507 13.803 1.00 95.81 410 ARG A O 1
ATOM 3251 N N . ALA A 1 411 ? -24.126 6.843 12.290 1.00 92.06 411 ALA A N 1
ATOM 3252 C CA . ALA A 1 411 ? -22.939 7.057 11.473 1.00 92.06 411 ALA A CA 1
ATOM 3253 C C . ALA A 1 411 ? -22.500 8.524 11.488 1.00 92.06 411 ALA A C 1
ATOM 3255 O O . ALA A 1 411 ? -23.335 9.423 11.563 1.00 92.06 411 ALA A O 1
ATOM 3256 N N . LYS A 1 412 ? -21.193 8.764 11.376 1.00 90.50 412 LYS A N 1
ATOM 3257 C CA . LYS A 1 412 ? -20.614 10.096 11.153 1.00 90.50 412 LYS A CA 1
ATOM 3258 C C . LYS A 1 412 ? -20.307 10.272 9.670 1.00 90.50 412 LYS A C 1
ATOM 3260 O O . LYS A 1 412 ? -19.869 9.323 9.021 1.00 90.50 412 LYS A O 1
ATOM 3265 N N . ALA A 1 413 ? -20.515 11.478 9.158 1.00 83.62 413 ALA A N 1
ATOM 3266 C CA . ALA A 1 413 ? -20.237 11.815 7.772 1.00 83.62 413 ALA A CA 1
ATOM 3267 C C . ALA A 1 413 ? -19.732 13.252 7.614 1.00 83.62 413 ALA A C 1
ATOM 3269 O O . ALA A 1 413 ? -19.912 14.106 8.489 1.00 83.62 413 ALA A O 1
ATOM 3270 N N . ILE A 1 414 ? -19.118 13.503 6.459 1.00 80.88 414 ILE A N 1
ATOM 3271 C CA . ILE A 1 414 ? -18.766 14.839 5.985 1.00 80.88 414 ILE A CA 1
ATOM 3272 C C . ILE A 1 414 ? -19.643 15.170 4.785 1.00 80.88 414 ILE A C 1
ATOM 3274 O O . ILE A 1 414 ? -19.779 14.347 3.879 1.00 80.88 414 ILE A O 1
ATOM 3278 N N . GLU A 1 415 ? -20.225 16.362 4.789 1.00 73.94 415 GLU A N 1
ATOM 3279 C CA . GLU A 1 415 ? -20.957 16.924 3.655 1.00 73.94 415 GLU A CA 1
ATOM 3280 C C . GLU A 1 415 ? -20.217 18.169 3.151 1.00 73.94 415 GLU A C 1
ATOM 3282 O O . GLU A 1 415 ? -19.767 18.993 3.954 1.00 73.94 415 GLU A O 1
ATOM 3287 N N . SER A 1 416 ? -20.031 18.251 1.830 1.00 56.16 416 SER A N 1
ATOM 3288 C CA . SER A 1 416 ? -19.273 19.302 1.133 1.00 56.16 416 SER A CA 1
ATOM 3289 C C . SER A 1 416 ? -20.158 20.426 0.616 1.00 56.16 416 SER A C 1
ATOM 3291 O O . SER A 1 416 ? -21.244 20.109 0.076 1.00 56.16 416 SER A O 1
#

Radius of gyration: 27.98 Å; chains: 1; bounding box: 77×64×70 Å

Organism: Talaromyces pinophilus (NCBI:txid128442)

Secondary structure (DSSP, 8-state):
---EEEEE--GGGHHHHHHHHHHHTGGGHHHHHHHBSS-HHHHHHHHHHHHHH-TT-EEEEEEETTTTEEEEEEEEEEEPPPPTTHHHHTTSS----TTT---TTSHHHHTTTPBPGGGHHHHHHHHHHHHHHHHHHHHHHTT--EEEEEEEEE-GGGTTSSHHHHHHHHHHHHHHHHT--EEEEE-TTTHHHHHHTT-EEEEEEEEEEHHHHHHHHHHHHHHHT--S-TTTTGGGTT-EEEEEEEESHHHHHHHHHHHHHHHHTTSS-------------SB-TTPPPPHHHHT---B--STT-PBPEEEEEE-GGGGGTPPPPHHHHHHHH-SSSPPEEEEE-HHHH-TT-TTHHHHHHHHHHHHTT-TTS-GGG---EEEEEEEETTEEEEEEEEEETTTTEEEEEEEEEE--